Protein AF-A0AB34G1N3-F1 (afdb_monomer_lite)

InterPro domains:
  IPR000182 GNAT domain [PF13302] (373-476)
  IPR000182 GNAT domain [PS51186] (392-507)
  IPR016181 Acyl-CoA N-acyltransferase [SSF55729] (285-476)

Foldseek 3Di:
DDDDDDDDDDDDDDDDDDDDDDDDDDDDDDDDDDDDDDDDDDDDDDDDDDDDDDDDDDDDDDDDDDDDDDDDDDDDDDDDDDDDDDDDDDDDDDDDDDDDDDDDDDDDDDDDDDDDDDDQDWPDVVDPDDDDDPVNCNDADDQPDAAFEFDAFQEWDDDPNFIWTFTQGPNRTTTIYGPSNHDYPVPCVRVVVVCVVVQDPPPAKDFPDWDADPVRFIWTQIAGPDPRYDPVSHRDTHGCSNHDVVVVVVVVVVVVVVVPDDDDDDDDDPDDPDWQWFAQLFDWFQFPPAQKIWTFDDLVCLQVVLCQQQDVCVCPVFPRPPPDDRQDSVNSSVVSVVLSVLRRFIFTFDPDCPVPPLTDTPDGGQFGKTFMKGFPDDPPPDDPPVPPDDPPPGDIDGFWMWAFPGWDWDADPNDIFIEGAIAIDGHPVCPPPCSRLSRSLSRVVQQCDRSNRNGNNGQKYKYKDQQRPVVSVCSVCPSQVCNPQWDFDQDPVRPPSGMTMHMDGPVNSVVSVD

Radius of gyration: 34.73 Å; chains: 1; bounding box: 123×101×103 Å

Secondary structure (DSSP, 8-state):
--PPPPPPPPPPP---PPP-PPPPPPPP---PPPP--------PPP-PPP----------------------------------------PPPPPPPPPPPPPP--PPPPPP----PPPP--B-TTSTT----GGGT---PPTTS-PEEEEEEEEEEEETTEEEEEEEETTS-EEEEEGGGEE-TTTTHHHHHHHHHHH---SSEEEEEEEE-TT--EEEEEEE-STTS-GGGTTEEEEGGGS-HHHHHHHHHHHHHHHS-------------PPPEE--TT-EEE-SSSSEEEEE--GGGHHHHHHHHH-HHHHHTTT--TT-----HHHHHHHHHHHHHHHTS-EEE---TTT-TT--EEE--S-EEEEEEEESS---S-----S--------EEEEEEEEEEEEEEEEETTEEEEEEEEEEEE-GGGTTSSHHHHHHHHHHHHHHS-GGGT----SEEEEEEETT-HHHHHIIIIIS--TTT-EEE--TT--TT-EEEEEE-HHHHHHHH-

Structure (mmCIF, N/CA/C/O backbone):
data_AF-A0AB34G1N3-F1
#
_entry.id   AF-A0AB34G1N3-F1
#
loop_
_atom_site.group_PDB
_atom_site.id
_atom_site.type_symbol
_atom_site.label_atom_id
_atom_site.label_alt_id
_atom_site.label_comp_id
_atom_site.label_asym_id
_atom_site.label_entity_id
_atom_site.label_seq_id
_atom_site.pdbx_PDB_ins_code
_atom_site.Cartn_x
_atom_site.Cartn_y
_atom_site.Cartn_z
_atom_site.occupancy
_atom_site.B_iso_or_equiv
_atom_site.auth_seq_id
_atom_site.auth_comp_id
_atom_site.auth_asym_id
_atom_site.auth_atom_id
_atom_site.pdbx_PDB_model_num
ATOM 1 N N . MET A 1 1 ? -65.519 -1.817 -16.316 1.00 44.75 1 MET A N 1
ATOM 2 C CA . MET A 1 1 ? -64.604 -2.337 -17.357 1.00 44.75 1 MET A CA 1
ATOM 3 C C . MET A 1 1 ? -63.540 -1.287 -17.645 1.00 44.75 1 MET A C 1
ATOM 5 O O . MET A 1 1 ? -63.836 -0.311 -18.317 1.00 44.75 1 MET A O 1
ATOM 9 N N . ALA A 1 2 ? -62.333 -1.442 -17.097 1.00 36.66 2 ALA A N 1
ATOM 10 C CA . ALA A 1 2 ? -61.204 -0.546 -17.354 1.00 36.66 2 ALA A CA 1
ATOM 11 C C . ALA A 1 2 ? -60.025 -1.382 -17.872 1.00 36.66 2 ALA A C 1
ATOM 13 O O . ALA A 1 2 ? -59.623 -2.361 -17.249 1.00 36.66 2 ALA A O 1
ATOM 14 N N . ARG A 1 3 ? -59.547 -1.037 -19.070 1.00 40.88 3 ARG A N 1
ATOM 15 C CA . ARG A 1 3 ? -58.552 -1.782 -19.851 1.00 40.88 3 ARG A CA 1
ATOM 16 C C . ARG A 1 3 ? -57.146 -1.378 -19.394 1.00 40.88 3 ARG A C 1
ATOM 18 O O . ARG A 1 3 ? -56.768 -0.218 -19.538 1.00 40.88 3 ARG A O 1
ATOM 25 N N . ALA A 1 4 ? -56.375 -2.324 -18.862 1.00 41.47 4 ALA A N 1
ATOM 26 C CA . ALA A 1 4 ? -54.982 -2.108 -18.480 1.00 41.47 4 ALA A CA 1
ATOM 27 C C . ALA A 1 4 ? -54.087 -1.948 -19.726 1.00 41.47 4 ALA A C 1
ATOM 29 O O . ALA A 1 4 ? -54.125 -2.773 -20.642 1.00 41.47 4 ALA A O 1
ATOM 30 N N . LYS A 1 5 ? -53.282 -0.877 -19.766 1.00 52.03 5 LYS A N 1
ATOM 31 C CA . LYS A 1 5 ? -52.259 -0.643 -20.798 1.00 52.03 5 LYS A CA 1
ATOM 32 C C . LYS A 1 5 ? -51.020 -1.497 -20.503 1.00 52.03 5 LYS A C 1
ATOM 34 O O . LYS A 1 5 ? -50.497 -1.464 -19.394 1.00 52.03 5 LYS A O 1
ATOM 39 N N . ARG A 1 6 ? -50.550 -2.240 -21.511 1.00 50.84 6 ARG A N 1
ATOM 40 C CA . ARG A 1 6 ? -49.277 -2.982 -21.486 1.00 50.84 6 ARG A CA 1
ATOM 41 C C . ARG A 1 6 ? -48.072 -2.025 -21.516 1.00 50.84 6 ARG A C 1
ATOM 43 O O . ARG A 1 6 ? -48.151 -1.010 -22.210 1.00 50.84 6 ARG A O 1
ATOM 50 N N . PRO A 1 7 ? -46.956 -2.366 -20.847 1.00 52.81 7 PRO A N 1
ATOM 51 C CA . PRO A 1 7 ? -45.703 -1.628 -20.971 1.00 52.81 7 PRO A CA 1
ATOM 52 C C . PRO A 1 7 ? -44.964 -1.975 -22.282 1.00 52.81 7 PRO A C 1
ATOM 54 O O . PRO A 1 7 ? -45.177 -3.060 -22.837 1.00 52.81 7 PRO A O 1
ATOM 57 N N . PRO A 1 8 ? -44.112 -1.066 -22.796 1.00 52.47 8 PRO A N 1
ATOM 58 C CA . PRO A 1 8 ? -43.369 -1.269 -24.035 1.00 52.47 8 PRO A CA 1
ATOM 59 C C . PRO A 1 8 ? -42.171 -2.213 -23.847 1.00 52.47 8 PRO A C 1
ATOM 61 O O . PRO A 1 8 ? -41.558 -2.271 -22.783 1.00 52.47 8 PRO A O 1
ATOM 64 N N . ALA A 1 9 ? -41.848 -2.953 -24.910 1.00 50.28 9 ALA A N 1
ATOM 65 C CA . ALA A 1 9 ? -40.740 -3.903 -24.957 1.00 50.28 9 ALA A CA 1
ATOM 66 C C . ALA A 1 9 ? -39.367 -3.199 -25.059 1.00 50.28 9 ALA A C 1
ATOM 68 O O . ALA A 1 9 ? -39.281 -2.124 -25.658 1.00 50.28 9 ALA A O 1
ATOM 69 N N . PRO A 1 10 ? -38.287 -3.804 -24.526 1.00 47.81 10 PRO A N 1
ATOM 70 C CA . PRO A 1 10 ? -36.950 -3.222 -24.575 1.00 47.81 10 PRO A CA 1
ATOM 71 C C . PRO A 1 10 ? -36.325 -3.302 -25.976 1.00 47.81 10 PRO A C 1
ATOM 73 O O . PRO A 1 10 ? -36.474 -4.290 -26.700 1.00 47.81 10 PRO A O 1
ATOM 76 N N . ALA A 1 11 ? -35.604 -2.242 -26.344 1.00 46.16 11 ALA A N 1
ATOM 77 C CA . ALA A 1 11 ? -34.886 -2.121 -27.607 1.00 46.16 11 ALA A CA 1
ATOM 78 C C . ALA A 1 11 ? -33.667 -3.061 -27.666 1.00 46.16 11 ALA A C 1
ATOM 80 O O . ALA A 1 11 ? -32.934 -3.217 -26.689 1.00 46.16 11 ALA A O 1
ATOM 81 N N . LYS A 1 12 ? -33.446 -3.673 -28.835 1.00 44.75 12 LYS A N 1
ATOM 82 C CA . LYS A 1 12 ? -32.292 -4.542 -29.117 1.00 44.75 12 LYS A CA 1
ATOM 83 C C . LYS A 1 12 ? -31.009 -3.712 -29.299 1.00 44.75 12 LYS A C 1
ATOM 85 O O . LYS A 1 12 ? -31.077 -2.655 -29.928 1.00 44.75 12 LYS A O 1
ATOM 90 N N . PRO A 1 13 ? -29.843 -4.192 -28.831 1.00 43.62 13 PRO A N 1
ATOM 91 C CA . PRO A 1 13 ? -28.576 -3.504 -29.040 1.00 43.62 13 PRO A CA 1
ATOM 92 C C . PRO A 1 13 ? -28.086 -3.678 -30.484 1.00 43.62 13 PRO A C 1
ATOM 94 O O . PRO A 1 13 ? -28.090 -4.777 -31.036 1.00 43.62 13 PRO A O 1
ATOM 97 N N . VAL A 1 14 ? -27.658 -2.568 -31.084 1.00 43.00 14 VAL A N 1
ATOM 98 C CA . VAL A 1 14 ? -27.005 -2.512 -32.396 1.00 43.00 14 VAL A CA 1
ATOM 99 C C . VAL A 1 14 ? -25.497 -2.586 -32.173 1.00 43.00 14 VAL A C 1
ATOM 101 O O . VAL A 1 14 ? -24.881 -1.613 -31.748 1.00 43.00 14 VAL A O 1
ATOM 104 N N . THR A 1 15 ? -24.892 -3.731 -32.465 1.00 38.91 15 THR A N 1
ATOM 105 C CA . THR A 1 15 ? -23.436 -3.891 -32.555 1.00 38.91 15 THR A CA 1
ATOM 106 C C . THR A 1 15 ? -22.985 -3.558 -33.977 1.00 38.91 15 THR A C 1
ATOM 108 O O . THR A 1 15 ? -23.259 -4.299 -34.917 1.00 38.91 15 THR A O 1
ATOM 111 N N . ARG A 1 16 ? -22.283 -2.431 -34.150 1.00 36.19 16 ARG A N 1
ATOM 112 C CA . ARG A 1 16 ? -21.448 -2.170 -35.332 1.00 36.19 16 ARG A CA 1
ATOM 113 C C . ARG A 1 16 ? -19.992 -2.411 -34.950 1.00 36.19 16 ARG A C 1
ATOM 115 O O . ARG A 1 16 ? -19.450 -1.686 -34.124 1.00 36.19 16 ARG A O 1
ATOM 122 N N . VAL A 1 17 ? -19.386 -3.420 -35.562 1.00 37.94 17 VAL A N 1
ATOM 123 C CA . VAL A 1 17 ? -17.937 -3.650 -35.559 1.00 37.94 17 VAL A CA 1
ATOM 124 C C . VAL A 1 17 ? -17.355 -2.890 -36.754 1.00 37.94 17 VAL A C 1
ATOM 126 O O . VAL A 1 17 ? -17.849 -3.096 -37.864 1.00 37.94 17 VAL A O 1
ATOM 129 N N . PRO A 1 18 ? -16.362 -2.001 -36.582 1.00 43.62 18 PRO A N 1
ATOM 130 C CA . PRO A 1 18 ? -15.603 -1.487 -37.707 1.00 43.62 18 PRO A CA 1
ATOM 131 C C . PRO A 1 18 ? -14.482 -2.462 -38.082 1.00 43.62 18 PRO A C 1
ATOM 133 O O . PRO A 1 18 ? -13.714 -2.924 -37.241 1.00 43.62 18 PRO A O 1
ATOM 136 N N . ASP A 1 19 ? -14.441 -2.748 -39.376 1.00 35.50 19 ASP A N 1
ATOM 137 C CA . ASP A 1 19 ? -13.461 -3.554 -40.091 1.00 35.50 19 ASP A CA 1
ATOM 138 C C . ASP A 1 19 ? -12.089 -2.849 -40.070 1.00 35.50 19 ASP A C 1
ATOM 140 O O . ASP A 1 19 ? -11.968 -1.704 -40.516 1.00 35.50 19 ASP A O 1
ATOM 144 N N . LEU A 1 20 ? -11.061 -3.497 -39.514 1.00 37.94 20 LEU A N 1
ATOM 145 C CA . LEU A 1 20 ? -9.681 -3.002 -39.507 1.00 37.94 20 LEU A CA 1
ATOM 146 C C . LEU A 1 20 ? -8.839 -3.878 -40.436 1.00 37.94 20 LEU A C 1
ATOM 148 O O . LEU A 1 20 ? -8.558 -5.038 -40.141 1.00 37.94 20 LEU A O 1
ATOM 152 N N . GLY A 1 21 ? -8.443 -3.294 -41.568 1.00 41.50 21 GLY A N 1
ATOM 153 C CA . GLY A 1 21 ? -7.533 -3.899 -42.537 1.00 41.50 21 GLY A CA 1
ATOM 154 C C . GLY A 1 21 ? -6.105 -4.111 -41.999 1.00 41.50 21 GLY A C 1
ATOM 155 O O . GLY A 1 21 ? -5.749 -3.616 -40.926 1.00 41.50 21 GLY A O 1
ATOM 156 N N . PRO A 1 22 ? -5.265 -4.854 -42.742 1.00 38.84 22 PRO A N 1
ATOM 157 C CA . PRO A 1 22 ? -3.992 -5.362 -42.243 1.00 38.84 22 PRO A CA 1
ATOM 158 C C . PRO A 1 22 ? -2.916 -4.271 -42.146 1.00 38.84 22 PRO A C 1
ATOM 160 O O . PRO A 1 22 ? -2.623 -3.566 -43.112 1.00 38.84 22 PRO A O 1
ATOM 163 N N . PHE A 1 23 ? -2.284 -4.174 -40.975 1.00 36.19 23 PHE A N 1
ATOM 164 C CA . PHE A 1 23 ? -1.127 -3.315 -40.726 1.00 36.19 23 PHE A CA 1
ATOM 165 C C . PHE A 1 23 ? 0.168 -3.950 -41.258 1.00 36.19 23 PHE A C 1
ATOM 167 O O . PHE A 1 23 ? 0.522 -5.077 -40.910 1.00 36.19 23 PHE A O 1
ATOM 174 N N . HIS A 1 24 ? 0.899 -3.187 -42.074 1.00 33.31 24 HIS A N 1
ATOM 175 C CA . HIS A 1 24 ? 2.268 -3.478 -42.499 1.00 33.31 24 HIS A CA 1
ATOM 176 C C . HIS A 1 24 ? 3.270 -3.251 -41.353 1.00 33.31 24 HIS A C 1
ATOM 178 O O . HIS A 1 24 ? 3.254 -2.211 -40.696 1.00 33.31 24 HIS A O 1
ATOM 184 N N . ALA A 1 25 ? 4.180 -4.208 -41.157 1.00 35.16 25 ALA A N 1
ATOM 185 C CA . ALA A 1 25 ? 5.301 -4.117 -40.222 1.00 35.16 25 ALA A CA 1
ATOM 186 C C . ALA A 1 25 ? 6.418 -3.189 -40.750 1.00 35.16 25 ALA A C 1
ATOM 188 O O . ALA A 1 25 ? 6.768 -3.290 -41.931 1.00 35.16 25 ALA A O 1
ATOM 189 N N . PRO A 1 26 ? 7.038 -2.335 -39.912 1.00 38.16 26 PRO A N 1
ATOM 190 C CA . PRO A 1 26 ? 8.245 -1.616 -40.293 1.00 38.16 26 PRO A CA 1
ATOM 191 C C . PRO A 1 26 ? 9.517 -2.444 -40.048 1.00 38.16 26 PRO A C 1
ATOM 193 O O . PRO A 1 26 ? 9.692 -3.112 -39.030 1.00 38.16 26 PRO A O 1
ATOM 196 N N . SER A 1 27 ? 10.408 -2.352 -41.032 1.00 32.03 27 SER A N 1
ATOM 197 C CA . SER A 1 27 ? 11.717 -2.987 -41.160 1.00 32.03 27 SER A CA 1
ATOM 198 C C . SER A 1 27 ? 12.723 -2.581 -40.079 1.00 32.03 27 SER A C 1
ATOM 200 O O . SER A 1 27 ? 12.855 -1.399 -39.752 1.00 32.03 27 SER A O 1
ATOM 202 N N . GLN A 1 28 ? 13.508 -3.566 -39.637 1.00 32.69 28 GLN A N 1
ATOM 203 C CA . GLN A 1 28 ? 14.728 -3.419 -38.845 1.00 32.69 28 GLN A CA 1
ATOM 204 C C . GLN A 1 28 ? 15.736 -2.470 -39.518 1.00 32.69 28 GLN A C 1
ATOM 206 O O . GLN A 1 28 ? 15.952 -2.537 -40.728 1.00 32.69 28 GLN A O 1
ATOM 211 N N . ARG A 1 29 ? 16.370 -1.601 -38.722 1.00 31.81 29 ARG A N 1
ATOM 212 C CA . ARG A 1 29 ? 17.593 -0.882 -39.097 1.00 31.81 29 ARG A CA 1
ATOM 213 C C . ARG A 1 29 ? 18.744 -1.369 -38.230 1.00 31.81 29 ARG A C 1
ATOM 215 O O . ARG A 1 29 ? 18.665 -1.312 -37.005 1.00 31.81 29 ARG A O 1
ATOM 222 N N . ASP A 1 30 ? 19.797 -1.796 -38.911 1.00 30.58 30 ASP A N 1
ATOM 223 C CA . ASP A 1 30 ? 21.114 -2.104 -38.373 1.00 30.58 30 ASP A CA 1
ATOM 224 C C . ASP A 1 30 ? 21.787 -0.845 -37.811 1.00 30.58 30 ASP A C 1
ATOM 226 O O . ASP A 1 30 ? 21.796 0.203 -38.460 1.00 30.58 30 ASP A O 1
ATOM 230 N N . ASN A 1 31 ? 22.399 -0.956 -36.630 1.00 35.59 31 ASN A N 1
ATOM 231 C CA . ASN A 1 31 ? 23.341 0.035 -36.113 1.00 35.59 31 ASN A CA 1
ATOM 232 C C . ASN A 1 31 ? 24.698 -0.632 -35.863 1.00 35.59 31 ASN A C 1
ATOM 234 O O . ASN A 1 31 ? 24.848 -1.504 -35.010 1.00 35.59 31 ASN A O 1
ATOM 238 N N . ILE A 1 32 ? 25.681 -0.175 -36.636 1.00 36.03 32 ILE A N 1
ATOM 239 C CA . ILE A 1 32 ? 27.109 -0.489 -36.549 1.00 36.03 32 ILE A CA 1
ATOM 240 C C . ILE A 1 32 ? 27.731 0.382 -35.439 1.00 36.03 32 ILE A C 1
ATOM 242 O O . ILE A 1 32 ? 27.464 1.586 -35.412 1.00 36.03 32 ILE A O 1
ATOM 246 N N . PRO A 1 33 ? 28.584 -0.150 -34.544 1.00 42.50 33 PRO A N 1
ATOM 247 C CA . PRO A 1 33 ? 29.253 0.664 -33.535 1.00 42.50 33 PRO A CA 1
ATOM 248 C C . PRO A 1 33 ? 30.514 1.343 -34.092 1.00 42.50 33 PRO A C 1
ATOM 250 O O . PRO A 1 33 ? 31.411 0.695 -34.634 1.00 42.50 33 PRO A O 1
ATOM 253 N N . HIS A 1 34 ? 30.615 2.660 -33.895 1.00 35.06 34 HIS A N 1
ATOM 254 C CA . HIS A 1 34 ? 31.854 3.407 -34.100 1.00 35.06 34 HIS A CA 1
ATOM 255 C C . HIS A 1 34 ? 32.795 3.248 -32.900 1.00 35.06 34 HIS A C 1
ATOM 257 O O . HIS A 1 34 ? 32.480 3.596 -31.764 1.00 35.06 34 HIS A O 1
ATOM 263 N N . ARG A 1 35 ? 33.987 2.740 -33.211 1.00 27.59 35 ARG A N 1
ATOM 264 C CA . ARG A 1 35 ? 35.190 2.667 -32.382 1.00 27.59 35 ARG A CA 1
ATOM 265 C C . ARG A 1 35 ? 35.797 4.069 -32.252 1.00 27.59 35 ARG A C 1
ATOM 267 O O . ARG A 1 35 ? 36.120 4.676 -33.270 1.00 27.59 35 ARG A O 1
ATOM 274 N N . VAL A 1 36 ? 35.999 4.558 -31.029 1.00 31.75 36 VAL A N 1
ATOM 275 C CA . VAL A 1 36 ? 36.865 5.717 -30.751 1.00 31.75 36 VAL A CA 1
ATOM 276 C C . VAL A 1 36 ? 37.948 5.282 -29.771 1.00 31.75 36 VAL A C 1
ATOM 278 O O . VAL A 1 36 ? 37.674 4.741 -28.704 1.00 31.75 36 VAL A O 1
ATOM 281 N N . THR A 1 37 ? 39.187 5.472 -30.201 1.00 29.42 37 THR A N 1
ATOM 282 C CA . THR A 1 37 ? 40.439 5.216 -29.489 1.00 29.42 37 THR A CA 1
ATOM 283 C C . THR A 1 37 ? 40.947 6.465 -28.765 1.00 29.42 37 THR A C 1
ATOM 285 O O . THR A 1 37 ? 40.732 7.574 -29.248 1.00 29.42 37 THR A O 1
ATOM 288 N N . SER A 1 38 ? 41.790 6.221 -27.748 1.00 26.75 38 SER A N 1
ATOM 289 C CA . SER A 1 38 ? 42.825 7.120 -27.190 1.00 26.75 38 SER A CA 1
ATOM 290 C C . SER A 1 38 ? 42.340 8.121 -26.120 1.00 26.75 38 SER A C 1
ATOM 292 O O . SER A 1 38 ? 41.250 8.658 -26.233 1.00 26.75 38 SER A O 1
ATOM 294 N N . THR A 1 39 ? 43.051 8.441 -25.032 1.00 28.09 39 THR A N 1
ATOM 295 C CA . THR A 1 39 ? 44.449 8.207 -24.620 1.00 28.09 39 THR A CA 1
ATOM 296 C C . THR A 1 39 ? 44.523 8.290 -23.088 1.00 28.09 39 THR A C 1
ATOM 298 O O . THR A 1 39 ? 43.782 9.055 -22.473 1.00 28.09 39 THR A O 1
ATOM 301 N N . ALA A 1 40 ? 45.434 7.528 -22.487 1.00 27.61 40 ALA A N 1
ATOM 302 C CA . ALA A 1 40 ? 45.761 7.539 -21.066 1.00 27.61 40 ALA A CA 1
ATOM 303 C C . ALA A 1 40 ? 46.520 8.808 -20.628 1.00 27.61 40 ALA A C 1
ATOM 305 O O . ALA A 1 40 ? 47.350 9.320 -21.374 1.00 27.61 40 ALA A O 1
ATOM 306 N N . HIS A 1 41 ? 46.323 9.222 -19.373 1.00 28.33 41 HIS A N 1
ATOM 307 C CA . HIS A 1 41 ? 47.344 9.915 -18.586 1.00 28.33 41 HIS A CA 1
ATOM 308 C C . HIS A 1 41 ? 47.383 9.333 -17.170 1.00 28.33 41 HIS A C 1
ATOM 310 O O . HIS A 1 41 ? 46.376 9.278 -16.468 1.00 28.33 41 HIS A O 1
ATOM 316 N N . ALA A 1 42 ? 48.573 8.861 -16.808 1.00 29.33 42 ALA A N 1
ATOM 317 C CA . ALA A 1 42 ? 48.947 8.299 -15.522 1.00 29.33 42 ALA A CA 1
ATOM 318 C C . ALA A 1 42 ? 49.147 9.396 -14.468 1.00 29.33 42 ALA A C 1
ATOM 320 O O . ALA A 1 42 ? 49.747 10.425 -14.773 1.00 29.33 42 ALA A O 1
ATOM 321 N N . ILE A 1 43 ? 48.732 9.136 -13.224 1.00 30.61 43 ILE A N 1
ATOM 322 C CA . ILE A 1 43 ? 49.252 9.823 -12.035 1.00 30.61 43 ILE A CA 1
ATOM 323 C C . ILE A 1 43 ? 49.525 8.778 -10.948 1.00 30.61 43 ILE A C 1
ATOM 325 O O . ILE A 1 43 ? 48.729 7.875 -10.701 1.00 30.61 43 ILE A O 1
ATOM 329 N N . GLN A 1 44 ? 50.720 8.915 -10.383 1.00 27.84 44 GLN A N 1
ATOM 330 C CA . GLN A 1 44 ? 51.451 8.027 -9.490 1.00 27.84 44 GLN A CA 1
ATOM 331 C C . GLN A 1 44 ? 50.820 7.890 -8.097 1.00 27.84 44 GLN A C 1
ATOM 333 O O . GLN A 1 44 ? 50.326 8.856 -7.519 1.00 27.84 44 GLN A O 1
ATOM 338 N N . SER A 1 45 ? 50.926 6.687 -7.532 1.00 30.97 45 SER A N 1
ATOM 339 C CA . SER A 1 45 ? 50.716 6.387 -6.112 1.00 30.97 45 SER A CA 1
ATOM 340 C C . SER A 1 45 ? 52.011 6.597 -5.315 1.00 30.97 45 SER A C 1
ATOM 342 O O . SER A 1 45 ? 53.075 6.239 -5.823 1.00 30.97 45 SER A O 1
ATOM 344 N N . PRO A 1 46 ? 51.953 7.055 -4.052 1.00 37.47 46 PRO A N 1
ATOM 345 C CA . PRO A 1 46 ? 53.065 6.903 -3.125 1.00 37.47 46 PRO A CA 1
ATOM 346 C C . PRO A 1 46 ? 52.832 5.760 -2.118 1.00 37.47 46 PRO A C 1
ATOM 348 O O . PRO A 1 46 ? 51.902 5.780 -1.316 1.00 37.47 46 PRO A O 1
ATOM 351 N N . SER A 1 47 ? 53.712 4.761 -2.222 1.00 30.88 47 SER A N 1
ATOM 352 C CA . SER A 1 47 ? 54.458 4.057 -1.160 1.00 30.88 47 SER A CA 1
ATOM 353 C C . SER A 1 47 ? 53.891 3.970 0.270 1.00 30.88 47 SER A C 1
ATOM 355 O O . SER A 1 47 ? 53.888 4.947 1.018 1.00 30.88 47 SER A O 1
ATOM 357 N N . THR A 1 48 ? 53.615 2.738 0.702 1.00 34.38 48 THR A N 1
ATOM 358 C CA . THR A 1 48 ? 53.610 2.275 2.104 1.00 34.38 48 THR A CA 1
ATOM 359 C C . THR A 1 48 ? 54.995 1.772 2.534 1.00 34.38 48 THR A C 1
ATOM 361 O O . THR A 1 48 ? 55.651 1.105 1.729 1.00 34.38 48 THR A O 1
ATOM 364 N N . PRO A 1 49 ? 55.429 1.977 3.794 1.00 41.34 49 PRO A N 1
ATOM 365 C CA . PRO A 1 49 ? 56.564 1.259 4.353 1.00 41.34 49 PRO A CA 1
ATOM 366 C C . PRO A 1 49 ? 56.131 -0.027 5.076 1.00 41.34 49 PRO A C 1
ATOM 368 O O . PRO A 1 49 ? 55.103 -0.088 5.747 1.00 41.34 49 PRO A O 1
ATOM 371 N N . SER A 1 50 ? 56.979 -1.039 4.922 1.00 31.91 50 SER A N 1
ATOM 372 C CA . SER A 1 50 ? 56.989 -2.332 5.607 1.00 31.91 50 SER A CA 1
ATOM 373 C C . SER A 1 50 ? 57.770 -2.232 6.921 1.00 31.91 50 SER A C 1
ATOM 375 O O . SER A 1 50 ? 58.841 -1.629 6.923 1.00 31.91 50 SER A O 1
ATOM 377 N N . PHE A 1 51 ? 57.309 -2.900 7.984 1.00 31.84 51 PHE A N 1
ATOM 378 C CA . PHE A 1 51 ? 58.177 -3.429 9.043 1.00 31.84 51 PHE A CA 1
ATOM 379 C C . PHE A 1 51 ? 57.611 -4.739 9.624 1.00 31.84 51 PHE A C 1
ATOM 381 O O . PHE A 1 51 ? 56.414 -4.861 9.875 1.00 31.84 51 PHE A O 1
ATOM 388 N N . ALA A 1 52 ? 58.523 -5.702 9.782 1.00 30.81 52 ALA A N 1
ATOM 389 C CA . ALA A 1 52 ? 58.406 -7.033 10.390 1.00 30.81 52 ALA A CA 1
ATOM 390 C C . ALA A 1 52 ? 58.212 -6.941 11.934 1.00 30.81 52 ALA A C 1
ATOM 392 O O . ALA A 1 52 ? 58.274 -5.841 12.470 1.00 30.81 52 ALA A O 1
ATOM 393 N N . ALA A 1 53 ? 58.035 -7.974 12.768 1.00 31.62 53 ALA A N 1
ATOM 394 C CA . ALA A 1 53 ? 58.166 -9.430 12.688 1.00 31.62 53 ALA A CA 1
ATOM 395 C C . ALA A 1 53 ? 57.569 -10.066 13.980 1.00 31.62 53 ALA A C 1
ATOM 397 O O . ALA A 1 53 ? 57.263 -9.344 14.926 1.00 31.62 53 ALA A O 1
ATOM 398 N N . ALA A 1 54 ? 57.589 -11.411 14.025 1.00 30.53 54 ALA A N 1
ATOM 399 C CA . ALA A 1 54 ? 57.450 -12.337 15.172 1.00 30.53 54 ALA A CA 1
ATOM 400 C C . ALA A 1 54 ? 56.011 -12.682 15.617 1.00 30.53 54 ALA A C 1
ATOM 402 O O . ALA A 1 54 ? 55.189 -11.800 15.802 1.00 30.53 54 ALA A O 1
ATOM 403 N N . GLY A 1 55 ? 55.618 -13.939 15.843 1.00 29.53 55 GLY A N 1
ATOM 404 C CA . GLY A 1 55 ? 56.309 -15.233 15.822 1.00 29.53 55 GLY A CA 1
ATOM 405 C C . GLY A 1 55 ? 55.517 -16.254 16.664 1.00 29.53 55 GLY A C 1
ATOM 406 O O . GLY A 1 55 ? 54.970 -15.865 17.692 1.00 29.53 55 GLY A O 1
ATOM 407 N N . SER A 1 56 ? 55.532 -17.532 16.246 1.00 31.56 56 SER A N 1
ATOM 408 C CA . SER A 1 56 ? 55.204 -18.749 17.035 1.00 31.56 56 SER A CA 1
ATOM 409 C C . SER A 1 56 ? 53.719 -18.998 17.371 1.00 31.56 56 SER A C 1
ATOM 411 O O . SER A 1 56 ? 52.990 -18.070 17.677 1.00 31.56 56 SER A O 1
ATOM 413 N N . ALA A 1 57 ? 53.168 -20.213 17.442 1.00 31.53 57 ALA A N 1
ATOM 414 C CA . ALA A 1 57 ? 53.549 -21.588 17.095 1.00 31.53 57 ALA A CA 1
ATOM 415 C C . ALA A 1 57 ? 52.257 -22.434 17.231 1.00 31.53 57 ALA A C 1
ATOM 417 O O . ALA A 1 57 ? 51.473 -22.183 18.142 1.00 31.53 57 ALA A O 1
ATOM 418 N N . SER A 1 58 ? 51.965 -23.355 16.308 1.00 35.94 58 SER A N 1
ATOM 419 C CA . SER A 1 58 ? 51.722 -24.810 16.508 1.00 35.94 58 SER A CA 1
ATOM 420 C C . SER A 1 58 ? 50.388 -25.139 15.813 1.00 35.94 58 SER A C 1
ATOM 422 O O . SER A 1 58 ? 49.496 -24.302 15.850 1.00 35.94 58 SER A O 1
ATOM 424 N N . GLY A 1 59 ? 50.152 -26.231 15.092 1.00 31.67 59 GLY A N 1
ATOM 425 C CA . GLY A 1 59 ? 50.822 -27.520 14.927 1.00 31.67 59 GLY A CA 1
ATOM 426 C C . GLY A 1 59 ? 49.718 -28.587 14.769 1.00 31.67 59 GLY A C 1
ATOM 427 O O . GLY A 1 59 ? 48.692 -28.461 15.432 1.00 31.67 59 GLY A O 1
ATOM 428 N N . SER A 1 60 ? 49.958 -29.611 13.939 1.00 37.28 60 SER A N 1
ATOM 429 C CA . SER A 1 60 ? 49.110 -30.754 13.500 1.00 37.28 60 SER A CA 1
ATOM 430 C C . SER A 1 60 ? 48.129 -30.466 12.342 1.00 37.28 60 SER A C 1
ATOM 432 O O . SER A 1 60 ? 47.257 -29.614 12.484 1.00 37.28 60 SER A O 1
ATOM 434 N N . ASP A 1 61 ? 48.337 -30.957 11.104 1.00 33.66 61 ASP A N 1
ATOM 435 C CA . ASP A 1 61 ? 48.464 -32.355 10.590 1.00 33.66 61 ASP A CA 1
ATOM 436 C C . ASP A 1 61 ? 47.177 -33.155 10.824 1.00 33.66 61 ASP A C 1
ATOM 438 O O . ASP A 1 61 ? 46.628 -33.083 11.915 1.00 33.66 61 ASP A O 1
ATOM 442 N N . MET A 1 62 ? 46.620 -33.988 9.948 1.00 35.56 62 MET A N 1
ATOM 443 C CA . MET A 1 62 ? 46.722 -34.386 8.537 1.00 35.56 62 MET A CA 1
ATOM 444 C C . MET A 1 62 ? 45.372 -35.107 8.294 1.00 35.56 62 MET A C 1
ATOM 446 O O . MET A 1 62 ? 44.867 -35.727 9.226 1.00 35.56 62 MET A O 1
ATOM 450 N N . ASP A 1 63 ? 44.774 -35.043 7.105 1.00 34.22 63 ASP A N 1
ATOM 451 C CA . ASP A 1 63 ? 44.486 -36.270 6.343 1.00 34.22 63 ASP A CA 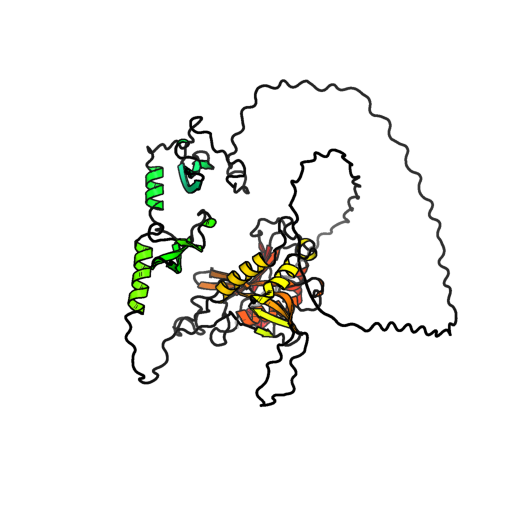1
ATOM 452 C C . ASP A 1 63 ? 43.826 -35.951 5.002 1.00 34.22 63 ASP A C 1
ATOM 454 O O . ASP A 1 63 ? 42.803 -35.274 4.886 1.00 34.22 63 ASP A O 1
ATOM 458 N N . GLU A 1 64 ? 44.493 -36.471 3.988 1.00 39.03 64 GLU A N 1
ATOM 459 C CA . GLU A 1 64 ? 44.214 -36.416 2.572 1.00 39.03 64 GLU A CA 1
ATOM 460 C C . GLU A 1 64 ? 43.672 -37.803 2.209 1.00 39.03 64 GLU A C 1
ATOM 462 O O . GLU A 1 64 ? 44.336 -38.811 2.425 1.00 39.03 64 GLU A O 1
ATOM 467 N N . SER A 1 65 ? 42.447 -37.888 1.699 1.00 38.78 65 SER A N 1
ATOM 468 C CA . SER A 1 65 ? 41.962 -39.103 1.035 1.00 38.78 65 SER A CA 1
ATOM 469 C C . SER A 1 65 ? 41.140 -38.699 -0.178 1.00 38.78 65 SER A C 1
ATOM 471 O O . SER A 1 65 ? 39.964 -38.346 -0.102 1.00 38.78 65 SER A O 1
ATOM 473 N N . ALA A 1 66 ? 41.837 -38.694 -1.310 1.00 38.34 66 ALA A N 1
ATOM 474 C CA . ALA A 1 66 ? 41.248 -38.869 -2.618 1.00 38.34 66 ALA A CA 1
ATOM 475 C C . ALA A 1 66 ? 40.839 -40.340 -2.758 1.00 38.34 66 ALA A C 1
ATOM 477 O O . ALA A 1 66 ? 41.670 -41.213 -2.531 1.00 38.34 66 ALA A O 1
ATOM 478 N N . ASP A 1 67 ? 39.598 -40.591 -3.166 1.00 36.41 67 ASP A N 1
ATOM 479 C CA . ASP A 1 67 ? 39.208 -41.873 -3.746 1.00 36.41 67 ASP A CA 1
ATOM 480 C C . ASP A 1 67 ? 38.568 -41.618 -5.111 1.00 36.41 67 ASP A C 1
ATOM 482 O O . ASP A 1 67 ? 37.464 -41.083 -5.250 1.00 36.41 67 ASP A O 1
ATOM 486 N N . GLU A 1 68 ? 39.343 -41.987 -6.126 1.00 40.25 68 GLU A N 1
ATOM 487 C CA . GLU A 1 68 ? 38.893 -42.303 -7.469 1.00 40.25 68 GLU A CA 1
ATOM 488 C C . GLU A 1 68 ? 38.069 -43.597 -7.415 1.00 40.25 68 GLU A C 1
ATOM 490 O O . GLU A 1 68 ? 38.521 -44.616 -6.900 1.00 40.25 68 GLU A O 1
ATOM 495 N N . SER A 1 69 ? 36.874 -43.599 -8.002 1.00 38.44 69 SER A N 1
ATOM 496 C CA . SER A 1 69 ? 36.275 -44.840 -8.499 1.00 38.44 69 SER A CA 1
ATOM 497 C C . SER A 1 69 ? 35.561 -44.569 -9.817 1.00 38.44 69 SER A C 1
ATOM 499 O O . SER A 1 69 ? 34.483 -43.984 -9.903 1.00 38.44 69 SER A O 1
ATOM 501 N N . SER A 1 70 ? 36.259 -44.956 -10.876 1.00 38.88 70 SER A N 1
ATOM 502 C CA . SER A 1 70 ? 35.703 -45.381 -12.148 1.00 38.88 70 SER A CA 1
ATOM 503 C C . SER A 1 70 ? 34.867 -46.640 -11.939 1.00 38.88 70 SER A C 1
ATOM 505 O O . SER A 1 70 ? 35.368 -47.579 -11.329 1.00 38.88 70 SER A O 1
ATOM 507 N N . ASP A 1 71 ? 33.667 -46.701 -12.514 1.00 35.22 71 ASP A N 1
ATOM 508 C CA . ASP A 1 71 ? 33.168 -47.979 -13.012 1.00 35.22 71 ASP A CA 1
ATOM 509 C C . ASP A 1 71 ? 32.268 -47.799 -14.234 1.00 35.22 71 ASP A C 1
ATOM 511 O O . ASP A 1 71 ? 31.324 -47.003 -14.276 1.00 35.22 71 ASP A O 1
ATOM 515 N N . GLU A 1 72 ? 32.668 -48.544 -15.254 1.00 36.28 72 GLU A N 1
ATOM 516 C CA . GLU A 1 72 ? 32.054 -48.727 -16.551 1.00 36.28 72 GLU A CA 1
ATOM 517 C C . GLU A 1 72 ? 30.775 -49.560 -16.410 1.00 36.28 72 GLU A C 1
ATOM 519 O O . GLU A 1 72 ? 30.774 -50.609 -15.776 1.00 36.28 72 GLU A O 1
ATOM 524 N N . CYS A 1 73 ? 29.704 -49.158 -17.092 1.00 39.53 73 CYS A N 1
ATOM 525 C CA . CYS A 1 73 ? 28.675 -50.092 -17.543 1.00 39.53 73 CYS A CA 1
ATOM 526 C C . CYS A 1 73 ? 28.271 -49.693 -18.959 1.00 39.53 73 CYS A C 1
ATOM 528 O O . CYS A 1 73 ? 27.554 -48.715 -19.187 1.00 39.53 73 CYS A O 1
ATOM 530 N N . ALA A 1 74 ? 28.813 -50.452 -19.905 1.00 35.31 74 ALA A N 1
ATOM 531 C CA . ALA A 1 74 ? 28.341 -50.540 -21.268 1.00 35.31 74 ALA A CA 1
ATOM 532 C C . ALA A 1 74 ? 27.040 -51.362 -21.343 1.00 35.31 74 ALA A C 1
ATOM 534 O O . ALA A 1 74 ? 26.698 -52.102 -20.424 1.00 35.31 74 ALA A O 1
ATOM 535 N N . ASP A 1 75 ? 26.404 -51.229 -22.504 1.00 35.75 75 ASP A N 1
ATOM 536 C CA . ASP A 1 75 ? 25.480 -52.153 -23.167 1.00 35.75 75 ASP A CA 1
ATOM 537 C C . ASP A 1 75 ? 24.006 -51.745 -23.350 1.00 35.75 75 ASP A C 1
ATOM 539 O O . ASP A 1 75 ? 23.298 -51.252 -22.476 1.00 35.75 75 ASP A O 1
ATOM 543 N N . ASP A 1 76 ? 23.602 -52.025 -24.593 1.00 36.19 76 ASP A N 1
ATOM 544 C CA . ASP A 1 76 ? 22.272 -52.154 -25.181 1.00 36.19 76 ASP A CA 1
ATOM 545 C C . ASP A 1 76 ? 21.521 -50.926 -25.726 1.00 36.19 76 ASP A C 1
ATOM 547 O O . ASP A 1 76 ? 20.519 -50.420 -25.223 1.00 36.19 76 ASP A O 1
ATOM 551 N N . MET A 1 77 ? 21.948 -50.577 -26.946 1.00 38.12 77 MET A N 1
ATOM 552 C CA . MET A 1 77 ? 21.072 -50.184 -28.056 1.00 38.12 77 MET A CA 1
ATOM 553 C C . MET A 1 77 ? 20.135 -51.348 -28.464 1.00 38.12 77 MET A C 1
ATOM 555 O O . MET A 1 77 ? 20.558 -52.501 -28.441 1.00 38.12 77 MET A O 1
ATOM 559 N N . PRO A 1 78 ? 18.935 -51.075 -29.026 1.00 52.22 78 PRO A N 1
ATOM 560 C CA . PRO A 1 78 ? 18.862 -51.213 -30.484 1.00 52.22 78 PRO A CA 1
ATOM 561 C C . PRO A 1 78 ? 17.949 -50.214 -31.228 1.00 52.22 78 PRO A C 1
ATOM 563 O O . PRO A 1 78 ? 16.806 -49.946 -30.879 1.00 52.22 78 PRO A O 1
ATOM 566 N N . CYS A 1 79 ? 18.479 -49.791 -32.378 1.00 32.53 79 CYS A N 1
ATOM 567 C CA . CYS A 1 79 ? 17.844 -49.667 -33.696 1.00 32.53 79 CYS A CA 1
ATOM 568 C C . CYS A 1 79 ? 16.577 -48.810 -33.949 1.00 32.53 79 CYS A C 1
ATOM 570 O O . CYS A 1 79 ? 15.443 -49.185 -33.679 1.00 32.53 79 CYS A O 1
ATOM 572 N N . ARG A 1 80 ? 16.823 -47.839 -34.848 1.00 32.44 80 ARG A N 1
ATOM 573 C CA . ARG A 1 80 ? 16.073 -47.505 -36.082 1.00 32.44 80 ARG A CA 1
ATOM 574 C C . ARG A 1 80 ? 14.696 -46.836 -35.953 1.00 32.44 80 ARG A C 1
ATOM 576 O O . ARG A 1 80 ? 13.673 -47.495 -35.816 1.00 32.44 80 ARG A O 1
ATOM 583 N N . ARG A 1 81 ? 14.650 -45.571 -36.397 1.00 33.41 81 ARG A N 1
ATOM 584 C CA . ARG A 1 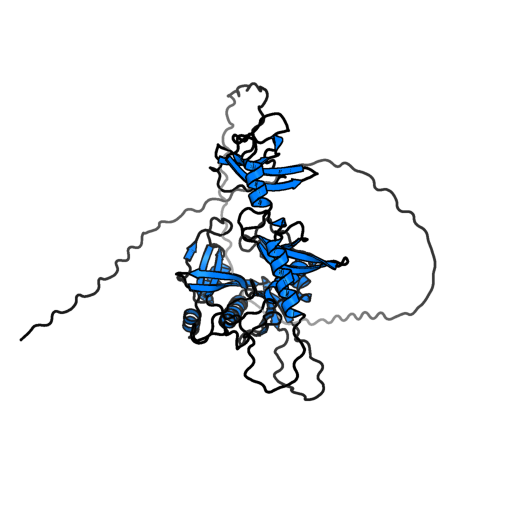81 ? 13.829 -45.163 -37.562 1.00 33.41 81 ARG A CA 1
ATOM 585 C C . ARG A 1 81 ? 14.296 -43.827 -38.146 1.00 33.41 81 ARG A C 1
ATOM 587 O O . ARG A 1 81 ? 14.012 -42.754 -37.629 1.00 33.41 81 ARG A O 1
ATOM 594 N N . SER A 1 82 ? 14.987 -43.916 -39.278 1.00 32.75 82 SER A N 1
ATOM 595 C CA . SER A 1 82 ? 15.357 -42.794 -40.137 1.00 32.75 82 SER A CA 1
ATOM 596 C C . SER A 1 82 ? 14.113 -42.229 -40.834 1.00 32.75 82 SER A C 1
ATOM 598 O O . SER A 1 82 ? 13.476 -42.930 -41.621 1.00 32.75 82 SER A O 1
ATOM 600 N N . ARG A 1 83 ? 13.781 -40.953 -40.604 1.00 37.28 83 ARG A N 1
ATOM 601 C CA . ARG A 1 83 ? 12.917 -40.178 -41.508 1.00 37.28 83 ARG A CA 1
ATOM 602 C C . ARG A 1 83 ? 13.777 -39.200 -42.296 1.00 37.28 83 ARG A C 1
ATOM 604 O O . ARG A 1 83 ? 14.405 -38.310 -41.737 1.00 37.28 83 ARG A O 1
ATOM 611 N N . ARG A 1 84 ? 13.788 -39.412 -43.613 1.00 36.47 84 ARG A N 1
ATOM 612 C CA . ARG A 1 84 ? 14.309 -38.495 -44.628 1.00 36.47 84 ARG A CA 1
ATOM 613 C C . ARG A 1 84 ? 13.574 -37.157 -44.510 1.00 36.47 84 ARG A C 1
ATOM 615 O O . ARG A 1 84 ? 12.353 -37.133 -44.639 1.00 36.47 84 ARG A O 1
ATOM 622 N N . ILE A 1 85 ? 14.309 -36.065 -44.324 1.00 36.94 85 ILE A N 1
ATOM 623 C CA . ILE A 1 85 ? 13.817 -34.713 -44.598 1.00 36.94 85 ILE A CA 1
ATOM 624 C C . ILE A 1 85 ? 14.574 -34.219 -45.827 1.00 36.94 85 ILE A C 1
ATOM 626 O O . ILE A 1 85 ? 15.802 -34.229 -45.866 1.00 36.94 85 ILE A O 1
ATOM 630 N N . ALA A 1 86 ? 13.810 -33.877 -46.859 1.00 34.47 86 ALA A N 1
ATOM 631 C CA . ALA A 1 86 ? 14.299 -33.392 -48.134 1.00 34.47 86 ALA A CA 1
ATOM 632 C C . ALA A 1 86 ? 14.897 -31.986 -47.982 1.00 34.47 86 ALA A C 1
ATOM 634 O O . ALA A 1 86 ? 14.214 -31.046 -47.573 1.00 34.47 86 ALA A O 1
ATOM 635 N N . THR A 1 87 ? 16.166 -31.838 -48.351 1.00 35.19 87 THR A N 1
ATOM 636 C CA . THR A 1 87 ? 16.857 -30.551 -48.442 1.00 35.19 87 THR A CA 1
ATOM 637 C C . THR A 1 87 ? 16.361 -29.811 -49.684 1.00 35.19 87 THR A C 1
ATOM 639 O O . THR A 1 87 ? 16.731 -30.138 -50.811 1.00 35.19 87 THR A O 1
ATOM 642 N N . ARG A 1 88 ? 15.486 -28.820 -49.497 1.00 36.66 88 ARG A N 1
ATOM 643 C CA . ARG A 1 88 ? 15.052 -27.912 -50.565 1.00 36.66 88 ARG A CA 1
ATOM 644 C C . ARG A 1 88 ? 16.105 -26.812 -50.713 1.00 36.66 88 ARG A C 1
ATOM 646 O O . ARG A 1 88 ? 16.234 -25.953 -49.847 1.00 36.66 88 ARG A O 1
ATOM 653 N N . ILE A 1 89 ? 16.873 -26.870 -51.798 1.00 38.53 89 ILE A N 1
ATOM 654 C CA . ILE A 1 89 ? 17.832 -25.833 -52.194 1.00 38.53 89 ILE A CA 1
ATOM 655 C C . ILE A 1 89 ? 17.035 -24.576 -52.565 1.00 38.53 89 ILE A C 1
ATOM 657 O O . ILE A 1 89 ? 16.306 -24.564 -53.555 1.00 38.53 89 ILE A O 1
ATOM 661 N N . VAL A 1 90 ? 17.149 -23.527 -51.750 1.00 39.88 90 VAL A N 1
ATOM 662 C CA . VAL A 1 90 ? 16.614 -22.193 -52.044 1.00 39.88 90 VAL A CA 1
ATOM 663 C C . VAL A 1 90 ? 17.733 -21.383 -52.695 1.00 39.88 90 VAL A C 1
ATOM 665 O O . VAL A 1 90 ? 18.746 -21.089 -52.061 1.00 39.88 90 VAL A O 1
ATOM 668 N N . GLN A 1 91 ? 17.562 -21.047 -53.975 1.00 42.25 91 GLN A N 1
ATOM 669 C CA . GLN A 1 91 ? 18.421 -20.097 -54.680 1.00 42.25 91 GLN A CA 1
ATOM 670 C C . GLN A 1 91 ? 18.313 -18.720 -54.012 1.00 42.25 91 GLN A C 1
ATOM 672 O O . GLN A 1 91 ? 17.218 -18.185 -53.841 1.00 42.25 91 GLN A O 1
ATOM 677 N N . ARG A 1 92 ? 19.458 -18.145 -53.626 1.00 42.19 92 ARG A N 1
ATOM 678 C CA . ARG A 1 92 ? 19.542 -16.761 -53.147 1.00 42.19 92 ARG A CA 1
ATOM 679 C C . ARG A 1 92 ? 19.304 -15.795 -54.320 1.00 42.19 92 ARG A C 1
ATOM 681 O O . ARG A 1 92 ? 19.963 -15.960 -55.347 1.00 42.19 92 ARG A O 1
ATOM 688 N N . PRO A 1 93 ? 18.432 -14.782 -54.185 1.00 45.47 93 PRO A N 1
ATOM 689 C CA . PRO A 1 93 ? 18.331 -13.711 -55.170 1.00 45.47 93 PRO A CA 1
ATOM 690 C C . PRO A 1 93 ? 19.611 -12.861 -55.175 1.00 45.47 93 PRO A C 1
ATOM 692 O O . PRO A 1 93 ? 20.211 -12.616 -54.126 1.00 45.47 93 PRO A O 1
ATOM 695 N N . GLN A 1 94 ? 20.037 -12.435 -56.366 1.00 58.09 94 GLN A N 1
ATOM 696 C CA . GLN A 1 94 ? 21.189 -11.549 -56.531 1.00 58.09 94 GLN A CA 1
ATOM 697 C C . GLN A 1 94 ? 20.908 -10.145 -55.968 1.00 58.09 94 GLN A C 1
ATOM 699 O O . GLN A 1 94 ? 19.774 -9.667 -56.063 1.00 58.09 94 GLN A O 1
ATOM 704 N N . PRO A 1 95 ? 21.923 -9.469 -55.399 1.00 60.62 95 PRO A N 1
ATOM 705 C CA . PRO A 1 95 ? 21.781 -8.098 -54.928 1.00 60.62 95 PRO A CA 1
ATOM 706 C C . PRO A 1 95 ? 21.633 -7.111 -56.104 1.00 60.62 95 PRO A C 1
ATOM 708 O O . PRO A 1 95 ? 22.235 -7.319 -57.159 1.00 60.62 95 PRO A O 1
ATOM 711 N N . PRO A 1 96 ? 20.855 -6.027 -55.935 1.00 65.81 96 PRO A N 1
ATOM 712 C CA . PRO A 1 96 ? 20.710 -4.990 -56.950 1.00 65.81 96 PRO A CA 1
ATOM 713 C C . PRO A 1 96 ? 22.007 -4.178 -57.135 1.00 65.81 96 PRO A C 1
ATOM 715 O O . PRO A 1 96 ? 22.811 -4.075 -56.203 1.00 65.81 96 PRO A O 1
ATOM 718 N N . PRO A 1 97 ? 22.212 -3.574 -58.321 1.00 67.81 97 PRO A N 1
ATOM 719 C CA . PRO A 1 97 ? 23.390 -2.761 -58.604 1.00 67.81 97 PRO A CA 1
ATOM 720 C C . PRO A 1 97 ? 23.432 -1.480 -57.748 1.00 67.81 97 PRO A C 1
ATOM 722 O O . PRO A 1 97 ? 22.382 -0.949 -57.372 1.00 67.81 97 PRO A O 1
ATOM 725 N N . PRO A 1 98 ? 24.637 -0.962 -57.444 1.00 68.19 98 PRO A N 1
ATOM 726 C CA . PRO A 1 98 ? 24.805 0.225 -56.615 1.00 68.19 98 PRO A CA 1
ATOM 727 C C . PRO A 1 98 ? 24.306 1.501 -57.319 1.00 68.19 98 PRO A C 1
ATOM 729 O O . PRO A 1 98 ? 24.411 1.614 -58.544 1.00 68.19 98 PRO A O 1
ATOM 732 N N . PRO A 1 99 ? 23.791 2.488 -56.562 1.00 64.81 99 PRO A N 1
ATOM 733 C CA . PRO A 1 99 ? 23.355 3.764 -57.117 1.00 64.81 99 PRO A CA 1
ATOM 734 C C . PRO A 1 99 ? 24.543 4.635 -57.574 1.00 64.81 99 PRO A C 1
ATOM 736 O O . PRO A 1 99 ? 25.645 4.520 -57.028 1.00 64.81 99 PRO A O 1
ATOM 739 N N . PRO A 1 100 ? 24.330 5.535 -58.554 1.00 66.00 100 PRO A N 1
ATOM 740 C CA . PRO A 1 100 ? 25.369 6.430 -59.055 1.00 66.00 100 PRO A CA 1
ATOM 741 C C . PRO A 1 100 ? 25.800 7.473 -58.003 1.00 66.00 100 PRO A C 1
ATOM 743 O O . PRO A 1 100 ? 25.002 7.851 -57.139 1.00 66.00 100 PRO A O 1
ATOM 746 N N . PRO A 1 101 ? 27.050 7.970 -58.072 1.00 61.72 101 PRO A N 1
ATOM 747 C CA . PRO A 1 101 ? 27.583 8.920 -57.100 1.00 61.72 101 PRO A CA 1
ATOM 748 C C . PRO A 1 101 ? 26.895 10.298 -57.188 1.00 61.72 101 PRO A C 1
ATOM 750 O O . PRO A 1 101 ? 26.552 10.750 -58.284 1.00 61.72 101 PRO A O 1
ATOM 753 N N . PRO A 1 102 ? 26.721 11.005 -56.055 1.00 50.09 102 PRO A N 1
ATOM 754 C CA . PRO A 1 102 ? 26.086 12.318 -56.032 1.00 50.09 102 PRO A CA 1
ATOM 755 C C . PRO A 1 102 ? 26.973 13.399 -56.666 1.00 50.09 102 PRO A C 1
ATOM 757 O O . PRO A 1 102 ? 28.165 13.517 -56.375 1.00 50.09 102 PRO A O 1
ATOM 760 N N . SER A 1 103 ? 26.3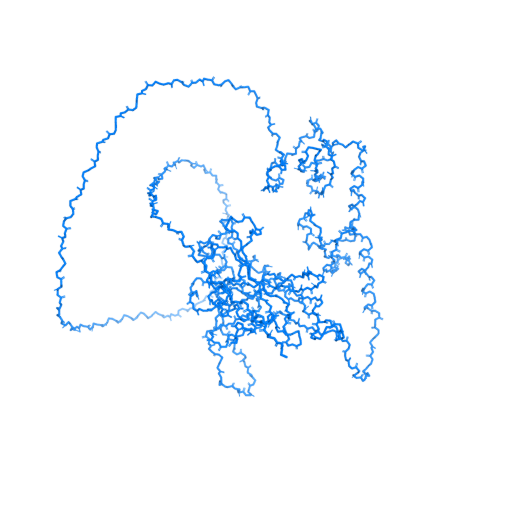57 14.225 -57.513 1.00 46.28 103 SER A N 1
ATOM 761 C CA . SER A 1 103 ? 26.987 15.362 -58.182 1.00 46.28 103 SER A CA 1
ATOM 762 C C . SER A 1 103 ? 27.388 16.453 -57.188 1.00 46.28 103 SER A C 1
ATOM 764 O O . SER A 1 103 ? 26.561 16.975 -56.437 1.00 46.28 103 SER A O 1
ATOM 766 N N . SER A 1 104 ? 28.655 16.851 -57.233 1.00 44.69 104 SER A N 1
ATOM 767 C CA . SER A 1 104 ? 29.198 17.993 -56.510 1.00 44.69 104 SER A CA 1
ATOM 768 C C . SER A 1 104 ? 28.663 19.307 -57.087 1.00 44.69 104 SER A C 1
ATOM 770 O O . SER A 1 104 ? 28.902 19.611 -58.253 1.00 44.69 104 SER A O 1
ATOM 772 N N . LYS A 1 105 ? 27.940 20.085 -56.268 1.00 42.06 105 LYS A N 1
ATOM 773 C CA . LYS A 1 105 ? 27.848 21.562 -56.290 1.00 42.06 105 LYS A CA 1
ATOM 774 C C . LYS A 1 105 ? 26.717 22.015 -55.363 1.00 42.06 105 LYS A C 1
ATOM 776 O O . LYS A 1 105 ? 25.563 21.983 -55.759 1.00 42.06 105 LYS A O 1
ATOM 781 N N . GLN A 1 106 ? 27.062 22.515 -54.177 1.00 37.12 106 GLN A N 1
ATOM 782 C CA . GLN A 1 106 ? 26.463 23.733 -53.615 1.00 37.12 106 GLN A CA 1
ATOM 783 C C . GLN A 1 106 ? 27.255 24.182 -52.380 1.00 37.12 106 GLN A C 1
ATOM 785 O O . GLN A 1 106 ? 27.503 23.419 -51.451 1.00 37.12 106 GLN A O 1
ATOM 790 N N . ARG A 1 107 ? 27.727 25.430 -52.443 1.00 36.06 107 ARG A N 1
ATOM 791 C CA . ARG A 1 107 ? 28.529 26.115 -51.426 1.00 36.06 107 ARG A CA 1
ATOM 792 C C . ARG A 1 107 ? 27.646 26.503 -50.238 1.00 36.06 107 ARG A C 1
ATOM 794 O O . ARG A 1 107 ? 26.563 27.044 -50.438 1.00 36.06 107 ARG A O 1
ATOM 801 N N . ALA A 1 108 ? 28.144 26.296 -49.022 1.00 31.34 108 ALA A N 1
ATOM 802 C CA . ALA A 1 108 ? 27.544 26.837 -47.806 1.00 31.34 108 ALA A CA 1
ATOM 803 C C . ALA A 1 108 ? 27.872 28.340 -47.653 1.00 31.34 108 ALA A C 1
ATOM 805 O O . ALA A 1 108 ? 29.010 28.731 -47.934 1.00 31.34 108 ALA A O 1
ATOM 806 N N . PRO A 1 109 ? 26.930 29.186 -47.193 1.00 36.91 109 PRO A N 1
ATOM 807 C CA . PRO A 1 109 ? 27.219 30.572 -46.855 1.00 36.91 109 PRO A CA 1
ATOM 808 C C . PRO A 1 109 ? 27.840 30.689 -45.455 1.00 36.91 109 PRO A C 1
ATOM 810 O O . PRO A 1 109 ? 27.407 30.064 -44.487 1.00 36.91 109 PRO A O 1
ATOM 813 N N . THR A 1 110 ? 28.867 31.526 -45.362 1.00 35.50 110 THR A N 1
ATOM 814 C CA . THR A 1 110 ? 29.566 31.935 -44.143 1.00 35.50 110 THR A CA 1
ATOM 815 C C . THR A 1 110 ? 28.652 32.766 -43.236 1.00 35.50 110 THR A C 1
ATOM 817 O O . THR A 1 110 ? 28.192 33.839 -43.617 1.00 35.50 110 THR A O 1
ATOM 820 N N . VAL A 1 111 ? 28.414 32.292 -42.008 1.00 36.28 111 VAL A N 1
ATOM 821 C CA . VAL A 1 111 ? 27.687 33.033 -40.962 1.00 36.28 111 VAL A CA 1
ATOM 822 C C . VAL A 1 111 ? 28.682 33.760 -40.056 1.00 36.28 111 VAL A C 1
ATOM 824 O O . VAL A 1 111 ? 29.528 33.143 -39.407 1.00 36.28 111 VAL A O 1
ATOM 827 N N . TYR A 1 112 ? 28.553 35.084 -40.007 1.00 31.58 112 TYR A N 1
ATOM 828 C CA . TYR A 1 112 ? 29.290 36.003 -39.140 1.00 31.58 112 TYR A CA 1
ATOM 829 C C . TYR A 1 112 ? 28.890 35.795 -37.663 1.00 31.58 112 TYR A C 1
ATOM 831 O O . TYR A 1 112 ? 27.709 35.868 -37.323 1.00 31.58 112 TYR A O 1
ATOM 839 N N . LYS A 1 113 ? 29.855 35.532 -36.767 1.00 34.94 113 LYS A N 1
ATOM 840 C CA . LYS A 1 113 ? 29.622 35.375 -35.317 1.00 34.94 113 LYS A CA 1
ATOM 841 C C . LYS A 1 113 ? 29.861 36.700 -34.585 1.00 34.94 113 LYS A C 1
ATOM 843 O O . LYS A 1 113 ? 30.999 37.051 -34.297 1.00 34.94 113 LYS A O 1
ATOM 848 N N . GLY A 1 114 ? 28.784 37.411 -34.254 1.00 33.25 114 GLY A N 1
ATOM 849 C CA . GLY A 1 114 ? 28.802 38.455 -33.221 1.00 33.25 114 GLY A CA 1
ATOM 850 C C . GLY A 1 114 ? 28.752 37.865 -31.797 1.00 33.25 114 GLY A C 1
ATOM 851 O O . GLY A 1 114 ? 28.422 36.686 -31.637 1.00 33.25 114 GLY A O 1
ATOM 852 N N . PRO A 1 115 ? 29.065 38.652 -30.749 1.00 31.94 115 PRO A N 1
ATOM 853 C CA . PRO A 1 115 ? 29.120 38.174 -29.368 1.00 31.94 115 PRO A CA 1
ATOM 854 C C . PRO A 1 115 ? 27.734 37.743 -28.859 1.00 31.94 115 PRO A C 1
ATOM 856 O O . PRO A 1 115 ? 26.749 38.479 -28.941 1.00 31.94 115 PRO A O 1
ATOM 859 N N . VAL A 1 116 ? 27.664 36.523 -28.325 1.00 32.16 116 VAL A N 1
ATOM 860 C CA . VAL A 1 116 ? 26.437 35.878 -27.843 1.00 32.16 116 VAL A CA 1
ATOM 861 C C . VAL A 1 116 ? 25.983 36.532 -26.533 1.00 32.16 116 VAL A C 1
ATOM 863 O O . VAL A 1 116 ? 26.649 36.414 -25.507 1.00 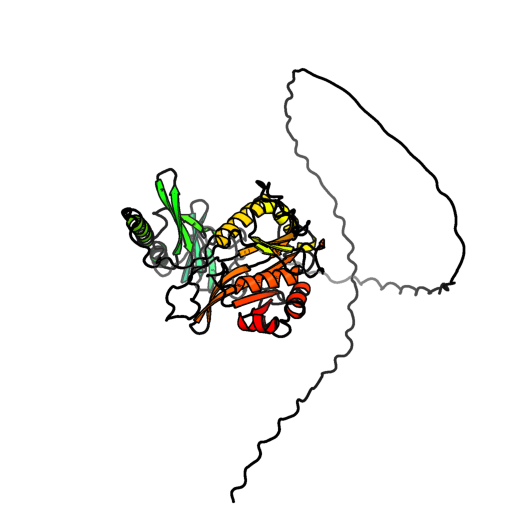32.16 116 VAL A O 1
ATOM 866 N N . LYS A 1 117 ? 24.817 37.194 -26.539 1.00 38.41 117 LYS A N 1
ATOM 867 C CA . LYS A 1 117 ? 24.101 37.568 -25.308 1.00 38.41 117 LYS A CA 1
ATOM 868 C C . LYS A 1 117 ? 23.714 36.282 -24.565 1.00 38.41 117 LYS A C 1
ATOM 870 O O . LYS A 1 117 ? 22.971 35.464 -25.106 1.00 38.41 117 LYS A O 1
ATOM 875 N N . GLY A 1 118 ? 24.221 36.093 -23.346 1.00 36.25 118 GLY A N 1
ATOM 876 C CA . GLY A 1 118 ? 23.888 34.936 -22.508 1.00 36.25 118 GLY A CA 1
ATOM 877 C C . GLY A 1 118 ? 22.376 34.832 -22.285 1.00 36.25 118 GLY A C 1
ATOM 878 O O . GLY A 1 118 ? 21.745 35.787 -21.831 1.00 36.25 118 GLY A O 1
ATOM 879 N N . LYS A 1 119 ? 21.779 33.690 -22.643 1.00 41.53 119 LYS A N 1
ATOM 880 C CA . LYS A 1 119 ? 20.344 33.431 -22.458 1.00 41.53 119 LYS A CA 1
ATOM 881 C C . LYS A 1 119 ? 20.030 33.286 -20.964 1.00 41.53 119 LYS A C 1
ATOM 883 O O . LYS A 1 119 ? 20.702 32.542 -20.257 1.00 41.53 119 LYS A O 1
ATOM 888 N N . LYS A 1 120 ? 19.006 34.001 -20.490 1.00 49.28 120 LYS A N 1
ATOM 889 C CA . LYS A 1 120 ? 18.466 33.881 -19.128 1.00 49.28 120 LYS A CA 1
ATOM 890 C C . LYS A 1 120 ? 17.602 32.613 -19.047 1.00 49.28 120 LYS A C 1
ATOM 892 O O . LYS A 1 120 ? 16.613 32.517 -19.769 1.00 49.28 120 LYS A O 1
ATOM 897 N N . ASN A 1 121 ? 17.955 31.668 -18.178 1.00 46.38 121 ASN A N 1
ATOM 898 C CA . ASN A 1 121 ? 17.177 30.446 -17.951 1.00 46.38 121 ASN A CA 1
ATOM 899 C C . ASN A 1 121 ? 16.081 30.703 -16.908 1.00 46.38 121 ASN A C 1
ATOM 901 O O . ASN A 1 121 ? 16.319 30.619 -15.703 1.00 46.38 121 ASN A O 1
ATOM 905 N N . TRP A 1 122 ? 14.890 31.042 -17.391 1.00 50.66 122 TRP A N 1
ATOM 906 C CA . TRP A 1 122 ? 13.662 31.162 -16.607 1.00 50.66 122 TRP A CA 1
ATOM 907 C C . TRP A 1 122 ? 12.776 29.935 -16.813 1.00 50.66 122 TRP A C 1
ATOM 909 O O . TRP A 1 122 ? 12.720 29.399 -17.921 1.00 50.66 122 TRP A O 1
ATOM 919 N N . ILE A 1 123 ? 12.028 29.529 -15.782 1.00 53.25 123 ILE A N 1
ATOM 920 C CA . ILE A 1 123 ? 10.903 28.610 -15.979 1.00 53.25 123 ILE A CA 1
ATOM 921 C C . ILE A 1 123 ? 9.776 29.424 -16.605 1.00 53.25 123 ILE A C 1
ATOM 923 O O . ILE A 1 123 ? 9.107 30.188 -15.909 1.00 53.25 123 ILE A O 1
ATOM 927 N N . ASN A 1 124 ? 9.583 29.266 -17.913 1.00 53.09 124 ASN A N 1
ATOM 928 C CA . ASN A 1 124 ? 8.408 29.799 -18.581 1.00 53.09 124 ASN A CA 1
ATOM 929 C C . ASN A 1 124 ? 7.203 28.921 -18.197 1.00 53.09 124 ASN A C 1
ATOM 931 O O . ASN A 1 124 ? 7.235 27.722 -18.487 1.00 53.09 124 ASN A O 1
ATOM 935 N N . PRO A 1 125 ? 6.131 29.474 -17.603 1.00 47.91 125 PRO A N 1
ATOM 936 C CA . PRO A 1 125 ? 4.952 28.704 -17.193 1.00 47.91 125 PRO A CA 1
ATOM 937 C C . PRO A 1 125 ? 4.248 27.973 -18.352 1.00 47.91 125 PRO A C 1
ATOM 939 O O . PRO A 1 125 ? 3.417 27.097 -18.117 1.00 47.91 125 PRO A O 1
ATOM 942 N N . LYS A 1 126 ? 4.596 28.274 -19.611 1.00 51.56 126 LYS A N 1
ATOM 943 C CA . LYS A 1 126 ? 4.142 27.527 -20.795 1.00 51.56 126 LYS A CA 1
ATOM 944 C C . LYS A 1 126 ? 4.794 26.143 -20.953 1.00 51.56 126 LYS A C 1
ATOM 946 O O . LYS A 1 126 ? 4.339 25.369 -21.790 1.00 51.56 126 LYS A O 1
ATOM 951 N N . ILE A 1 127 ? 5.821 25.809 -20.168 1.00 49.56 127 ILE A N 1
ATOM 952 C CA . ILE A 1 127 ? 6.518 24.514 -20.199 1.00 49.56 127 ILE A CA 1
ATOM 953 C C . ILE A 1 127 ? 6.209 23.767 -18.892 1.00 49.56 127 ILE A C 1
ATOM 955 O O . ILE A 1 127 ? 6.720 24.112 -17.831 1.00 49.56 127 ILE A O 1
ATOM 959 N N . LYS A 1 128 ? 5.339 22.750 -18.954 1.00 43.22 128 LYS A N 1
ATOM 960 C CA . LYS A 1 128 ? 4.659 22.171 -17.775 1.00 43.22 128 LYS A CA 1
ATOM 961 C C . LYS A 1 128 ? 5.477 21.197 -16.898 1.00 43.22 128 LYS A C 1
ATOM 963 O O . LYS A 1 128 ? 4.928 20.717 -15.913 1.00 43.22 128 LYS A O 1
ATOM 968 N N . HIS A 1 129 ? 6.757 20.920 -17.178 1.00 46.19 129 HIS A N 1
ATOM 969 C CA . HIS A 1 129 ? 7.457 19.769 -16.563 1.00 46.19 129 HIS A CA 1
ATOM 970 C C . HIS A 1 129 ? 8.886 20.018 -16.038 1.00 46.19 129 HIS A C 1
ATOM 972 O O . HIS A 1 129 ? 9.693 19.096 -16.024 1.00 46.19 129 HIS A O 1
ATOM 978 N N . VAL A 1 130 ? 9.232 21.225 -15.573 1.00 43.91 130 VAL A N 1
ATOM 979 C CA . VAL A 1 130 ? 10.582 21.482 -15.022 1.00 43.91 130 VAL A CA 1
ATOM 980 C C . VAL A 1 130 ? 10.511 22.041 -13.601 1.00 43.91 130 VAL A C 1
ATOM 982 O O . VAL A 1 130 ? 10.063 23.166 -13.389 1.00 43.91 130 VAL A O 1
ATOM 985 N N . VAL A 1 131 ? 10.997 21.265 -12.627 1.00 44.09 131 VAL A N 1
ATOM 986 C CA . VAL A 1 131 ? 11.301 21.724 -11.261 1.00 44.09 131 VAL A CA 1
ATOM 987 C C . VAL A 1 131 ? 12.825 21.760 -11.124 1.00 44.09 131 VAL A C 1
ATOM 989 O O . VAL A 1 131 ? 13.428 20.699 -10.993 1.00 44.09 131 VAL A O 1
ATOM 992 N N . PRO A 1 132 ? 13.485 22.928 -11.187 1.00 44.75 132 PRO A N 1
ATOM 993 C CA . PRO A 1 132 ? 14.939 22.963 -11.192 1.00 44.75 132 PRO A CA 1
ATOM 994 C C . PRO A 1 132 ? 15.522 22.926 -9.776 1.00 44.75 132 PRO A C 1
ATOM 996 O O . PRO A 1 132 ? 15.083 23.647 -8.868 1.00 44.75 132 PRO A O 1
ATOM 999 N N . GLY A 1 133 ? 16.583 22.138 -9.610 1.00 42.53 133 GLY A N 1
ATOM 1000 C CA . GLY A 1 133 ? 17.540 22.294 -8.524 1.00 42.53 133 GLY A CA 1
ATOM 1001 C C . GLY A 1 133 ? 18.430 23.526 -8.736 1.00 42.53 133 GLY A C 1
ATOM 1002 O O . GLY A 1 133 ? 18.504 24.103 -9.816 1.00 42.53 133 GLY A O 1
ATOM 1003 N N . ILE A 1 134 ? 19.155 23.947 -7.693 1.00 41.31 134 ILE A N 1
ATOM 1004 C CA . ILE A 1 134 ? 20.194 25.001 -7.817 1.00 41.31 134 ILE A CA 1
ATOM 1005 C C . ILE A 1 134 ? 21.288 24.576 -8.795 1.00 41.31 134 ILE A C 1
ATOM 1007 O O . ILE A 1 134 ? 21.850 25.413 -9.493 1.00 41.31 134 ILE A O 1
ATOM 1011 N N . ALA A 1 135 ? 21.580 23.274 -8.816 1.00 40.31 135 ALA A N 1
ATOM 1012 C CA . ALA A 1 135 ? 22.609 22.677 -9.651 1.00 40.31 135 ALA A CA 1
ATOM 1013 C C . ALA A 1 135 ? 22.260 22.718 -11.150 1.00 40.31 135 ALA A C 1
ATOM 1015 O O . ALA A 1 135 ? 23.169 22.680 -11.970 1.00 40.31 135 ALA A O 1
ATOM 1016 N N . ASP A 1 136 ? 20.983 22.898 -11.509 1.00 41.25 136 ASP A N 1
ATOM 1017 C CA . ASP A 1 136 ? 20.507 22.841 -12.900 1.00 41.25 136 ASP A CA 1
ATOM 1018 C C . ASP A 1 136 ? 20.596 24.195 -13.628 1.00 41.25 136 ASP A C 1
ATOM 1020 O O . ASP A 1 136 ? 19.910 24.440 -14.619 1.00 41.25 136 ASP A O 1
ATOM 1024 N N . GLY A 1 137 ? 21.424 25.121 -13.134 1.00 39.88 137 GLY A N 1
ATOM 1025 C CA . GLY A 1 137 ? 21.645 26.409 -13.795 1.00 39.88 137 GLY A CA 1
ATOM 1026 C C . GLY A 1 137 ? 20.426 27.340 -13.787 1.00 39.88 137 GLY A C 1
ATOM 1027 O O . GLY A 1 137 ? 20.312 28.206 -14.660 1.00 39.88 137 GLY A O 1
ATOM 1028 N N . ALA A 1 138 ? 19.520 27.195 -12.810 1.00 41.44 138 ALA A N 1
ATOM 1029 C CA . ALA A 1 138 ? 18.480 28.189 -12.556 1.00 41.44 138 ALA A CA 1
ATOM 1030 C C . ALA A 1 138 ? 19.149 29.537 -12.248 1.00 41.44 138 ALA A C 1
ATOM 1032 O O . ALA A 1 138 ? 19.965 29.643 -11.331 1.00 41.44 138 ALA A O 1
ATOM 1033 N N . ALA A 1 139 ? 18.843 30.544 -13.065 1.00 47.44 139 ALA A N 1
ATOM 1034 C CA . ALA A 1 139 ? 19.606 31.777 -13.193 1.00 47.44 139 ALA A CA 1
ATOM 1035 C C . ALA A 1 139 ? 19.725 32.561 -11.875 1.00 47.44 139 ALA A C 1
ATOM 1037 O O . ALA A 1 139 ? 18.897 33.419 -11.584 1.00 47.44 139 ALA A O 1
ATOM 1038 N N . SER A 1 140 ? 20.799 32.353 -11.111 1.00 49.00 140 SER A N 1
ATOM 1039 C CA . SER A 1 140 ? 21.270 33.387 -10.194 1.00 49.00 140 SER A CA 1
ATOM 1040 C C . SER A 1 140 ? 21.859 34.492 -11.061 1.00 49.00 140 SER A C 1
ATOM 1042 O O . SER A 1 140 ? 22.952 34.340 -11.608 1.00 49.00 140 SER A O 1
ATOM 1044 N N . VAL A 1 141 ? 21.138 35.602 -11.227 1.00 54.62 141 VAL A N 1
ATOM 1045 C CA . VAL A 1 141 ? 21.750 36.808 -11.798 1.00 54.62 141 VAL A CA 1
ATOM 1046 C C . VAL A 1 141 ? 22.907 37.185 -10.870 1.00 54.62 141 VAL A C 1
ATOM 1048 O O . VAL A 1 141 ? 22.747 37.181 -9.646 1.00 54.62 141 VAL A O 1
ATOM 1051 N N . ALA A 1 142 ? 24.093 37.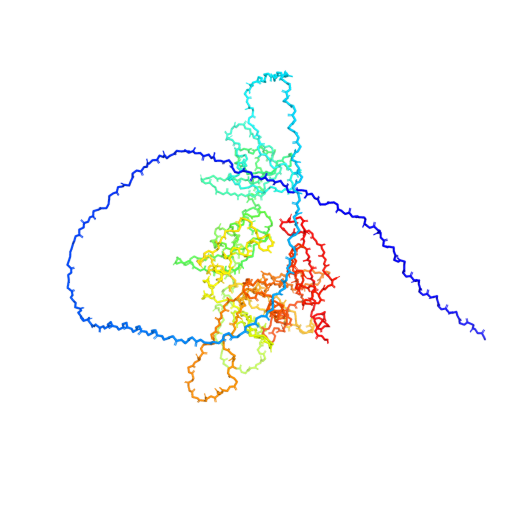433 -11.428 1.00 54.16 142 ALA A N 1
ATOM 1052 C CA . ALA A 1 142 ? 25.209 37.934 -10.634 1.00 54.16 142 ALA A CA 1
ATOM 1053 C C . ALA A 1 142 ? 24.767 39.236 -9.932 1.00 54.16 142 ALA A C 1
ATOM 1055 O O . ALA A 1 142 ? 24.124 40.066 -10.590 1.00 54.16 142 ALA A O 1
ATOM 1056 N N . PRO A 1 143 ? 25.072 39.420 -8.633 1.00 51.72 143 PRO A N 1
ATOM 1057 C CA . PRO A 1 143 ? 24.676 40.616 -7.897 1.00 51.72 143 PRO A CA 1
ATOM 1058 C C . PRO A 1 143 ? 25.012 41.894 -8.682 1.00 51.72 143 PRO A C 1
ATOM 1060 O O . PRO A 1 143 ? 26.138 42.056 -9.149 1.00 51.72 143 PRO A O 1
ATOM 1063 N N . GLY A 1 144 ? 24.026 42.779 -8.861 1.00 55.69 144 GLY A N 1
ATOM 1064 C CA . GLY A 1 144 ? 24.226 44.113 -9.445 1.00 55.69 144 GLY A CA 1
ATOM 1065 C C . GLY A 1 144 ? 24.039 44.266 -10.961 1.00 55.69 144 GLY A C 1
ATOM 1066 O O . GLY A 1 144 ? 24.205 45.379 -11.450 1.00 55.69 144 GLY A O 1
ATOM 1067 N N . ARG A 1 145 ? 23.678 43.221 -11.727 1.00 61.66 145 ARG A N 1
ATOM 1068 C CA . ARG A 1 145 ? 23.478 43.364 -13.191 1.00 61.66 145 ARG A CA 1
ATOM 1069 C C . ARG A 1 145 ? 22.050 43.677 -13.637 1.00 61.66 145 ARG A C 1
ATOM 1071 O O . ARG A 1 145 ? 21.887 44.392 -14.618 1.00 61.66 145 ARG A O 1
ATOM 1078 N N . GLU A 1 146 ? 21.031 43.164 -12.953 1.00 79.56 146 GLU A N 1
ATOM 1079 C CA . GLU A 1 146 ? 19.627 43.452 -13.275 1.00 79.56 146 GLU A CA 1
ATOM 1080 C C . GLU A 1 146 ? 18.736 43.003 -12.114 1.00 79.56 146 GLU A C 1
ATOM 1082 O O . GLU A 1 146 ? 18.792 41.838 -11.715 1.00 79.56 146 GLU A O 1
ATOM 1087 N N . GLN A 1 147 ? 17.931 43.909 -11.555 1.00 88.31 147 GLN A N 1
ATOM 1088 C CA . GLN A 1 147 ? 16.922 43.521 -10.574 1.00 88.31 147 GLN A CA 1
ATOM 1089 C C . GLN A 1 147 ? 15.652 43.043 -11.282 1.00 88.31 147 GLN A C 1
ATOM 1091 O O . GLN A 1 147 ? 15.195 43.636 -12.258 1.00 88.31 147 GLN A O 1
ATOM 1096 N N . ILE A 1 148 ? 15.065 41.979 -10.757 1.00 88.50 148 ILE A N 1
ATOM 1097 C CA . ILE A 1 148 ? 13.887 41.303 -11.286 1.00 88.50 148 ILE A CA 1
ATOM 1098 C C . ILE A 1 148 ? 12.655 41.840 -10.576 1.00 88.50 148 ILE A C 1
ATOM 1100 O O . ILE A 1 148 ? 12.566 41.716 -9.356 1.00 88.50 148 ILE A O 1
ATOM 1104 N N . ARG A 1 149 ? 11.669 42.346 -11.321 1.00 92.94 149 ARG A N 1
ATOM 1105 C CA . ARG A 1 149 ? 10.362 42.656 -10.730 1.00 92.94 149 ARG A CA 1
ATOM 1106 C C . ARG A 1 149 ? 9.665 41.382 -10.273 1.00 92.94 149 ARG A C 1
ATOM 1108 O O . ARG A 1 149 ? 9.423 40.483 -11.080 1.00 92.94 149 ARG A O 1
ATOM 1115 N N . VAL A 1 150 ? 9.350 41.318 -8.986 1.00 94.44 150 VAL A N 1
ATOM 1116 C CA . VAL A 1 150 ? 8.674 40.176 -8.361 1.00 94.44 150 VAL A CA 1
ATOM 1117 C C . VAL A 1 150 ? 7.299 40.567 -7.855 1.00 94.44 150 VAL A C 1
ATOM 1119 O O . VAL A 1 150 ? 7.112 41.682 -7.372 1.00 94.44 150 VAL A O 1
ATOM 1122 N N . CYS A 1 151 ? 6.343 39.648 -7.973 1.00 92.88 151 CYS A N 1
ATOM 1123 C CA . CYS A 1 151 ? 4.997 39.811 -7.428 1.00 92.88 151 CYS A CA 1
ATOM 1124 C C . CYS A 1 151 ? 4.755 38.957 -6.177 1.00 92.88 151 CYS A C 1
ATOM 1126 O O . CYS A 1 151 ? 3.870 39.300 -5.397 1.00 92.88 151 CYS A O 1
ATOM 1128 N N . ASP A 1 152 ? 5.534 37.889 -5.958 1.00 89.56 152 ASP A N 1
ATOM 1129 C CA . ASP A 1 152 ? 5.431 37.077 -4.741 1.00 89.56 152 ASP A CA 1
ATOM 1130 C C . ASP A 1 152 ? 6.747 36.369 -4.366 1.00 89.56 152 ASP A C 1
ATOM 1132 O O . ASP A 1 152 ? 7.618 36.113 -5.208 1.00 89.56 152 ASP A O 1
ATOM 1136 N N . ILE A 1 153 ? 6.860 36.016 -3.084 1.00 90.75 153 ILE A N 1
ATOM 1137 C CA . ILE A 1 153 ? 7.917 35.175 -2.518 1.00 90.75 153 ILE A CA 1
ATOM 1138 C C . ILE A 1 153 ? 7.273 33.894 -1.999 1.00 90.75 153 ILE A C 1
ATOM 1140 O O . ILE A 1 153 ? 6.460 33.902 -1.077 1.00 90.75 153 ILE A O 1
ATOM 1144 N N . LEU A 1 154 ? 7.685 32.775 -2.577 1.00 82.50 154 LEU A N 1
ATOM 1145 C CA . LEU A 1 154 ? 7.064 31.473 -2.378 1.00 82.50 154 LEU A CA 1
ATOM 1146 C C . LEU A 1 154 ? 7.814 30.611 -1.354 1.00 82.50 154 LEU A C 1
ATOM 1148 O O . LEU A 1 154 ? 7.183 29.847 -0.628 1.00 82.50 154 LEU A O 1
ATOM 1152 N N . ASP A 1 155 ? 9.145 30.716 -1.293 1.00 82.56 155 ASP A N 1
ATOM 1153 C CA . ASP A 1 155 ? 9.981 29.919 -0.382 1.00 82.56 155 ASP A CA 1
ATOM 1154 C C . ASP A 1 155 ? 11.325 30.607 -0.083 1.00 82.56 155 ASP A C 1
ATOM 1156 O O . ASP A 1 155 ? 11.715 31.564 -0.758 1.00 82.56 155 ASP A O 1
ATOM 1160 N N . THR A 1 156 ? 12.066 30.102 0.906 1.00 85.94 156 THR A N 1
ATOM 1161 C CA . THR A 1 156 ? 13.454 30.498 1.174 1.00 85.94 156 THR A CA 1
ATOM 1162 C C . THR A 1 156 ? 14.367 29.309 1.418 1.00 85.94 156 THR A C 1
ATOM 1164 O O . THR A 1 156 ? 13.963 28.251 1.891 1.00 85.94 156 THR A O 1
ATOM 1167 N N . LYS A 1 157 ? 15.653 29.489 1.131 1.00 79.19 157 LYS A N 1
ATOM 1168 C CA . LYS A 1 157 ? 16.700 28.531 1.488 1.00 79.19 157 LYS A CA 1
ATOM 1169 C C . LYS A 1 157 ? 17.994 29.249 1.829 1.00 79.19 157 LYS A C 1
ATOM 1171 O O . LYS A 1 157 ? 18.283 30.313 1.287 1.00 79.19 157 LYS A O 1
ATOM 1176 N N . PHE A 1 158 ? 18.793 28.624 2.681 1.00 77.75 158 PHE A N 1
ATOM 1177 C CA . PHE A 1 158 ? 20.099 29.129 3.084 1.00 77.75 158 PHE A CA 1
ATOM 1178 C C . PHE A 1 158 ? 21.203 28.298 2.428 1.00 77.75 158 PHE A C 1
ATOM 1180 O O . PHE A 1 158 ? 21.218 27.075 2.574 1.00 77.75 158 PHE A O 1
ATOM 1187 N N . VAL A 1 159 ? 22.095 28.941 1.674 1.00 75.06 159 VAL A N 1
ATOM 1188 C CA . VAL A 1 159 ? 23.188 28.283 0.944 1.00 75.06 159 VAL A CA 1
ATOM 1189 C C . VAL A 1 159 ? 24.444 29.131 1.080 1.00 75.06 159 VAL A C 1
ATOM 1191 O O . VAL A 1 159 ? 24.425 30.306 0.731 1.00 75.06 159 VAL A O 1
ATOM 1194 N N . ALA A 1 160 ? 25.526 28.530 1.583 1.00 81.25 160 ALA A N 1
ATOM 1195 C CA . ALA A 1 160 ? 26.844 29.162 1.702 1.00 81.25 160 ALA A CA 1
ATOM 1196 C C . ALA A 1 160 ? 26.829 30.550 2.383 1.00 81.25 160 ALA A C 1
ATOM 1198 O O . ALA A 1 160 ? 27.470 31.484 1.916 1.00 81.25 160 ALA A O 1
ATOM 1199 N N . GLY A 1 161 ? 26.078 30.700 3.481 1.00 80.12 161 GLY A N 1
ATOM 1200 C CA . GLY A 1 161 ? 26.010 31.966 4.223 1.00 80.12 161 GLY A CA 1
ATOM 1201 C C . GLY A 1 161 ? 24.968 32.962 3.703 1.00 80.12 161 GLY A C 1
ATOM 1202 O O . GLY A 1 161 ? 24.732 33.985 4.340 1.00 80.12 161 GLY A O 1
ATOM 1203 N N . GLU A 1 162 ? 24.304 32.667 2.585 1.00 83.00 162 GLU A N 1
ATOM 1204 C CA . GLU A 1 162 ? 23.360 33.574 1.937 1.00 83.00 162 GLU A CA 1
ATOM 1205 C C . GLU A 1 162 ? 21.936 33.005 1.903 1.00 83.00 162 GLU A C 1
ATOM 1207 O O . GLU A 1 162 ? 21.717 31.799 1.760 1.00 83.00 162 GLU A O 1
ATOM 1212 N N . THR A 1 163 ? 20.942 33.895 1.989 1.00 83.44 163 THR A N 1
ATOM 1213 C CA . THR A 1 163 ? 19.525 33.530 1.838 1.00 83.44 163 THR A CA 1
ATOM 1214 C C . THR A 1 163 ? 19.071 33.746 0.399 1.00 83.44 163 THR A C 1
ATOM 1216 O O . THR A 1 163 ? 19.157 34.853 -0.137 1.00 83.44 163 THR A O 1
ATOM 1219 N N . TYR A 1 164 ? 18.535 32.688 -0.200 1.00 87.50 164 TYR A N 1
ATOM 1220 C CA . TYR A 1 164 ? 17.884 32.703 -1.502 1.00 87.50 164 TYR A CA 1
ATOM 1221 C C . TYR A 1 164 ? 16.375 32.595 -1.310 1.00 87.50 164 TYR A C 1
ATOM 1223 O O . TYR A 1 164 ? 15.901 31.830 -0.472 1.00 87.50 164 TYR A O 1
ATOM 1231 N N . TYR A 1 165 ? 15.635 33.322 -2.132 1.00 89.69 165 TYR A N 1
ATOM 1232 C CA . TYR A 1 165 ? 14.183 33.388 -2.157 1.00 89.69 165 TYR A CA 1
ATOM 1233 C C . TYR A 1 165 ? 13.692 32.726 -3.444 1.00 89.69 165 TYR A C 1
ATOM 1235 O O . TYR A 1 165 ? 14.213 33.019 -4.520 1.00 89.69 165 TYR A O 1
ATOM 1243 N N . PHE A 1 166 ? 12.734 31.808 -3.354 1.00 88.81 166 PHE A N 1
ATOM 1244 C CA . PHE A 1 166 ? 12.022 31.311 -4.526 1.00 88.81 166 PHE A CA 1
ATOM 1245 C C . PHE A 1 166 ? 10.919 32.309 -4.832 1.00 88.81 166 PHE A C 1
ATOM 1247 O O . PHE A 1 166 ? 10.040 32.520 -4.001 1.00 88.81 166 PHE A O 1
ATOM 1254 N N . VAL A 1 167 ? 10.999 32.964 -5.981 1.00 90.19 167 VAL A N 1
ATOM 1255 C CA . VAL A 1 167 ? 10.146 34.105 -6.316 1.00 90.19 167 VAL A CA 1
ATOM 1256 C C . VAL A 1 167 ? 9.375 33.856 -7.599 1.00 90.19 167 VAL A C 1
ATOM 1258 O O . VAL A 1 167 ? 9.829 33.106 -8.467 1.00 90.19 167 VAL A O 1
ATOM 1261 N N . GLU A 1 168 ? 8.227 34.513 -7.713 1.00 88.81 168 GLU A N 1
ATOM 1262 C CA . GLU A 1 168 ? 7.462 34.638 -8.950 1.00 88.81 168 GLU A CA 1
ATOM 1263 C C . GLU A 1 168 ? 7.626 36.062 -9.493 1.00 88.81 168 GLU A C 1
ATOM 1265 O O . GLU A 1 168 ? 7.408 37.047 -8.780 1.00 88.81 168 GLU A O 1
ATOM 1270 N N . SER A 1 169 ? 8.086 36.176 -10.740 1.00 91.81 169 SER A N 1
ATOM 1271 C CA . SER A 1 169 ? 8.216 37.456 -11.430 1.00 91.81 169 SER A CA 1
ATOM 1272 C C . SER A 1 169 ? 6.860 37.942 -11.937 1.00 91.81 169 SER A C 1
ATOM 1274 O O . SER A 1 169 ? 5.942 37.150 -12.141 1.00 91.81 169 SER A O 1
ATOM 1276 N N . THR A 1 170 ? 6.749 39.239 -12.221 1.00 90.06 170 THR A N 1
ATOM 1277 C CA . THR A 1 170 ? 5.534 39.826 -12.825 1.00 90.06 170 THR A CA 1
ATOM 1278 C C . THR A 1 170 ? 5.167 39.208 -14.177 1.00 90.06 170 THR A C 1
ATOM 1280 O O . THR A 1 170 ? 4.008 39.229 -14.571 1.00 90.06 170 THR A O 1
ATOM 1283 N N . ASP A 1 171 ? 6.144 38.613 -14.864 1.00 84.56 171 ASP A N 1
ATOM 1284 C CA . ASP A 1 171 ? 5.954 37.912 -16.140 1.00 84.56 171 ASP A CA 1
ATOM 1285 C C . ASP A 1 171 ? 5.541 36.435 -15.954 1.00 84.56 171 ASP A C 1
ATOM 1287 O O . ASP A 1 171 ? 5.516 35.665 -16.915 1.00 84.56 171 ASP A O 1
ATOM 1291 N N . GLY A 1 172 ? 5.266 36.013 -14.713 1.00 84.31 172 GLY A N 1
ATOM 1292 C CA . GLY A 1 172 ? 4.857 34.653 -14.351 1.00 84.31 172 GLY A CA 1
ATOM 1293 C C . GLY A 1 172 ? 5.995 33.631 -14.308 1.00 84.31 172 GLY A C 1
ATOM 1294 O O . GLY A 1 172 ? 5.744 32.434 -14.157 1.00 84.31 172 GLY A O 1
ATOM 1295 N N . ASN A 1 173 ? 7.251 34.065 -14.447 1.00 83.81 173 ASN A N 1
ATOM 1296 C CA . ASN A 1 173 ? 8.387 33.157 -14.362 1.00 83.81 173 ASN A CA 1
ATOM 1297 C C . ASN A 1 173 ? 8.760 32.895 -12.902 1.00 83.81 173 ASN A C 1
ATOM 1299 O O . ASN A 1 173 ? 8.661 33.779 -12.054 1.00 83.81 173 ASN A O 1
ATOM 1303 N N . ARG A 1 174 ? 9.255 31.691 -12.605 1.00 85.06 174 ARG A N 1
ATOM 1304 C CA . ARG A 1 174 ? 9.638 31.302 -11.238 1.00 85.06 174 ARG A CA 1
ATOM 1305 C C . ARG A 1 174 ? 11.101 30.904 -11.154 1.00 85.06 174 ARG A C 1
ATOM 1307 O O . ARG A 1 174 ? 11.642 30.312 -12.088 1.00 85.06 174 ARG A O 1
ATOM 1314 N N . GLY A 1 175 ? 11.746 31.216 -10.033 1.00 83.94 175 GLY A N 1
ATOM 1315 C CA . GLY A 1 175 ? 13.156 30.890 -9.841 1.00 83.94 175 GLY A CA 1
ATOM 1316 C C . GLY A 1 175 ? 13.710 31.294 -8.483 1.00 83.94 175 GLY A C 1
ATOM 1317 O O . GLY A 1 175 ? 13.108 32.065 -7.744 1.00 83.94 175 GLY A O 1
ATOM 1318 N N . TRP A 1 176 ? 14.884 30.757 -8.152 1.00 86.81 176 TRP A N 1
ATOM 1319 C CA . TRP A 1 176 ? 15.611 31.118 -6.938 1.00 86.81 176 TRP A CA 1
ATOM 1320 C C . TRP A 1 176 ? 16.475 32.353 -7.170 1.00 86.81 176 TRP A C 1
ATOM 1322 O O . TRP A 1 176 ? 17.275 32.373 -8.099 1.00 86.81 176 TRP A O 1
ATOM 1332 N N . GLN A 1 177 ? 16.346 33.355 -6.306 1.00 91.81 177 GLN A N 1
ATOM 1333 C CA . GLN A 1 177 ? 17.044 34.632 -6.418 1.00 91.81 177 GLN A CA 1
ATOM 1334 C C . GLN A 1 177 ? 17.583 35.107 -5.070 1.00 91.81 177 GLN A C 1
ATOM 1336 O O . GLN A 1 177 ? 17.033 34.798 -4.015 1.00 91.81 177 GLN A O 1
ATOM 1341 N N . ARG A 1 178 ? 18.666 35.886 -5.098 1.00 92.12 178 ARG A N 1
ATOM 1342 C CA . ARG A 1 178 ? 19.157 36.613 -3.919 1.00 92.12 178 ARG A CA 1
ATOM 1343 C C . ARG A 1 178 ? 18.280 37.833 -3.666 1.00 92.12 178 ARG A C 1
ATOM 1345 O O . ARG A 1 178 ? 17.757 38.409 -4.613 1.00 9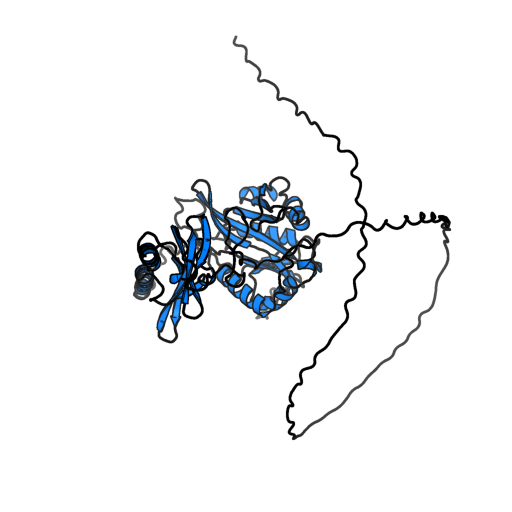2.12 178 ARG A O 1
ATOM 1352 N N . LEU A 1 179 ? 18.208 38.289 -2.415 1.00 93.00 179 LEU A N 1
ATOM 1353 C CA . LEU A 1 179 ? 17.436 39.485 -2.058 1.00 93.00 179 LEU A CA 1
ATOM 1354 C C . LEU A 1 179 ? 17.834 40.721 -2.886 1.00 93.00 179 LEU A C 1
ATOM 1356 O O . LEU A 1 179 ? 16.967 41.427 -3.383 1.00 93.00 179 LEU A O 1
ATOM 1360 N N . GLY A 1 180 ? 19.137 40.939 -3.102 1.00 91.25 180 GLY A N 1
ATOM 1361 C CA . GLY A 1 180 ? 19.641 42.062 -3.905 1.00 91.25 180 GLY A CA 1
ATOM 1362 C C . GLY A 1 180 ? 19.267 42.011 -5.394 1.00 91.25 180 GLY A C 1
ATOM 1363 O O . GLY A 1 180 ? 19.380 43.024 -6.082 1.00 91.25 180 GLY A O 1
ATOM 1364 N N . ASN A 1 181 ? 18.794 40.861 -5.884 1.00 92.50 181 ASN A N 1
ATOM 1365 C CA . ASN A 1 181 ? 18.318 40.691 -7.256 1.00 92.50 181 ASN A CA 1
ATOM 1366 C C . ASN A 1 181 ? 16.816 40.970 -7.390 1.00 92.50 181 ASN A C 1
ATOM 1368 O O . ASN A 1 181 ? 16.293 40.892 -8.498 1.00 92.50 181 ASN A O 1
ATOM 1372 N N . LEU A 1 182 ? 16.104 41.249 -6.296 1.00 92.56 182 LEU A N 1
ATOM 1373 C CA . LEU A 1 182 ? 14.665 41.480 -6.316 1.00 92.56 182 LEU A CA 1
ATOM 1374 C C . LEU A 1 182 ? 14.381 42.978 -6.427 1.00 92.56 182 LEU A C 1
ATOM 1376 O O . LEU A 1 182 ? 14.833 43.769 -5.603 1.00 92.56 182 LEU A O 1
ATOM 1380 N N . LYS A 1 183 ? 13.593 43.359 -7.429 1.00 94.06 183 LYS A N 1
ATOM 1381 C CA . LYS A 1 183 ? 12.930 44.657 -7.515 1.00 94.06 183 LYS A CA 1
ATOM 1382 C C . LYS A 1 183 ? 11.512 44.484 -6.993 1.00 94.06 183 LYS A C 1
ATOM 1384 O O . LYS A 1 183 ? 10.672 43.869 -7.646 1.00 94.06 183 LYS A O 1
ATOM 1389 N N . MET A 1 184 ? 11.269 45.001 -5.802 1.00 93.31 184 MET A N 1
ATOM 1390 C CA . MET A 1 184 ? 9.953 44.990 -5.175 1.00 93.31 184 MET A CA 1
ATOM 1391 C C . MET A 1 184 ? 9.375 46.394 -5.276 1.00 93.31 184 MET A C 1
ATOM 1393 O O . MET A 1 184 ? 10.031 47.355 -4.877 1.00 93.31 184 MET A O 1
ATOM 1397 N N . ASP A 1 185 ? 8.165 46.512 -5.813 1.00 90.81 185 ASP A N 1
ATOM 1398 C CA . ASP A 1 185 ? 7.504 47.812 -5.961 1.00 90.81 185 ASP A CA 1
ATOM 1399 C C . ASP A 1 185 ? 6.970 48.342 -4.609 1.00 90.81 185 ASP A C 1
ATOM 1401 O O . ASP A 1 185 ? 6.654 49.520 -4.489 1.00 90.81 185 ASP A O 1
ATOM 1405 N N . ASP A 1 186 ? 6.939 47.501 -3.567 1.00 89.38 186 ASP A N 1
ATOM 1406 C CA . ASP A 1 186 ? 6.433 47.822 -2.225 1.00 89.38 186 ASP A CA 1
ATOM 1407 C C . ASP A 1 186 ? 7.525 48.202 -1.208 1.00 89.38 186 ASP A C 1
ATOM 1409 O O . ASP A 1 186 ? 7.361 48.022 -0.004 1.00 89.38 186 ASP A O 1
ATOM 1413 N N . GLY A 1 187 ? 8.684 48.680 -1.672 1.00 87.44 187 GLY A N 1
ATOM 1414 C CA . GLY A 1 187 ? 9.754 49.144 -0.779 1.00 87.44 187 GLY A CA 1
ATOM 1415 C C . GLY A 1 187 ? 10.349 48.053 0.126 1.00 87.44 187 GLY A C 1
ATOM 1416 O O . GLY A 1 187 ? 11.001 48.366 1.119 1.00 87.44 187 GLY A O 1
ATOM 1417 N N . GLY A 1 188 ? 10.138 46.772 -0.200 1.00 86.19 188 GLY A N 1
ATOM 1418 C CA . GLY A 1 188 ? 10.606 45.637 0.600 1.00 86.19 188 GLY A CA 1
ATOM 1419 C C . GLY A 1 188 ? 9.592 45.132 1.630 1.00 86.19 188 GLY A C 1
ATOM 1420 O O . GLY A 1 188 ? 9.893 44.178 2.358 1.00 86.19 188 GLY A O 1
ATOM 1421 N N . GLU A 1 189 ? 8.380 45.696 1.671 1.00 89.25 189 GLU A N 1
ATOM 1422 C CA . GLU A 1 189 ? 7.282 45.166 2.480 1.00 89.25 189 GLU A CA 1
ATOM 1423 C C . GLU A 1 189 ? 6.940 43.720 2.109 1.00 89.25 189 GLU A C 1
ATOM 1425 O O . GLU A 1 189 ? 6.520 42.962 2.977 1.00 89.25 189 GLU A O 1
ATOM 1430 N N . MET A 1 190 ? 7.161 43.274 0.870 1.00 90.81 190 MET A N 1
ATOM 1431 C CA . MET A 1 190 ? 6.921 41.889 0.449 1.00 90.81 190 MET A CA 1
ATOM 1432 C C . MET A 1 190 ? 7.774 40.910 1.248 1.00 90.81 190 MET A C 1
ATOM 1434 O O . MET A 1 190 ? 7.280 39.883 1.708 1.00 90.81 190 MET A O 1
ATOM 1438 N N . VAL A 1 191 ? 9.044 41.248 1.466 1.00 89.06 191 VAL A N 1
ATOM 1439 C CA . VAL A 1 191 ? 9.979 40.439 2.257 1.00 89.06 191 VAL A CA 1
ATOM 1440 C C . VAL A 1 191 ? 9.602 40.489 3.725 1.00 89.06 191 VAL A C 1
ATOM 1442 O O . VAL A 1 191 ? 9.650 39.461 4.393 1.00 89.06 191 VAL A O 1
ATOM 1445 N N . GLN A 1 192 ? 9.170 41.644 4.232 1.00 82.69 192 GLN A N 1
ATOM 1446 C CA . GLN A 1 192 ? 8.673 41.739 5.603 1.00 82.69 192 GLN A CA 1
ATOM 1447 C C . GLN A 1 192 ? 7.381 40.942 5.798 1.00 82.69 192 GLN A C 1
ATOM 1449 O O . GLN A 1 192 ? 7.299 40.193 6.761 1.00 82.69 192 GLN A O 1
ATOM 1454 N N . ARG A 1 193 ? 6.408 41.022 4.885 1.00 83.44 193 ARG A N 1
ATOM 1455 C CA . ARG A 1 193 ? 5.157 40.246 4.899 1.00 83.44 193 ARG A CA 1
ATOM 1456 C C . ARG A 1 193 ? 5.425 38.761 4.746 1.00 83.44 193 ARG A C 1
ATOM 1458 O O . ARG A 1 193 ? 4.837 37.973 5.482 1.00 83.44 193 ARG A O 1
ATOM 1465 N N . PHE A 1 194 ? 6.330 38.381 3.844 1.00 84.69 194 PHE A N 1
ATOM 1466 C CA . PHE A 1 194 ? 6.817 37.013 3.734 1.00 84.69 194 PHE A CA 1
ATOM 1467 C C . PHE A 1 194 ? 7.400 36.584 5.074 1.00 84.69 194 PHE A C 1
ATOM 1469 O O . PHE A 1 194 ? 6.883 35.652 5.662 1.00 84.69 194 PHE A O 1
ATOM 1476 N N . HIS A 1 195 ? 8.371 37.309 5.636 1.00 78.50 195 HIS A N 1
ATOM 1477 C CA . HIS A 1 195 ? 8.977 36.973 6.924 1.00 78.50 195 HIS A CA 1
ATOM 1478 C C . HIS A 1 195 ? 8.016 37.053 8.100 1.00 78.50 195 HIS A C 1
ATOM 1480 O O . HIS A 1 195 ? 8.209 36.314 9.042 1.00 78.50 195 HIS A O 1
ATOM 1486 N N . GLN A 1 196 ? 6.980 37.880 8.099 1.00 65.31 196 GLN A N 1
ATOM 1487 C CA . GLN A 1 196 ? 5.953 37.885 9.145 1.00 65.31 196 GLN A CA 1
ATOM 1488 C C . GLN A 1 196 ? 5.073 36.636 9.025 1.00 65.31 196 GLN A C 1
ATOM 1490 O O . GLN A 1 196 ? 4.852 35.945 10.018 1.00 65.31 196 GLN A O 1
ATOM 1495 N N . ARG A 1 197 ? 4.676 36.279 7.795 1.00 64.25 197 ARG A N 1
ATOM 1496 C CA . ARG A 1 197 ? 3.996 35.015 7.464 1.00 64.25 197 ARG A CA 1
ATOM 1497 C C . ARG A 1 197 ? 4.898 33.783 7.609 1.00 64.25 197 ARG A C 1
ATOM 1499 O O . ARG A 1 197 ? 4.380 32.679 7.684 1.00 64.25 197 ARG A O 1
ATOM 1506 N N . TYR A 1 198 ? 6.220 33.949 7.617 1.00 63.75 198 TYR A N 1
ATOM 1507 C CA . TYR A 1 198 ? 7.219 32.875 7.672 1.00 63.75 198 TYR A CA 1
ATOM 1508 C C . TYR A 1 198 ? 7.813 32.721 9.084 1.00 63.75 198 TYR A C 1
ATOM 1510 O O . TYR A 1 198 ? 8.102 31.608 9.515 1.00 63.75 198 TYR A O 1
ATOM 1518 N N . ARG A 1 199 ? 7.905 33.813 9.864 1.00 45.78 199 ARG A N 1
ATOM 1519 C CA . ARG A 1 199 ? 8.264 33.841 11.301 1.00 45.78 199 ARG A CA 1
ATOM 1520 C C . ARG A 1 199 ? 7.208 33.152 12.165 1.00 45.78 199 ARG A C 1
ATOM 1522 O O . ARG A 1 199 ? 7.510 32.780 13.295 1.00 45.78 199 ARG A O 1
ATOM 1529 N N . GLY A 1 200 ? 6.015 32.904 11.630 1.00 46.22 200 GLY A N 1
ATOM 1530 C CA . GLY A 1 200 ? 5.140 31.825 12.078 1.00 46.22 200 GLY A CA 1
ATOM 1531 C C . GLY A 1 200 ? 4.825 30.931 10.882 1.00 46.22 200 GLY A C 1
ATOM 1532 O O . GLY A 1 200 ? 4.016 31.300 10.053 1.00 46.22 200 GLY A O 1
ATOM 1533 N N . TYR A 1 201 ? 5.349 29.716 10.731 1.00 50.59 201 TYR A N 1
ATOM 1534 C CA . TYR A 1 201 ? 4.926 28.544 11.513 1.00 50.59 201 TYR A CA 1
ATOM 1535 C C . TYR A 1 201 ? 3.434 28.565 11.976 1.00 50.59 201 TYR A C 1
ATOM 1537 O O . TYR A 1 201 ? 3.111 27.959 12.994 1.00 50.59 201 TYR A O 1
ATOM 1545 N N . GLU A 1 202 ? 2.519 29.270 11.288 1.00 47.16 202 GLU A N 1
ATOM 1546 C CA . GLU A 1 202 ? 1.084 29.378 11.640 1.00 47.16 202 GLU A CA 1
ATOM 1547 C C . GLU A 1 202 ? 0.126 28.590 10.733 1.00 47.16 202 GLU A C 1
ATOM 1549 O O . GLU A 1 202 ? -1.051 28.498 11.059 1.00 47.16 202 GLU A O 1
ATOM 1554 N N . ALA A 1 203 ? 0.582 27.918 9.672 1.00 45.50 203 ALA A N 1
ATOM 1555 C CA . ALA A 1 203 ? -0.302 27.039 8.901 1.00 45.50 203 ALA A CA 1
ATOM 1556 C C . ALA A 1 203 ? 0.406 25.760 8.441 1.00 45.50 203 ALA A C 1
ATOM 1558 O O . ALA A 1 203 ? 1.320 25.798 7.617 1.00 45.50 203 ALA A O 1
ATOM 1559 N N . GLY A 1 204 ? -0.059 24.623 8.965 1.00 53.81 204 GLY A N 1
ATOM 1560 C CA . GLY A 1 204 ? 0.247 23.295 8.436 1.00 53.81 204 GLY A CA 1
ATOM 1561 C C . GLY A 1 204 ? 1.484 22.626 9.020 1.00 53.81 204 GLY A C 1
ATOM 1562 O O . GLY A 1 204 ? 2.228 22.016 8.265 1.00 53.81 204 GLY A O 1
ATOM 1563 N N . ILE A 1 205 ? 1.734 22.724 10.329 1.00 63.00 205 ILE A N 1
ATOM 1564 C CA . ILE A 1 205 ? 2.820 21.970 10.971 1.00 63.00 205 ILE A CA 1
ATOM 1565 C C . ILE A 1 205 ? 2.234 20.928 11.896 1.00 63.00 205 ILE A C 1
ATOM 1567 O O . ILE A 1 205 ? 1.653 21.243 12.932 1.00 63.00 205 ILE A O 1
ATOM 1571 N N . GLN A 1 206 ? 2.424 19.678 11.508 1.00 71.38 206 GLN A N 1
ATOM 1572 C CA . GLN A 1 206 ? 2.078 18.519 12.298 1.00 71.38 206 GLN A CA 1
ATOM 1573 C C . GLN A 1 206 ? 3.305 18.110 13.114 1.00 71.38 206 GLN A C 1
ATOM 1575 O O . GLN A 1 206 ? 4.375 17.856 12.561 1.00 71.38 206 GLN A O 1
ATOM 1580 N N . VAL A 1 207 ? 3.170 18.088 14.440 1.00 79.06 207 VAL A N 1
ATOM 1581 C CA . VAL A 1 207 ? 4.218 17.562 15.322 1.00 79.06 207 VAL A CA 1
ATOM 1582 C C . VAL A 1 207 ? 4.094 16.044 15.327 1.00 79.06 207 VAL A C 1
ATOM 1584 O O . VAL A 1 207 ? 3.103 15.509 15.815 1.00 79.06 207 VAL A O 1
ATOM 1587 N N . MET A 1 208 ? 5.094 15.370 14.771 1.00 81.38 208 MET A N 1
ATOM 1588 C CA . MET A 1 208 ? 5.151 13.911 14.657 1.00 81.38 208 MET A CA 1
ATOM 1589 C C . MET A 1 208 ? 5.749 13.268 15.911 1.00 81.38 208 MET A C 1
ATOM 1591 O O . MET A 1 208 ? 5.403 12.148 16.270 1.00 81.38 208 MET A O 1
ATOM 1595 N N . GLY A 1 209 ? 6.634 13.988 16.604 1.00 83.12 209 GLY A N 1
ATOM 1596 C CA . GLY A 1 209 ? 7.390 13.446 17.724 1.00 83.12 209 GLY A CA 1
ATOM 1597 C C . GLY A 1 209 ? 8.015 14.521 18.601 1.00 83.12 209 GLY A C 1
ATOM 1598 O O . GLY A 1 209 ? 8.109 15.691 18.232 1.00 83.12 209 GLY A O 1
ATOM 1599 N N . THR A 1 210 ? 8.452 14.113 19.790 1.00 91.12 210 THR A N 1
ATOM 1600 C CA . THR A 1 210 ? 9.193 14.973 20.721 1.00 91.12 210 THR A CA 1
ATOM 1601 C C . THR A 1 210 ? 10.360 14.189 21.306 1.00 91.12 210 THR A C 1
ATOM 1603 O O . THR A 1 210 ? 10.178 13.034 21.687 1.00 91.12 210 THR A O 1
ATOM 1606 N N . ARG A 1 211 ? 11.536 14.806 21.420 1.00 90.50 211 ARG A N 1
ATOM 1607 C CA . ARG A 1 211 ? 12.698 14.216 22.099 1.00 90.50 211 ARG A CA 1
ATOM 1608 C C . ARG A 1 211 ? 13.424 15.269 22.918 1.00 90.50 211 ARG A C 1
ATOM 1610 O O . ARG A 1 211 ? 13.258 16.463 22.681 1.00 90.50 211 ARG A O 1
ATOM 1617 N N . ARG A 1 212 ? 14.229 14.829 23.880 1.00 91.06 212 ARG A N 1
ATOM 1618 C CA . ARG A 1 212 ? 15.214 15.695 24.530 1.00 91.06 212 ARG A CA 1
ATOM 1619 C C . ARG A 1 212 ? 16.594 15.355 23.988 1.00 91.06 212 ARG A C 1
ATOM 1621 O O . ARG A 1 212 ? 16.903 14.182 23.809 1.00 91.06 212 ARG A O 1
ATOM 1628 N N . THR A 1 213 ? 17.391 16.372 23.700 1.00 90.88 213 THR A N 1
ATOM 1629 C CA . THR A 1 213 ? 18.815 16.207 23.392 1.00 90.88 213 THR A CA 1
ATOM 1630 C C . THR A 1 213 ? 19.583 15.799 24.651 1.00 90.88 213 THR A C 1
ATOM 1632 O O . THR A 1 213 ? 19.057 15.897 25.761 1.00 90.88 213 THR A O 1
ATOM 1635 N N . GLY A 1 214 ? 20.858 15.420 24.504 1.00 76.38 214 GLY A N 1
ATOM 1636 C CA . GLY A 1 214 ? 21.749 15.186 25.651 1.00 76.38 214 GLY A CA 1
ATOM 1637 C C . GLY A 1 214 ? 21.894 16.404 26.577 1.00 76.38 214 GLY A C 1
ATOM 1638 O O . GLY A 1 214 ? 22.117 16.246 27.768 1.00 76.38 214 GLY A O 1
ATOM 1639 N N . SER A 1 215 ? 21.667 17.620 26.065 1.00 89.31 215 SER A N 1
ATOM 1640 C CA . SER A 1 215 ? 21.620 18.863 26.854 1.00 89.31 215 SER A CA 1
ATOM 1641 C C . SER A 1 215 ? 20.268 19.130 27.533 1.00 89.31 215 SER A C 1
ATOM 1643 O O . SER A 1 215 ? 20.064 20.185 28.129 1.00 89.31 215 SER A O 1
ATOM 1645 N N . GLY A 1 216 ? 19.303 18.216 27.407 1.00 89.06 216 GLY A N 1
ATOM 1646 C CA . GLY A 1 216 ? 17.959 18.353 27.965 1.00 89.06 216 GLY A CA 1
ATOM 1647 C C . GLY A 1 216 ? 17.025 19.276 27.176 1.00 89.06 216 GLY A C 1
ATOM 1648 O O . GLY A 1 216 ? 15.857 19.418 27.563 1.00 89.06 216 GLY A O 1
ATOM 1649 N N . ALA A 1 217 ? 17.482 19.874 26.070 1.00 89.56 217 ALA A N 1
ATOM 1650 C CA . ALA A 1 217 ? 16.666 20.739 25.225 1.00 89.56 217 ALA A CA 1
ATOM 1651 C C . ALA A 1 217 ? 15.585 19.927 24.497 1.00 89.56 217 ALA A C 1
ATOM 1653 O O . ALA A 1 217 ? 15.854 18.861 23.949 1.00 89.56 217 ALA A O 1
ATOM 1654 N N . LEU A 1 218 ? 14.345 20.424 24.502 1.00 86.94 218 LEU A N 1
ATOM 1655 C CA . LEU A 1 218 ? 13.231 19.781 23.806 1.00 86.94 218 LEU A CA 1
ATOM 1656 C C . LEU A 1 218 ? 13.297 20.101 22.307 1.00 86.94 218 LEU A C 1
ATOM 1658 O O . LEU A 1 218 ? 13.228 21.266 21.909 1.00 86.94 218 LEU A O 1
ATOM 1662 N N . GLU A 1 219 ? 13.362 19.051 21.498 1.00 92.38 219 GLU A N 1
ATOM 1663 C CA . GLU A 1 219 ? 13.218 19.101 20.047 1.00 92.38 219 GLU A CA 1
ATOM 1664 C C . GLU A 1 219 ? 11.886 18.476 19.631 1.00 92.38 219 GLU A C 1
ATOM 1666 O O . GLU A 1 219 ? 11.417 17.492 20.217 1.00 92.38 219 GLU A O 1
ATOM 1671 N N . LEU A 1 220 ? 11.272 19.060 18.607 1.00 87.94 220 LEU A N 1
ATOM 1672 C CA . LEU A 1 220 ? 10.045 18.572 17.992 1.00 87.94 220 LEU A CA 1
ATOM 1673 C C . LEU A 1 220 ? 10.384 17.992 16.625 1.00 87.94 220 LEU A C 1
ATOM 1675 O O . LEU A 1 220 ? 11.095 18.628 15.855 1.00 87.94 220 LEU A O 1
ATOM 1679 N N . GLN A 1 221 ? 9.858 16.819 16.305 1.00 88.06 221 GLN A N 1
ATOM 1680 C CA . GLN A 1 221 ? 9.870 16.322 14.937 1.00 88.06 221 GLN A CA 1
ATOM 1681 C C . GLN A 1 221 ? 8.671 16.926 14.214 1.00 88.06 221 GLN A C 1
ATOM 1683 O O . GLN A 1 221 ? 7.534 16.739 14.655 1.00 88.06 221 GLN A O 1
ATOM 1688 N N . VAL A 1 222 ? 8.911 17.675 13.141 1.00 81.81 222 VAL A N 1
ATOM 1689 C CA . VAL A 1 222 ? 7.856 18.435 12.455 1.00 81.81 222 VAL A CA 1
ATOM 1690 C C . VAL A 1 222 ? 7.626 17.948 11.026 1.00 81.81 222 VAL A C 1
ATOM 1692 O O . VAL A 1 222 ? 8.553 17.563 10.314 1.00 81.81 222 VAL A O 1
ATOM 1695 N N . HIS A 1 223 ? 6.367 17.988 10.598 1.00 73.81 223 HIS A N 1
ATOM 1696 C CA . HIS A 1 223 ? 5.938 17.725 9.232 1.00 73.81 223 HIS A CA 1
ATOM 1697 C C . HIS A 1 223 ? 5.136 18.916 8.700 1.00 73.81 223 HIS A C 1
ATOM 1699 O O . HIS A 1 223 ? 4.118 19.301 9.277 1.00 73.81 223 HIS A O 1
ATOM 1705 N N . PHE A 1 224 ? 5.586 19.494 7.587 1.00 69.06 224 PHE A N 1
ATOM 1706 C CA . PHE A 1 224 ? 4.911 20.612 6.932 1.00 69.06 224 PHE A CA 1
ATOM 1707 C C . PHE A 1 224 ? 3.893 20.084 5.912 1.00 69.06 224 PHE A C 1
ATOM 1709 O O . PHE A 1 224 ? 4.258 19.487 4.903 1.00 69.06 224 PHE A O 1
ATOM 1716 N N . GLN A 1 225 ? 2.610 20.324 6.164 1.00 56.59 225 GLN A N 1
ATOM 1717 C CA . GLN A 1 225 ? 1.475 19.893 5.343 1.00 56.59 225 GLN A CA 1
ATOM 1718 C C . GLN A 1 225 ? 1.280 20.741 4.069 1.00 56.59 225 GLN A C 1
ATOM 1720 O O . GLN A 1 225 ? 0.461 20.398 3.220 1.00 56.59 225 GLN A O 1
ATOM 1725 N N . ARG A 1 226 ? 2.019 21.846 3.893 1.00 56.03 226 ARG A N 1
ATOM 1726 C CA . ARG A 1 226 ? 1.839 22.766 2.758 1.00 56.03 226 ARG A CA 1
ATOM 1727 C C . ARG A 1 226 ? 2.680 22.356 1.536 1.00 56.03 226 ARG A C 1
ATOM 1729 O O . ARG A 1 226 ? 3.849 21.991 1.665 1.00 56.03 226 ARG A O 1
ATOM 1736 N N . ARG A 1 227 ? 2.096 22.452 0.331 1.00 44.56 227 ARG A N 1
ATOM 1737 C CA . ARG A 1 227 ? 2.815 22.309 -0.954 1.00 44.56 227 ARG A CA 1
ATOM 1738 C C . ARG A 1 227 ? 3.826 23.453 -1.126 1.00 44.56 227 ARG A C 1
ATOM 1740 O O . ARG A 1 227 ? 3.511 24.588 -0.787 1.00 44.56 227 ARG A O 1
ATOM 1747 N N . GLY A 1 228 ? 5.008 23.153 -1.668 1.00 45.31 228 GLY A N 1
ATOM 1748 C CA . GLY A 1 228 ? 6.045 24.148 -1.983 1.00 45.31 228 GLY A CA 1
ATOM 1749 C C . GLY A 1 228 ? 7.084 24.401 -0.887 1.00 45.31 228 GLY A C 1
ATOM 1750 O O . GLY A 1 228 ? 8.044 25.111 -1.147 1.00 45.31 228 GLY A O 1
ATOM 1751 N N . VAL A 1 229 ? 6.942 23.797 0.298 1.00 53.41 229 VAL A N 1
ATOM 1752 C CA . VAL A 1 229 ? 7.997 23.820 1.323 1.00 53.41 229 VAL A CA 1
ATOM 1753 C C . VAL A 1 229 ? 9.079 22.815 0.942 1.00 53.41 229 VAL A C 1
ATOM 1755 O O . VAL A 1 229 ? 8.773 21.677 0.573 1.00 53.41 229 VAL A O 1
ATOM 1758 N N . ASN A 1 230 ? 10.340 23.227 1.052 1.00 50.97 230 ASN A N 1
ATOM 1759 C CA . ASN A 1 230 ? 11.499 22.371 0.839 1.00 50.97 230 ASN A CA 1
ATOM 1760 C C . ASN A 1 230 ? 11.349 21.009 1.557 1.00 50.97 230 ASN A C 1
ATOM 1762 O O . ASN A 1 230 ? 11.285 20.930 2.786 1.00 50.97 230 ASN A O 1
ATOM 1766 N N . LEU A 1 231 ? 11.324 19.927 0.766 1.00 54.16 231 LEU A N 1
ATOM 1767 C CA . LEU A 1 231 ? 11.124 18.547 1.228 1.00 54.16 231 LEU A CA 1
ATOM 1768 C C . LEU A 1 231 ? 12.152 18.102 2.275 1.00 54.16 231 LEU A C 1
ATOM 1770 O O . LEU A 1 231 ? 11.852 17.198 3.052 1.00 54.16 231 LEU A O 1
ATOM 1774 N N . LYS A 1 232 ? 13.330 18.743 2.329 1.00 52.97 232 LYS A N 1
ATOM 1775 C CA . LYS A 1 232 ? 14.375 18.443 3.318 1.00 52.97 232 LYS A CA 1
ATOM 1776 C C . LYS A 1 232 ? 13.909 18.650 4.759 1.00 52.97 232 LYS A C 1
ATOM 1778 O O . LYS A 1 232 ? 14.364 17.931 5.629 1.00 52.97 232 LYS A O 1
ATOM 1783 N N . TRP A 1 233 ? 12.957 19.552 4.996 1.00 54.84 233 TRP A N 1
ATOM 1784 C CA . TRP A 1 233 ? 12.449 19.850 6.339 1.00 54.84 233 TRP A CA 1
ATOM 1785 C C . TRP A 1 233 ? 11.360 18.880 6.816 1.00 54.84 233 TRP A C 1
ATOM 1787 O O . TRP A 1 233 ? 10.845 19.022 7.927 1.00 54.84 233 TRP A O 1
ATOM 1797 N N . ARG A 1 234 ? 10.966 17.897 5.995 1.00 66.19 234 ARG A N 1
ATOM 1798 C CA . ARG A 1 234 ? 10.015 16.863 6.414 1.00 66.19 234 ARG A CA 1
ATOM 1799 C C . ARG A 1 234 ? 10.719 15.889 7.353 1.00 66.19 234 ARG A C 1
ATOM 1801 O O . ARG A 1 234 ? 11.702 15.269 6.967 1.00 66.19 234 ARG A O 1
ATOM 1808 N N . ASN A 1 235 ? 10.172 15.721 8.556 1.00 72.69 235 ASN A N 1
ATOM 1809 C CA . ASN A 1 235 ? 10.682 14.830 9.603 1.00 72.69 235 ASN A CA 1
ATOM 1810 C C . ASN A 1 235 ? 11.999 15.275 10.257 1.00 72.69 235 ASN A C 1
ATOM 1812 O O . ASN A 1 235 ? 12.627 14.470 10.949 1.00 72.69 235 ASN A O 1
ATOM 1816 N N . GLU A 1 236 ? 12.397 16.540 10.102 1.00 81.44 236 GLU A N 1
ATOM 1817 C CA . GLU A 1 236 ? 13.531 17.076 10.854 1.00 81.44 236 GLU A CA 1
ATOM 1818 C C . GLU A 1 236 ? 13.166 17.339 12.317 1.00 81.44 236 GLU A C 1
ATOM 1820 O O . GLU A 1 236 ? 12.051 17.751 12.659 1.00 81.44 236 GLU A O 1
ATOM 1825 N N . TRP A 1 237 ? 14.152 17.116 13.184 1.00 86.88 237 TRP A N 1
ATOM 1826 C CA . TRP A 1 237 ? 14.107 17.508 14.583 1.00 86.88 237 TRP A CA 1
ATOM 1827 C C . TRP A 1 237 ? 14.501 18.974 14.703 1.00 86.88 237 TRP A C 1
ATOM 1829 O O . TRP A 1 237 ? 15.615 19.365 14.360 1.00 86.88 237 TRP A O 1
ATOM 1839 N N . VAL A 1 238 ? 13.576 19.794 15.187 1.00 85.56 238 VAL A N 1
ATOM 1840 C CA . VAL A 1 238 ? 13.753 21.239 15.301 1.00 85.56 238 VAL A CA 1
ATOM 1841 C C . VAL A 1 238 ? 13.640 21.686 16.753 1.00 85.56 238 VAL A C 1
ATOM 1843 O O . VAL A 1 238 ? 12.743 21.284 17.498 1.00 85.56 238 VAL A O 1
ATOM 1846 N N . GLY A 1 239 ? 14.571 22.542 17.165 1.00 84.69 239 GLY A N 1
ATOM 1847 C CA . GLY A 1 239 ? 14.546 23.175 18.478 1.00 84.69 239 GLY A CA 1
ATOM 1848 C C . GLY A 1 239 ? 13.501 24.289 18.581 1.00 84.69 239 GLY A C 1
ATOM 1849 O O . GLY A 1 239 ? 12.950 24.763 17.585 1.00 84.69 239 GLY A O 1
ATOM 1850 N N . ARG A 1 240 ? 13.282 24.770 19.809 1.00 82.25 240 ARG A N 1
ATOM 1851 C CA . ARG A 1 240 ? 12.298 25.815 20.159 1.00 82.25 240 ARG A CA 1
ATOM 1852 C C . ARG A 1 240 ? 12.324 27.056 19.261 1.00 82.25 240 ARG A C 1
ATOM 1854 O O . ARG A 1 240 ? 11.273 27.614 18.977 1.00 82.25 240 ARG A O 1
ATOM 1861 N N . ASN A 1 241 ? 13.506 27.483 18.821 1.00 75.75 241 ASN A N 1
ATOM 1862 C CA . ASN A 1 241 ? 13.685 28.721 18.051 1.00 75.75 241 ASN A CA 1
ATOM 1863 C C . ASN A 1 241 ? 13.301 28.575 16.572 1.00 75.75 241 ASN A C 1
ATOM 1865 O O . ASN A 1 241 ? 13.255 29.561 15.846 1.00 75.75 241 ASN A O 1
ATOM 1869 N N . ARG A 1 242 ? 13.050 27.342 16.127 1.00 70.38 242 ARG A N 1
ATOM 1870 C CA . ARG A 1 242 ? 12.660 27.000 14.761 1.00 70.38 242 ARG A CA 1
ATOM 1871 C C . ARG A 1 242 ? 11.209 26.536 14.690 1.00 70.38 242 ARG A C 1
ATOM 1873 O O . ARG A 1 242 ? 10.866 25.836 13.760 1.00 70.38 242 ARG A O 1
ATOM 1880 N N . VAL A 1 243 ? 10.368 26.832 15.679 1.00 69.38 243 VAL A N 1
ATOM 1881 C CA . VAL A 1 243 ? 8.933 26.513 15.641 1.00 69.38 243 VAL A CA 1
ATOM 1882 C C . VAL A 1 243 ? 8.155 27.665 16.259 1.00 69.38 243 VAL A C 1
ATOM 1884 O O . VAL A 1 243 ? 8.651 28.316 17.178 1.00 69.38 243 VAL A O 1
ATOM 1887 N N . ASN A 1 244 ? 6.924 27.911 15.799 1.00 69.50 244 ASN A N 1
ATOM 1888 C CA . ASN A 1 244 ? 6.043 28.877 16.453 1.00 69.50 244 ASN A CA 1
ATOM 1889 C C . ASN A 1 244 ? 5.953 28.562 17.963 1.00 69.50 244 ASN A C 1
ATOM 1891 O O . ASN A 1 244 ? 5.600 27.433 18.336 1.00 69.50 244 ASN A O 1
ATOM 1895 N N . PRO A 1 245 ? 6.208 29.548 18.846 1.00 73.94 245 PRO A N 1
ATOM 1896 C CA . PRO A 1 245 ? 6.111 29.370 20.290 1.00 73.94 245 PRO A CA 1
ATOM 1897 C C . PRO A 1 245 ? 4.775 28.783 20.768 1.00 73.94 245 PRO A C 1
ATOM 1899 O O . PRO A 1 245 ? 4.755 28.100 21.790 1.00 73.94 245 PRO A O 1
ATOM 1902 N N . ARG A 1 246 ? 3.664 29.014 20.053 1.00 75.38 246 ARG A N 1
ATOM 1903 C CA . ARG A 1 246 ? 2.337 28.445 20.352 1.00 75.38 246 ARG A CA 1
ATOM 1904 C C . ARG A 1 246 ? 2.316 26.922 20.208 1.00 75.38 246 ARG A C 1
ATOM 1906 O O . ARG A 1 246 ? 1.896 26.242 21.142 1.00 75.38 246 ARG A O 1
ATOM 1913 N N . VAL A 1 247 ? 2.829 26.389 19.096 1.00 72.62 247 VAL A N 1
ATOM 1914 C CA . VAL A 1 247 ? 2.929 24.936 18.841 1.00 72.62 247 VAL A CA 1
ATOM 1915 C C . VAL A 1 247 ? 3.820 24.279 19.895 1.00 72.62 247 VAL A C 1
ATOM 1917 O O . VAL A 1 247 ? 3.470 23.251 20.473 1.00 72.62 247 VAL A O 1
ATOM 1920 N N . PHE A 1 248 ? 4.941 24.926 20.218 1.00 78.44 248 PHE A N 1
ATOM 1921 C CA . PHE A 1 248 ? 5.867 24.441 21.236 1.00 78.44 248 PHE A CA 1
ATOM 1922 C C . PHE A 1 248 ? 5.238 24.428 22.642 1.00 78.44 248 PHE A C 1
ATOM 1924 O O . PHE A 1 248 ? 5.321 23.427 23.355 1.00 78.44 248 PHE A O 1
ATOM 1931 N N . LYS A 1 249 ? 4.541 25.508 23.032 1.00 81.94 249 LYS A N 1
ATOM 1932 C CA . LYS A 1 249 ? 3.820 25.600 24.314 1.00 81.94 249 LYS A CA 1
ATOM 1933 C C . LYS A 1 249 ? 2.718 24.542 24.432 1.00 81.94 249 LYS A C 1
ATOM 1935 O O . LYS A 1 249 ? 2.605 23.918 25.489 1.00 81.94 249 LYS A O 1
ATOM 1940 N N . ALA A 1 250 ? 1.950 24.304 23.366 1.00 79.94 250 ALA A N 1
ATOM 1941 C CA . ALA A 1 250 ? 0.894 23.290 23.346 1.00 79.94 250 ALA A CA 1
ATOM 1942 C C . ALA A 1 250 ? 1.439 21.888 23.676 1.00 79.94 250 ALA A C 1
ATOM 1944 O O . ALA A 1 250 ? 0.903 21.206 24.549 1.00 79.94 250 ALA A O 1
ATOM 1945 N N . GLN A 1 251 ? 2.571 21.506 23.078 1.00 79.50 251 GLN A N 1
ATOM 1946 C CA . GLN A 1 251 ? 3.200 20.205 23.332 1.00 79.50 251 GLN A CA 1
ATOM 1947 C C . GLN A 1 251 ? 3.779 20.082 24.747 1.00 79.50 251 GLN A C 1
ATOM 1949 O O . GLN A 1 251 ? 3.673 19.030 25.377 1.00 79.50 251 GLN A O 1
ATOM 1954 N N . THR A 1 252 ? 4.344 21.160 25.302 1.00 77.50 252 THR A N 1
ATOM 1955 C CA . THR A 1 252 ? 4.831 21.131 26.693 1.00 77.50 252 THR A CA 1
ATOM 1956 C C . THR A 1 252 ? 3.707 20.996 27.726 1.00 77.50 252 THR A C 1
ATOM 1958 O O . THR A 1 252 ? 3.902 20.329 28.742 1.00 77.50 252 THR A O 1
ATOM 1961 N N . ARG A 1 253 ? 2.520 21.569 27.467 1.00 76.00 253 ARG A N 1
ATOM 1962 C CA . ARG A 1 253 ? 1.343 21.434 28.347 1.00 76.00 253 ARG A CA 1
ATOM 1963 C C . ARG A 1 253 ? 0.795 20.007 28.367 1.00 76.00 253 ARG A C 1
ATOM 1965 O O . ARG A 1 253 ? 0.550 19.488 29.450 1.00 76.00 253 ARG A O 1
ATOM 1972 N N . LEU A 1 254 ? 0.704 19.360 27.202 1.00 68.06 254 LEU A N 1
ATOM 1973 C CA . LEU A 1 254 ? 0.243 17.970 27.061 1.00 68.06 254 LEU A CA 1
ATOM 1974 C C . LEU A 1 254 ? 1.076 16.954 27.863 1.00 68.06 254 LEU A C 1
ATOM 1976 O O . LEU A 1 254 ? 0.558 15.913 28.258 1.00 68.06 254 LEU A O 1
ATOM 1980 N N . LYS A 1 255 ? 2.364 17.234 28.110 1.00 62.41 255 LYS A N 1
ATOM 1981 C CA . LYS A 1 255 ? 3.215 16.354 28.928 1.00 62.41 255 LYS A CA 1
ATOM 1982 C C . LYS A 1 255 ? 3.065 16.582 30.429 1.00 62.41 255 LYS A C 1
ATOM 1984 O O . LYS A 1 255 ? 3.108 15.607 31.168 1.00 62.41 255 LYS A O 1
ATOM 1989 N N . ARG A 1 256 ? 2.865 17.826 30.884 1.00 60.19 256 ARG A N 1
ATOM 1990 C CA . ARG A 1 256 ? 2.662 18.109 32.319 1.00 60.19 256 ARG A CA 1
ATOM 1991 C C . ARG A 1 256 ? 1.376 17.470 32.840 1.00 60.19 256 ARG A C 1
ATOM 1993 O O . ARG A 1 256 ? 1.423 16.763 33.834 1.00 60.19 256 ARG A O 1
ATOM 2000 N N . SER A 1 257 ? 0.282 17.558 32.082 1.00 57.44 257 SER A N 1
ATOM 2001 C CA . SER A 1 257 ? -0.982 16.894 32.441 1.00 57.44 257 SER A CA 1
ATOM 2002 C C . SER A 1 257 ? -0.904 15.361 32.475 1.00 57.44 257 SER A C 1
ATOM 2004 O O . SER A 1 257 ? -1.825 14.712 32.959 1.00 57.44 257 SER A O 1
ATOM 2006 N N . ARG A 1 258 ? 0.170 14.770 31.936 1.00 55.41 258 ARG A N 1
ATOM 2007 C CA . ARG A 1 258 ? 0.406 13.323 31.927 1.00 55.41 258 ARG A CA 1
ATOM 2008 C C . ARG A 1 258 ? 1.381 12.871 33.021 1.00 55.41 258 ARG A C 1
ATOM 2010 O O . ARG A 1 258 ? 1.362 11.697 33.363 1.00 55.41 258 ARG A O 1
ATOM 2017 N N . ALA A 1 259 ? 2.211 13.779 33.538 1.00 54.56 259 ALA A N 1
ATOM 2018 C CA . ALA A 1 259 ? 3.167 13.511 34.614 1.00 54.56 259 ALA A CA 1
ATOM 2019 C C . ALA A 1 259 ? 2.547 13.680 36.013 1.00 54.56 259 ALA A C 1
ATOM 2021 O O . ALA A 1 259 ? 2.956 12.983 36.931 1.00 54.56 259 ALA A O 1
ATOM 2022 N N . ASP A 1 260 ? 1.523 14.527 36.155 1.00 49.62 260 ASP A N 1
ATOM 2023 C CA . ASP A 1 260 ? 0.891 14.830 37.450 1.00 49.62 260 ASP A CA 1
ATOM 2024 C C . ASP A 1 260 ? -0.315 13.924 37.777 1.00 49.62 260 ASP A C 1
ATOM 2026 O O . ASP A 1 260 ? -1.204 14.317 38.530 1.00 49.62 260 ASP A O 1
ATOM 2030 N N . LYS A 1 261 ? -0.397 12.716 37.200 1.00 42.75 261 LYS A N 1
ATOM 2031 C CA . LYS A 1 261 ? -1.487 11.776 37.507 1.00 42.75 261 LYS A CA 1
ATOM 2032 C C . LYS A 1 261 ? -1.045 10.851 38.657 1.00 42.75 261 LYS A C 1
ATOM 2034 O O . LYS A 1 261 ? -0.182 10.008 38.414 1.00 42.75 261 LYS A O 1
ATOM 2039 N N . PRO A 1 262 ? -1.573 11.001 39.889 1.00 44.72 262 PRO A N 1
ATOM 2040 C CA . PRO A 1 262 ? -1.195 10.142 41.009 1.00 44.72 262 PRO A CA 1
ATOM 2041 C C . PRO A 1 262 ? -1.606 8.690 40.739 1.00 44.72 262 PRO A C 1
ATOM 2043 O O . PRO A 1 262 ? -2.639 8.429 40.116 1.00 44.72 262 PRO A O 1
ATOM 2046 N N . ALA A 1 263 ? -0.769 7.754 41.191 1.00 46.03 263 ALA A N 1
ATOM 2047 C CA . ALA A 1 263 ? -1.029 6.322 41.121 1.00 46.03 263 ALA A CA 1
ATOM 2048 C C . ALA A 1 263 ? -2.279 5.995 41.952 1.00 46.03 263 ALA A C 1
ATOM 2050 O O . ALA A 1 263 ? -2.260 6.137 43.173 1.00 46.03 263 ALA A O 1
ATOM 2051 N N . MET A 1 264 ? -3.368 5.609 41.282 1.00 38.59 264 MET A N 1
ATOM 2052 C CA . MET A 1 264 ? -4.573 5.123 41.951 1.00 38.59 264 MET A CA 1
ATOM 2053 C C . MET A 1 264 ? -4.444 3.635 42.264 1.00 38.59 264 MET A C 1
ATOM 2055 O O . MET A 1 264 ? -3.976 2.844 41.445 1.00 38.59 264 MET A O 1
ATOM 2059 N N . THR A 1 265 ? -4.855 3.312 43.485 1.00 44.62 265 THR A N 1
ATOM 2060 C CA . THR A 1 265 ? -5.047 1.985 44.066 1.00 44.62 265 THR A CA 1
ATOM 2061 C C . THR A 1 265 ? -6.048 1.135 43.271 1.00 44.62 265 THR A C 1
ATOM 2063 O O . THR A 1 265 ? -6.853 1.686 42.518 1.00 44.62 265 THR A O 1
ATOM 2066 N N . PRO A 1 266 ? -6.004 -0.204 43.419 1.00 51.03 266 PRO A N 1
ATOM 2067 C CA . PRO A 1 266 ? -6.842 -1.121 42.658 1.00 51.03 266 PRO A CA 1
ATOM 2068 C C . PRO A 1 266 ? -8.256 -1.166 43.252 1.00 51.03 266 PRO A C 1
ATOM 2070 O O . PRO A 1 266 ? -8.533 -1.953 44.151 1.00 51.03 266 PRO A O 1
ATOM 2073 N N . GLU A 1 267 ? -9.140 -0.308 42.750 1.00 44.66 267 GLU A N 1
ATOM 2074 C CA . GLU A 1 267 ? -10.590 -0.442 42.906 1.00 44.66 267 GLU A CA 1
ATOM 2075 C C . GLU A 1 267 ? -11.205 -0.913 41.580 1.00 44.66 267 GLU A C 1
ATOM 2077 O O . GLU A 1 267 ? -10.899 -0.381 40.514 1.00 44.66 267 GLU A O 1
ATOM 2082 N N . GLU A 1 268 ? -12.015 -1.963 41.704 1.00 45.88 268 GLU A N 1
ATOM 2083 C CA . GLU A 1 268 ? -13.084 -2.478 40.839 1.00 45.88 268 GLU A CA 1
ATOM 2084 C C . GLU A 1 268 ? -13.121 -2.031 39.360 1.00 45.88 268 GLU A C 1
ATOM 2086 O O . GLU A 1 268 ? -13.346 -0.871 39.011 1.00 45.88 268 GLU A O 1
ATOM 2091 N N . ASP A 1 269 ? -12.966 -3.031 38.482 1.00 47.06 269 ASP A N 1
ATOM 2092 C CA . ASP A 1 269 ? -12.956 -2.988 37.014 1.00 47.06 269 ASP A CA 1
ATOM 2093 C C . ASP A 1 269 ? -14.290 -2.496 36.417 1.00 47.06 269 ASP A C 1
ATOM 2095 O O . ASP A 1 269 ? -15.093 -3.241 35.855 1.00 47.06 269 ASP A O 1
ATOM 2099 N N . ASN A 1 270 ? -14.531 -1.191 36.530 1.00 44.09 270 ASN A N 1
ATOM 2100 C CA . ASN A 1 270 ? -15.545 -0.478 35.767 1.00 44.09 270 ASN A CA 1
ATOM 2101 C C . ASN A 1 270 ? -15.057 -0.289 34.323 1.00 44.09 270 ASN A C 1
ATOM 2103 O O . ASN A 1 270 ? -14.508 0.755 33.969 1.00 44.09 270 ASN A O 1
ATOM 2107 N N . GLY A 1 271 ? -15.270 -1.312 33.489 1.00 49.88 271 GLY A N 1
ATOM 2108 C CA . GLY A 1 271 ? -15.367 -1.212 32.028 1.00 49.88 271 GLY A CA 1
ATOM 2109 C C . GLY A 1 271 ? -14.320 -0.310 31.374 1.00 49.88 271 GLY A C 1
ATOM 2110 O O . GLY A 1 271 ? -14.650 0.781 30.901 1.00 49.88 271 GLY A O 1
ATOM 2111 N N . SER A 1 272 ? -13.065 -0.777 31.354 1.00 48.78 272 SER A N 1
ATOM 2112 C CA . SER A 1 272 ? -11.888 -0.110 30.776 1.00 48.78 272 SER A CA 1
ATOM 2113 C C . SER A 1 272 ? -12.223 0.917 29.692 1.00 48.78 272 SER A C 1
ATOM 2115 O O . SER A 1 272 ? -12.711 0.586 28.607 1.00 48.78 272 SER A O 1
ATOM 2117 N N . THR A 1 273 ? -11.935 2.194 29.976 1.00 63.78 273 THR A N 1
ATOM 2118 C CA . THR A 1 273 ? -12.255 3.328 29.102 1.00 63.78 273 THR A CA 1
ATOM 2119 C C . THR A 1 273 ? -11.239 3.572 27.969 1.00 63.78 273 THR A C 1
ATOM 2121 O O . THR A 1 273 ? -11.254 4.625 27.322 1.00 63.78 273 THR A O 1
ATOM 2124 N N . ALA A 1 274 ? -10.336 2.628 27.696 1.00 72.12 274 ALA A N 1
ATOM 2125 C CA . ALA A 1 274 ? -9.340 2.783 26.641 1.00 72.12 274 ALA A CA 1
ATOM 2126 C C . ALA A 1 274 ? -9.967 2.642 25.234 1.00 72.12 274 ALA A C 1
ATOM 2128 O O . ALA A 1 274 ? -10.886 1.839 25.039 1.00 72.12 274 ALA A O 1
ATOM 2129 N N . PRO A 1 275 ? -9.525 3.427 24.231 1.00 82.06 275 PRO A N 1
ATOM 2130 C CA . PRO A 1 275 ? -9.904 3.176 22.845 1.00 82.06 275 PRO A CA 1
ATOM 2131 C C . PRO A 1 275 ? -9.304 1.843 22.388 1.00 82.06 275 PRO A C 1
ATOM 2133 O O . PRO A 1 275 ? -8.164 1.532 22.740 1.00 82.06 275 PRO A O 1
ATOM 2136 N N . LEU A 1 276 ? -10.057 1.081 21.597 1.00 90.50 276 LEU A N 1
ATOM 2137 C CA . LEU A 1 276 ? -9.593 -0.175 21.015 1.00 90.50 276 LEU A CA 1
ATOM 2138 C C . LEU A 1 276 ? -8.461 0.100 20.018 1.00 90.50 276 LEU A C 1
ATOM 2140 O O . LEU A 1 276 ? -8.543 1.053 19.234 1.00 90.50 276 LEU A O 1
ATOM 2144 N N . ARG A 1 277 ? -7.398 -0.709 20.068 1.00 94.62 277 ARG A N 1
ATOM 2145 C CA . ARG A 1 277 ? -6.198 -0.532 19.242 1.00 94.62 277 ARG A CA 1
ATOM 2146 C C . ARG A 1 277 ? -5.734 -1.851 18.640 1.00 94.62 277 ARG A C 1
ATOM 2148 O O . ARG A 1 277 ? -5.669 -2.840 19.360 1.00 94.62 277 ARG A O 1
ATOM 2155 N N . ALA A 1 278 ? -5.324 -1.818 17.376 1.00 95.94 278 ALA A N 1
ATOM 2156 C CA . ALA A 1 278 ? -4.641 -2.922 16.702 1.00 95.94 278 ALA A CA 1
ATOM 2157 C C . ALA A 1 278 ? -3.214 -2.509 16.313 1.00 95.94 278 ALA A C 1
ATOM 2159 O O . ALA A 1 278 ? -3.013 -1.419 15.774 1.00 95.94 278 ALA A O 1
ATOM 2160 N N . SER A 1 279 ? -2.238 -3.370 16.608 1.00 96.31 279 SER A N 1
ATOM 2161 C CA . SER A 1 279 ? -0.834 -3.221 16.199 1.00 96.31 279 SER A CA 1
ATOM 2162 C C . SER A 1 279 ? -0.566 -4.004 14.914 1.00 96.31 279 SER A C 1
ATOM 2164 O O . SER A 1 279 ? -1.138 -5.074 14.730 1.00 96.31 279 SER A O 1
ATOM 2166 N N . HIS A 1 280 ? 0.350 -3.505 14.077 1.00 97.06 280 HIS A N 1
ATOM 2167 C CA . HIS A 1 280 ? 0.658 -4.082 12.758 1.00 97.06 280 HIS A CA 1
ATOM 2168 C C . HIS A 1 280 ? 2.138 -4.482 12.583 1.00 97.06 280 HIS A C 1
ATOM 2170 O O . HIS A 1 280 ? 2.563 -4.884 11.501 1.00 97.06 280 HIS A O 1
ATOM 2176 N N . LEU A 1 281 ? 2.964 -4.346 13.630 1.00 94.06 281 LEU A N 1
ATOM 2177 C CA . LEU A 1 281 ? 4.424 -4.545 13.555 1.00 94.06 281 LEU A CA 1
ATOM 2178 C C . LEU A 1 281 ? 4.873 -5.995 13.366 1.00 94.06 281 LEU A C 1
ATOM 2180 O O . LEU A 1 281 ? 5.959 -6.218 12.824 1.00 94.06 281 LEU A O 1
ATOM 2184 N N . ASP A 1 282 ? 4.041 -6.938 13.801 1.00 93.56 282 ASP A N 1
ATOM 2185 C CA . ASP A 1 282 ? 4.346 -8.370 13.850 1.00 93.56 282 ASP A CA 1
ATOM 2186 C C . ASP A 1 282 ? 3.217 -9.203 13.221 1.00 93.56 282 ASP A C 1
ATOM 2188 O O . ASP A 1 282 ? 3.019 -10.374 13.538 1.00 93.56 282 ASP A O 1
ATOM 2192 N N . THR A 1 283 ? 2.457 -8.589 12.311 1.00 97.44 283 THR A N 1
ATOM 2193 C CA . THR A 1 283 ? 1.407 -9.266 11.553 1.00 97.44 283 THR A CA 1
ATOM 2194 C C . THR A 1 283 ? 2.017 -10.369 10.690 1.00 97.44 283 THR A C 1
ATOM 2196 O O . THR A 1 283 ? 2.988 -10.134 9.967 1.00 97.44 283 THR A O 1
ATOM 2199 N N . ARG A 1 284 ? 1.415 -11.563 10.729 1.00 97.44 284 ARG A N 1
ATOM 2200 C CA . ARG A 1 284 ? 1.718 -12.701 9.851 1.00 97.44 284 ARG A CA 1
ATOM 2201 C C . ARG A 1 284 ? 0.413 -13.288 9.316 1.00 97.44 284 ARG A C 1
ATOM 2203 O O . ARG A 1 284 ? -0.475 -13.627 10.089 1.00 97.44 284 ARG A O 1
ATOM 2210 N N . LEU A 1 285 ? 0.319 -13.397 7.998 1.00 97.50 285 LEU A N 1
ATOM 2211 C CA . LEU A 1 285 ? -0.819 -13.902 7.240 1.00 97.50 285 LEU A CA 1
ATOM 2212 C C . LEU A 1 285 ? -0.326 -15.108 6.445 1.00 97.50 285 LEU A C 1
ATOM 2214 O O . LEU A 1 285 ? 0.415 -14.953 5.475 1.00 97.50 285 LEU A O 1
ATOM 2218 N N . VAL A 1 286 ? -0.676 -16.307 6.892 1.00 96.38 286 VAL A N 1
ATOM 2219 C CA . VAL A 1 286 ? -0.264 -17.554 6.238 1.00 96.38 286 VAL A CA 1
ATOM 2220 C C . VAL A 1 286 ? -1.294 -17.904 5.172 1.00 96.38 286 VAL A C 1
ATOM 2222 O O . VAL A 1 286 ? -2.495 -17.858 5.442 1.00 96.38 286 VAL A O 1
ATOM 2225 N N . SER A 1 287 ? -0.839 -18.238 3.962 1.00 95.94 287 SER A N 1
ATOM 2226 C CA . SER A 1 287 ? -1.757 -18.704 2.925 1.00 95.94 287 SER A CA 1
ATOM 2227 C C . SER A 1 287 ? -2.362 -20.053 3.326 1.00 95.94 287 SER A C 1
ATOM 2229 O O . SER A 1 287 ? -1.629 -20.964 3.713 1.00 95.94 287 SER A O 1
ATOM 2231 N N . PRO A 1 288 ? -3.689 -20.223 3.204 1.00 91.06 288 PRO A N 1
ATOM 2232 C CA . PRO A 1 288 ? -4.327 -21.516 3.424 1.00 91.06 288 PRO A CA 1
ATOM 2233 C C . PRO A 1 288 ? -4.095 -22.507 2.273 1.00 91.06 288 PRO A C 1
ATOM 2235 O O . PRO A 1 288 ? -4.413 -23.684 2.424 1.00 91.06 288 PRO A O 1
ATOM 2238 N N . THR A 1 289 ? -3.596 -22.051 1.118 1.00 90.75 289 THR A N 1
ATOM 2239 C CA . THR A 1 289 ? -3.545 -22.853 -0.119 1.00 90.75 289 THR A CA 1
ATOM 2240 C C . THR A 1 289 ? -2.153 -22.995 -0.725 1.00 90.75 289 THR A C 1
ATOM 2242 O O . THR A 1 289 ? -1.916 -23.938 -1.477 1.00 90.75 289 THR A O 1
ATOM 2245 N N . LEU A 1 290 ? -1.226 -22.090 -0.412 1.00 95.25 290 LEU A N 1
ATOM 2246 C CA . LEU A 1 290 ? 0.123 -22.050 -0.969 1.00 95.25 290 LEU A CA 1
ATOM 2247 C C . LEU A 1 290 ? 1.161 -21.990 0.164 1.00 95.25 290 LEU A C 1
ATOM 2249 O O . LEU A 1 290 ? 0.861 -21.475 1.239 1.00 95.25 290 LEU A O 1
ATOM 2253 N N . PRO A 1 291 ? 2.401 -22.467 -0.053 1.00 94.94 291 PRO A N 1
ATOM 2254 C CA . PRO A 1 291 ? 3.455 -22.475 0.965 1.00 94.94 291 PRO A CA 1
ATOM 2255 C C . PRO A 1 291 ? 4.084 -21.083 1.139 1.00 94.94 291 PRO A C 1
ATOM 2257 O O . PRO A 1 291 ? 5.298 -20.920 1.056 1.00 94.94 291 PRO A O 1
ATOM 2260 N N . ILE A 1 292 ? 3.262 -20.052 1.318 1.00 97.19 292 ILE A N 1
ATOM 2261 C CA . ILE A 1 292 ? 3.706 -18.670 1.475 1.00 97.19 292 ILE A CA 1
ATOM 2262 C C . ILE A 1 292 ? 3.072 -18.024 2.702 1.00 97.19 292 ILE A C 1
ATOM 2264 O O . ILE A 1 292 ? 1.972 -18.380 3.126 1.00 97.19 292 ILE A O 1
ATOM 2268 N N . ALA A 1 293 ? 3.742 -17.003 3.221 1.00 97.88 293 ALA A N 1
ATOM 2269 C CA . ALA A 1 293 ? 3.151 -16.072 4.165 1.00 97.88 293 ALA A CA 1
ATOM 2270 C C . ALA A 1 293 ? 3.471 -14.629 3.766 1.00 97.88 293 ALA A C 1
ATOM 2272 O O . ALA A 1 293 ? 4.531 -14.334 3.212 1.00 97.88 293 ALA A O 1
ATOM 2273 N N . LEU A 1 294 ? 2.563 -13.715 4.092 1.00 98.12 294 LEU A N 1
ATOM 2274 C CA . LEU A 1 294 ? 2.882 -12.300 4.213 1.00 98.12 294 LEU A CA 1
ATOM 2275 C C . LEU A 1 294 ? 3.175 -11.995 5.672 1.00 98.12 294 LEU A C 1
ATOM 2277 O O . LEU A 1 294 ? 2.362 -12.288 6.543 1.00 98.12 294 LEU A O 1
ATOM 2281 N N . ARG A 1 295 ? 4.306 -11.363 5.961 1.00 98.06 295 ARG A N 1
ATOM 2282 C CA . ARG A 1 295 ? 4.587 -10.862 7.310 1.00 98.06 295 ARG A CA 1
ATOM 2283 C C . ARG A 1 295 ? 5.169 -9.466 7.288 1.00 98.06 295 ARG A C 1
ATOM 2285 O O . ARG A 1 295 ? 5.845 -9.101 6.332 1.00 98.06 295 ARG A O 1
ATOM 2292 N N . THR A 1 296 ? 4.953 -8.687 8.339 1.00 97.69 296 THR A N 1
ATOM 2293 C CA . THR A 1 296 ? 5.585 -7.370 8.453 1.00 97.69 296 THR A CA 1
ATOM 2294 C C . THR A 1 296 ? 7.105 -7.511 8.340 1.00 97.69 296 THR A C 1
ATOM 2296 O O . THR A 1 296 ? 7.707 -8.435 8.897 1.00 97.69 296 THR A O 1
ATOM 2299 N N . ILE A 1 297 ? 7.730 -6.622 7.565 1.00 97.25 297 ILE A N 1
ATOM 2300 C CA . ILE A 1 297 ? 9.165 -6.703 7.268 1.00 97.25 297 ILE A CA 1
ATOM 2301 C C . ILE A 1 297 ? 9.972 -6.536 8.560 1.00 97.25 297 ILE A C 1
ATOM 2303 O O . ILE A 1 297 ? 9.666 -5.684 9.404 1.00 97.25 297 ILE A O 1
ATOM 2307 N N . ARG A 1 298 ? 11.009 -7.355 8.718 1.00 97.00 298 ARG A N 1
ATOM 2308 C CA . ARG A 1 298 ? 11.903 -7.417 9.877 1.00 97.00 298 ARG A CA 1
ATOM 2309 C C . ARG A 1 298 ? 13.251 -6.773 9.549 1.00 97.00 298 ARG A C 1
ATOM 2311 O O . ARG A 1 298 ? 13.662 -6.782 8.392 1.00 97.00 298 ARG A O 1
ATOM 2318 N N . PRO A 1 299 ? 13.998 -6.269 10.550 1.00 97.06 299 PRO A N 1
ATOM 2319 C CA . PRO A 1 299 ? 15.341 -5.726 10.324 1.00 97.06 299 PRO A CA 1
ATOM 2320 C C . PRO A 1 299 ? 16.295 -6.692 9.596 1.00 97.06 299 PRO A C 1
ATOM 2322 O O . PRO A 1 299 ? 17.102 -6.249 8.782 1.00 97.06 299 PRO A O 1
ATOM 2325 N N . GLY A 1 300 ? 16.167 -8.002 9.843 1.00 96.38 300 GLY A N 1
ATOM 2326 C CA . GLY A 1 300 ? 16.970 -9.044 9.191 1.00 96.38 300 GLY A CA 1
ATOM 2327 C C . GLY A 1 300 ? 16.735 -9.192 7.682 1.00 96.38 300 GLY A C 1
ATOM 2328 O O . GLY A 1 300 ? 17.616 -9.680 6.981 1.00 96.38 300 GLY A O 1
ATOM 2329 N N . ASP A 1 301 ? 15.614 -8.696 7.148 1.00 97.44 301 ASP A N 1
ATOM 2330 C CA . ASP A 1 301 ? 15.266 -8.847 5.728 1.00 97.44 301 ASP A CA 1
ATOM 2331 C C . ASP A 1 301 ? 16.082 -7.921 4.803 1.00 97.44 301 ASP A C 1
ATOM 2333 O O . ASP A 1 301 ? 15.959 -7.998 3.584 1.00 97.44 301 ASP A O 1
ATOM 2337 N N . ALA A 1 302 ? 16.922 -7.030 5.347 1.00 97.19 302 ALA A N 1
ATOM 2338 C CA . ALA A 1 302 ? 17.628 -6.007 4.572 1.00 97.19 302 ALA A CA 1
ATOM 2339 C C . ALA A 1 302 ? 18.481 -6.575 3.425 1.00 97.19 302 ALA A C 1
ATOM 2341 O O . ALA A 1 302 ? 18.525 -5.984 2.347 1.00 97.19 302 ALA A O 1
ATOM 2342 N N . ALA A 1 303 ? 19.141 -7.718 3.644 1.00 96.31 303 ALA A N 1
ATOM 2343 C CA . ALA A 1 303 ? 19.953 -8.368 2.617 1.00 96.31 303 ALA A CA 1
ATOM 2344 C C . ALA A 1 303 ? 19.083 -8.951 1.490 1.00 96.31 303 ALA A C 1
ATOM 2346 O O . ALA A 1 303 ? 19.334 -8.674 0.319 1.00 96.31 303 ALA A O 1
ATOM 2347 N N . ALA A 1 304 ? 18.020 -9.681 1.839 1.00 96.00 304 ALA A N 1
ATOM 2348 C CA . ALA A 1 304 ? 17.098 -10.254 0.860 1.00 96.00 304 ALA A CA 1
ATOM 2349 C C . ALA A 1 304 ? 16.341 -9.168 0.077 1.00 96.00 304 ALA A C 1
ATOM 2351 O O . ALA A 1 304 ? 16.228 -9.240 -1.144 1.00 96.00 304 ALA A O 1
ATOM 2352 N N . MET A 1 305 ? 15.900 -8.104 0.754 1.00 96.06 305 MET A N 1
ATOM 2353 C CA . MET A 1 305 ? 15.265 -6.947 0.121 1.00 96.06 305 MET A CA 1
ATOM 2354 C C . MET A 1 305 ? 16.217 -6.228 -0.846 1.00 96.06 305 MET A C 1
ATOM 2356 O O . MET A 1 305 ? 15.792 -5.821 -1.926 1.00 96.06 305 MET A O 1
ATOM 2360 N N . SER A 1 306 ? 17.497 -6.089 -0.484 1.00 94.94 306 SER A N 1
ATOM 2361 C CA . SER A 1 306 ? 18.529 -5.512 -1.356 1.00 94.94 306 SER A CA 1
ATOM 2362 C C . SER A 1 306 ? 18.754 -6.360 -2.606 1.00 94.94 306 SER A C 1
ATOM 2364 O O . SER A 1 306 ? 18.758 -5.810 -3.708 1.00 94.94 306 SER A O 1
ATOM 2366 N N . ALA A 1 307 ? 18.856 -7.685 -2.459 1.00 93.06 307 ALA A N 1
ATOM 2367 C CA . ALA A 1 307 ? 18.982 -8.610 -3.583 1.00 93.06 307 ALA A CA 1
ATOM 2368 C C . ALA A 1 307 ? 17.764 -8.539 -4.521 1.00 93.06 307 ALA A C 1
ATOM 2370 O O . ALA A 1 307 ? 17.922 -8.385 -5.732 1.00 93.06 307 ALA A O 1
ATOM 2371 N N . LEU A 1 308 ? 16.552 -8.549 -3.954 1.00 91.56 308 LEU A N 1
ATOM 2372 C CA . LEU A 1 308 ? 15.298 -8.455 -4.701 1.00 91.56 308 LEU A CA 1
ATOM 2373 C C . LEU A 1 308 ? 15.206 -7.151 -5.512 1.00 91.56 308 LEU A C 1
ATOM 2375 O O . LEU A 1 308 ? 14.878 -7.178 -6.696 1.00 91.56 308 LEU A O 1
ATOM 2379 N N . LEU A 1 309 ? 15.508 -6.008 -4.886 1.00 89.31 309 LEU A N 1
ATOM 2380 C CA . LEU A 1 309 ? 15.391 -4.677 -5.501 1.00 89.31 309 LEU A CA 1
ATOM 2381 C C . LEU A 1 309 ? 16.541 -4.329 -6.450 1.00 89.31 309 LEU A C 1
ATOM 2383 O O . LEU A 1 309 ? 16.419 -3.389 -7.231 1.00 89.31 309 LEU A O 1
ATOM 2387 N N . SER A 1 310 ? 17.651 -5.061 -6.380 1.00 87.12 310 SER A N 1
ATOM 2388 C CA . SER A 1 310 ? 18.816 -4.858 -7.247 1.00 87.12 310 SER A CA 1
ATOM 2389 C C . SER A 1 310 ? 18.852 -5.822 -8.434 1.00 87.12 310 SER A C 1
ATOM 2391 O O . SER A 1 310 ? 19.759 -5.732 -9.260 1.00 87.12 310 SER A O 1
ATOM 2393 N N . SER A 1 311 ? 17.889 -6.747 -8.535 1.00 79.06 311 SER A N 1
ATOM 2394 C CA . SER A 1 311 ? 17.839 -7.716 -9.628 1.00 79.06 311 SER A CA 1
ATOM 2395 C C . SER A 1 311 ? 17.648 -7.010 -10.982 1.00 79.06 311 SER A C 1
ATOM 2397 O O . SER A 1 311 ? 16.697 -6.240 -11.134 1.00 79.06 311 SER A O 1
ATOM 2399 N N . PRO A 1 312 ? 18.486 -7.285 -12.003 1.00 67.31 312 PRO A N 1
ATOM 2400 C CA . PRO A 1 312 ? 18.358 -6.678 -13.331 1.00 67.31 312 PRO A CA 1
ATOM 2401 C C . PRO A 1 312 ? 16.981 -6.902 -13.967 1.00 67.31 312 PRO A C 1
ATOM 2403 O O . PRO A 1 312 ? 16.462 -6.037 -14.666 1.00 67.31 312 PRO A O 1
ATOM 2406 N N . SER A 1 313 ? 16.348 -8.042 -13.690 1.00 63.88 313 SER A N 1
ATOM 2407 C CA . SER A 1 313 ? 14.997 -8.355 -14.164 1.00 63.88 313 SER A CA 1
ATOM 2408 C C . SER A 1 313 ? 13.912 -7.502 -13.497 1.00 63.88 313 SER A C 1
ATOM 2410 O O . SER A 1 313 ? 12.862 -7.283 -14.093 1.00 63.88 313 SER A O 1
ATOM 2412 N N . ALA A 1 314 ? 14.152 -6.970 -12.293 1.00 59.53 314 ALA A N 1
ATOM 2413 C CA . ALA A 1 314 ? 13.253 -5.992 -11.678 1.00 59.53 314 ALA A CA 1
ATOM 2414 C C . ALA A 1 314 ? 13.306 -4.632 -12.400 1.00 59.53 314 ALA A C 1
ATOM 2416 O O . ALA A 1 314 ? 12.299 -3.930 -12.444 1.00 59.53 314 ALA A O 1
ATOM 2417 N N . ALA A 1 315 ? 14.446 -4.287 -13.010 1.00 53.41 315 ALA A N 1
ATOM 2418 C CA . ALA A 1 315 ? 14.594 -3.086 -13.831 1.00 53.41 315 ALA A CA 1
ATOM 2419 C C . ALA A 1 315 ? 14.090 -3.281 -15.278 1.00 53.41 315 ALA A C 1
ATOM 2421 O O . ALA A 1 315 ? 13.554 -2.350 -15.875 1.00 53.41 315 ALA A O 1
ATOM 2422 N N . ASN A 1 316 ? 14.223 -4.489 -15.838 1.00 45.94 316 ASN A N 1
ATOM 2423 C CA . ASN A 1 316 ? 14.057 -4.718 -17.279 1.00 45.94 316 ASN A CA 1
ATOM 2424 C C . ASN A 1 316 ? 12.687 -5.281 -17.718 1.00 45.94 316 ASN A C 1
ATOM 2426 O O . ASN A 1 316 ? 12.323 -5.094 -18.875 1.00 45.94 316 ASN A O 1
ATOM 2430 N N . ASP A 1 317 ? 11.900 -5.924 -16.845 1.00 54.53 317 ASP A N 1
ATOM 2431 C CA . ASP A 1 317 ? 10.695 -6.679 -17.262 1.00 54.53 317 ASP A CA 1
ATOM 2432 C C . ASP A 1 317 ? 9.397 -5.848 -17.415 1.00 54.53 317 ASP A C 1
ATOM 2434 O O . ASP A 1 317 ? 8.308 -6.416 -17.507 1.00 54.53 317 ASP A O 1
ATOM 2438 N N . GLY A 1 318 ? 9.467 -4.515 -17.448 1.00 49.75 318 GLY A N 1
ATOM 2439 C CA . GLY A 1 318 ? 8.253 -3.697 -17.606 1.00 49.75 318 GLY A CA 1
ATOM 2440 C C . GLY A 1 318 ? 8.431 -2.190 -17.468 1.00 49.75 318 GLY A C 1
ATOM 2441 O O . GLY A 1 318 ? 7.528 -1.527 -16.975 1.00 49.75 318 GLY A O 1
ATOM 2442 N N . GLY A 1 319 ? 9.591 -1.647 -17.849 1.00 47.62 319 GLY A N 1
ATOM 2443 C CA . GLY A 1 319 ? 9.844 -0.209 -17.720 1.00 47.62 319 GLY A CA 1
ATOM 2444 C C . GLY A 1 319 ? 10.227 0.216 -16.304 1.00 47.62 319 GLY A C 1
ATOM 2445 O O . GLY A 1 319 ? 9.796 1.270 -15.841 1.00 47.62 319 GLY A O 1
ATOM 2446 N N . GLY A 1 320 ? 11.043 -0.588 -15.608 1.00 54.09 320 GLY A N 1
ATOM 2447 C CA . GLY A 1 320 ? 11.686 -0.117 -14.386 1.00 54.09 320 GLY A CA 1
ATOM 2448 C C . GLY A 1 320 ? 12.425 1.189 -14.674 1.00 54.09 320 GLY A C 1
ATOM 2449 O O . GLY A 1 320 ? 13.018 1.341 -15.743 1.00 54.09 320 GLY A O 1
ATOM 2450 N N . ASP A 1 321 ? 12.333 2.150 -13.752 1.00 52.72 321 ASP A N 1
ATOM 2451 C CA . ASP A 1 321 ? 12.958 3.461 -13.930 1.00 52.72 321 ASP A CA 1
ATOM 2452 C C . ASP A 1 321 ? 14.443 3.252 -14.280 1.00 52.72 321 ASP A C 1
ATOM 2454 O O . ASP A 1 321 ? 15.189 2.728 -13.448 1.00 52.72 321 ASP A O 1
ATOM 2458 N N . PRO A 1 322 ? 14.907 3.644 -15.483 1.00 54.53 322 PRO A N 1
ATOM 2459 C CA . PRO A 1 322 ? 16.302 3.463 -15.881 1.00 54.53 322 PRO A CA 1
ATOM 2460 C C . PRO A 1 322 ? 17.269 4.241 -14.974 1.00 54.53 322 PRO A C 1
ATOM 2462 O O . PRO A 1 322 ? 18.478 4.020 -15.013 1.00 54.53 322 PRO A O 1
ATOM 2465 N N . ASN A 1 323 ? 16.746 5.147 -14.141 1.00 54.81 323 ASN A N 1
ATOM 2466 C CA . ASN A 1 323 ? 17.492 5.901 -13.145 1.00 54.81 323 ASN A CA 1
ATOM 2467 C C . ASN A 1 323 ? 17.439 5.276 -11.741 1.00 54.81 323 ASN A C 1
ATOM 2469 O O . ASN A 1 323 ? 18.117 5.775 -10.832 1.00 54.81 323 ASN A O 1
ATOM 2473 N N . ALA A 1 324 ? 16.669 4.201 -11.538 1.00 64.12 324 ALA A N 1
ATOM 2474 C CA . ALA A 1 324 ? 16.624 3.486 -10.275 1.00 64.12 324 ALA A CA 1
ATOM 2475 C C . ALA A 1 324 ? 17.987 2.839 -10.017 1.00 64.12 324 ALA A C 1
ATOM 2477 O O . ALA A 1 324 ? 18.383 1.851 -10.632 1.00 64.12 324 ALA A O 1
ATOM 2478 N N . ARG A 1 325 ? 18.738 3.427 -9.085 1.00 71.69 325 ARG A N 1
ATOM 2479 C CA . ARG A 1 325 ? 19.998 2.845 -8.623 1.00 71.69 325 ARG A CA 1
ATOM 2480 C C . ARG A 1 325 ? 19.696 1.618 -7.760 1.00 71.69 325 ARG A C 1
ATOM 2482 O O . ARG A 1 325 ? 18.818 1.731 -6.897 1.00 71.69 325 ARG A O 1
ATOM 2489 N N . PRO A 1 326 ? 20.459 0.519 -7.914 1.00 79.25 326 PRO A N 1
ATOM 2490 C CA . PRO A 1 326 ? 20.427 -0.596 -6.977 1.00 79.25 326 PRO A CA 1
ATOM 2491 C C . PRO A 1 326 ? 20.486 -0.095 -5.533 1.00 79.25 326 PRO A C 1
ATOM 2493 O O . PRO A 1 326 ? 21.225 0.844 -5.210 1.00 79.25 326 PRO A O 1
ATOM 2496 N N . LEU A 1 327 ? 19.665 -0.686 -4.671 1.00 86.06 327 LEU A N 1
ATOM 2497 C CA . LEU A 1 327 ? 19.631 -0.341 -3.257 1.00 86.06 327 LEU A CA 1
ATOM 2498 C C . LEU A 1 327 ? 20.550 -1.299 -2.511 1.00 86.06 327 LEU A C 1
ATOM 2500 O O . LEU A 1 327 ? 20.263 -2.492 -2.426 1.00 86.06 327 LEU A O 1
ATOM 2504 N N . ASP A 1 328 ? 21.630 -0.769 -1.944 1.00 92.94 328 ASP A N 1
ATOM 2505 C CA . ASP A 1 328 ? 22.502 -1.532 -1.054 1.00 92.94 328 ASP A CA 1
ATOM 2506 C C . ASP A 1 328 ? 21.781 -1.963 0.242 1.00 92.94 328 ASP A C 1
ATOM 2508 O O . ASP A 1 328 ? 20.662 -1.529 0.563 1.00 92.94 328 ASP A O 1
ATOM 2512 N N . ARG A 1 329 ? 22.434 -2.861 0.987 1.00 95.00 329 ARG A N 1
ATOM 2513 C CA . ARG A 1 329 ? 21.916 -3.433 2.235 1.00 95.00 329 ARG A CA 1
ATOM 2514 C C . ARG A 1 329 ? 21.615 -2.363 3.283 1.00 95.00 329 ARG A C 1
ATOM 2516 O O . ARG A 1 329 ? 20.575 -2.446 3.935 1.00 95.00 329 ARG A O 1
ATOM 2523 N N . ASP A 1 330 ? 22.477 -1.362 3.432 1.00 95.19 330 ASP A N 1
ATOM 2524 C CA . ASP A 1 330 ? 22.333 -0.322 4.457 1.00 95.19 330 ASP A CA 1
ATOM 2525 C C . ASP A 1 330 ? 21.142 0.587 4.158 1.00 95.19 330 ASP A C 1
ATOM 2527 O O . ASP A 1 330 ? 20.341 0.920 5.040 1.00 95.19 330 ASP A O 1
ATOM 2531 N N . ARG A 1 331 ? 20.947 0.931 2.885 1.00 94.75 331 ARG A N 1
ATOM 2532 C CA . ARG A 1 331 ? 19.789 1.691 2.428 1.00 94.75 331 ARG A CA 1
ATOM 2533 C C . ARG A 1 331 ? 18.505 0.886 2.571 1.00 94.75 331 ARG A C 1
ATOM 2535 O O . ARG A 1 331 ? 17.489 1.457 2.972 1.00 94.75 331 ARG A O 1
ATOM 2542 N N . CYS A 1 332 ? 18.535 -0.422 2.313 1.00 96.44 332 CYS A N 1
ATOM 2543 C CA . CYS A 1 332 ? 17.403 -1.304 2.594 1.00 96.44 332 CYS A CA 1
ATOM 2544 C C . CYS A 1 332 ? 17.105 -1.380 4.096 1.00 96.44 332 CYS A C 1
ATOM 2546 O O . CYS A 1 332 ? 15.955 -1.189 4.479 1.00 96.44 332 CYS A O 1
ATOM 2548 N N . ALA A 1 333 ? 18.110 -1.527 4.962 1.00 97.69 333 ALA A N 1
ATOM 2549 C CA . ALA A 1 333 ? 17.926 -1.507 6.415 1.00 97.69 333 ALA A CA 1
ATOM 2550 C C . ALA A 1 333 ? 17.292 -0.187 6.894 1.00 97.69 333 ALA A C 1
ATOM 2552 O O . ALA A 1 333 ? 16.323 -0.191 7.658 1.00 97.69 333 ALA A O 1
ATOM 2553 N N . ALA A 1 334 ? 17.763 0.951 6.376 1.00 96.38 334 ALA A N 1
ATOM 2554 C CA . ALA A 1 334 ? 17.173 2.255 6.660 1.00 96.38 334 ALA A CA 1
ATOM 2555 C C . ALA A 1 334 ? 15.731 2.377 6.133 1.00 96.38 334 ALA A C 1
ATOM 2557 O O . ALA A 1 334 ? 14.890 3.010 6.776 1.00 96.38 334 ALA A O 1
ATOM 2558 N N . ASN A 1 335 ? 15.423 1.801 4.965 1.00 96.12 335 ASN A N 1
ATOM 2559 C CA . ASN A 1 335 ? 14.062 1.754 4.425 1.00 96.12 335 ASN A CA 1
ATOM 2560 C C . ASN A 1 335 ? 13.142 0.913 5.319 1.00 96.12 335 ASN A C 1
ATOM 2562 O O . ASN A 1 335 ? 12.062 1.385 5.672 1.00 96.12 335 ASN A O 1
ATOM 2566 N N . ILE A 1 336 ? 13.588 -0.273 5.736 1.00 97.69 336 ILE A N 1
ATOM 2567 C CA . ILE A 1 336 ? 12.858 -1.175 6.633 1.00 97.69 336 ILE A CA 1
ATOM 2568 C C . ILE A 1 336 ? 12.560 -0.487 7.962 1.00 97.69 336 ILE A C 1
ATOM 2570 O O . ILE A 1 336 ? 11.421 -0.514 8.420 1.00 97.69 336 ILE A O 1
ATOM 2574 N N . ALA A 1 337 ? 13.541 0.195 8.559 1.00 97.94 337 ALA A N 1
ATOM 2575 C CA . ALA A 1 337 ? 13.335 0.930 9.804 1.00 97.94 337 ALA A CA 1
ATOM 2576 C C . ALA A 1 337 ? 12.214 1.979 9.679 1.00 97.94 337 ALA A C 1
ATOM 2578 O O . ALA A 1 337 ? 11.362 2.080 10.562 1.00 97.94 337 ALA A O 1
ATOM 2579 N N . ARG A 1 338 ? 12.160 2.717 8.559 1.00 97.38 338 ARG A N 1
ATOM 2580 C CA . ARG A 1 338 ? 11.077 3.683 8.294 1.00 97.38 338 ARG A CA 1
ATOM 2581 C C . ARG A 1 338 ? 9.730 2.997 8.077 1.00 97.38 338 ARG A C 1
ATOM 2583 O O . ARG A 1 338 ? 8.738 3.431 8.648 1.00 97.38 338 ARG A O 1
ATOM 2590 N N . GLN A 1 339 ? 9.697 1.917 7.298 1.00 97.06 339 GLN A N 1
ATOM 2591 C CA . GLN A 1 339 ? 8.470 1.157 7.047 1.00 97.06 339 GLN A CA 1
ATOM 2592 C C . GLN A 1 339 ? 7.897 0.553 8.334 1.00 97.06 339 GLN A C 1
ATOM 2594 O O . GLN A 1 339 ? 6.690 0.617 8.551 1.00 97.06 339 GLN A O 1
ATOM 2599 N N . ARG A 1 340 ? 8.756 0.031 9.217 1.00 97.44 340 ARG A N 1
ATOM 2600 C CA . ARG A 1 340 ? 8.354 -0.456 10.541 1.00 97.44 340 ARG A CA 1
ATOM 2601 C C . ARG A 1 340 ? 7.853 0.676 11.430 1.00 97.44 340 ARG A C 1
ATOM 2603 O O . ARG A 1 340 ? 6.844 0.499 12.096 1.00 97.44 340 ARG A O 1
ATOM 2610 N N . ALA A 1 341 ? 8.503 1.839 11.425 1.00 97.69 341 ALA A N 1
ATOM 2611 C CA . ALA A 1 341 ? 8.025 2.993 12.187 1.00 97.69 341 ALA A CA 1
ATOM 2612 C C . ALA A 1 341 ? 6.614 3.434 11.755 1.00 97.69 341 ALA A C 1
ATOM 2614 O O . ALA A 1 341 ? 5.796 3.763 12.610 1.00 97.69 341 ALA A O 1
ATOM 2615 N N . ASP A 1 342 ? 6.307 3.382 10.456 1.00 97.75 342 ASP A N 1
ATOM 2616 C CA . ASP A 1 342 ? 4.955 3.650 9.960 1.00 97.75 342 ASP A CA 1
ATOM 2617 C C . ASP A 1 342 ? 3.953 2.558 10.384 1.00 97.75 342 ASP A C 1
ATOM 2619 O O . ASP A 1 342 ? 2.861 2.885 10.847 1.00 97.75 342 ASP A O 1
ATOM 2623 N N . ALA A 1 343 ? 4.330 1.277 10.283 1.00 97.44 343 ALA A N 1
ATOM 2624 C CA . ALA A 1 343 ? 3.498 0.145 10.711 1.00 97.44 343 ALA A CA 1
ATOM 2625 C C . ALA A 1 343 ? 3.284 0.086 12.240 1.00 97.44 343 ALA A C 1
ATOM 2627 O O . ALA A 1 343 ? 2.314 -0.502 12.713 1.00 97.44 343 ALA A O 1
ATOM 2628 N N . ALA A 1 344 ? 4.165 0.716 13.024 1.00 97.38 344 ALA A N 1
ATOM 2629 C CA . ALA A 1 344 ? 4.052 0.831 14.479 1.00 97.38 344 ALA A CA 1
ATOM 2630 C C . ALA A 1 344 ? 2.911 1.741 14.938 1.00 97.38 344 ALA A C 1
ATOM 2632 O O . ALA A 1 344 ? 2.528 1.695 16.108 1.00 97.38 344 ALA A O 1
ATOM 2633 N N . VAL A 1 345 ? 2.373 2.581 14.050 1.00 97.94 345 VAL A N 1
ATOM 2634 C CA . VAL A 1 345 ? 1.217 3.414 14.372 1.00 97.94 345 VAL A CA 1
ATOM 2635 C C . VAL A 1 345 ? -0.025 2.517 14.413 1.00 97.94 345 VAL A C 1
ATOM 2637 O O . VAL A 1 345 ? -0.406 1.967 13.379 1.00 97.94 345 VAL A O 1
ATOM 2640 N N . PRO A 1 346 ? -0.680 2.357 15.576 1.00 97.50 346 PRO A N 1
ATOM 2641 C CA . PRO A 1 346 ? -1.800 1.439 15.697 1.00 97.50 346 PRO A CA 1
ATOM 2642 C C . PRO A 1 346 ? -3.048 1.991 15.010 1.00 97.50 346 PRO A C 1
ATOM 2644 O O . PRO A 1 346 ? -3.283 3.205 15.020 1.00 97.50 346 PRO A O 1
ATOM 2647 N N . SER A 1 347 ? -3.894 1.096 14.500 1.00 97.31 347 SER A N 1
ATOM 2648 C CA . SER A 1 347 ? -5.268 1.467 14.151 1.00 97.31 347 SER A CA 1
ATOM 2649 C C . SER A 1 347 ? -6.057 1.713 15.433 1.00 97.31 347 SER A C 1
ATOM 2651 O O . SER A 1 347 ? -6.013 0.887 16.340 1.00 97.31 347 SER A O 1
ATOM 2653 N N . VAL A 1 348 ? -6.750 2.847 15.531 1.00 95.25 348 VAL A N 1
ATOM 2654 C CA . VAL A 1 348 ? -7.507 3.257 16.726 1.00 95.25 348 VAL A CA 1
ATOM 2655 C C . VAL A 1 348 ? -8.974 3.416 16.362 1.00 95.25 348 VAL A C 1
ATOM 2657 O O . VAL A 1 348 ? -9.305 4.250 15.522 1.00 95.25 348 VAL A O 1
ATOM 2660 N N . LEU A 1 349 ? -9.852 2.651 17.007 1.00 92.75 349 LEU A N 1
ATOM 2661 C CA . LEU A 1 349 ? -11.291 2.707 16.751 1.00 92.75 349 LEU A CA 1
ATOM 2662 C C . LEU A 1 349 ? -11.960 3.834 17.553 1.00 92.75 349 LEU A C 1
ATOM 2664 O O . LEU A 1 349 ? -11.656 4.045 18.733 1.00 92.75 349 LEU A O 1
ATOM 2668 N N . ALA A 1 350 ? -12.892 4.546 16.920 1.00 85.94 350 ALA A N 1
ATOM 2669 C CA . ALA A 1 350 ? -13.794 5.474 17.583 1.00 85.94 350 ALA A CA 1
ATOM 2670 C C . ALA A 1 350 ? -14.694 4.711 18.556 1.00 85.94 350 ALA A C 1
ATOM 2672 O O . ALA A 1 350 ? -15.194 3.631 18.257 1.00 85.94 350 ALA A O 1
ATOM 2673 N N . ARG A 1 351 ? -14.895 5.294 19.735 1.00 75.62 351 ARG A N 1
ATOM 2674 C CA . ARG A 1 351 ? -15.599 4.652 20.846 1.00 75.62 351 ARG A CA 1
ATOM 2675 C C . ARG A 1 351 ? -17.113 4.742 20.770 1.00 75.62 351 ARG A C 1
ATOM 2677 O O . ARG A 1 351 ? -17.766 4.056 21.539 1.00 75.62 351 ARG A O 1
ATOM 2684 N N . ASP A 1 352 ? -17.632 5.623 19.922 1.00 69.75 352 ASP A N 1
ATOM 2685 C CA . ASP A 1 352 ? -19.045 5.972 19.883 1.00 69.75 352 ASP A CA 1
ATOM 2686 C C . ASP A 1 352 ? -19.825 4.977 19.003 1.00 69.75 352 ASP A C 1
ATOM 2688 O O . ASP A 1 352 ? -19.742 5.062 17.772 1.00 69.75 352 ASP A O 1
ATOM 2692 N N . PRO A 1 353 ? -20.579 4.034 19.601 1.00 59.03 353 PRO A N 1
ATOM 2693 C CA . PRO A 1 353 ? -21.358 3.056 18.852 1.00 59.03 353 PRO A CA 1
ATOM 2694 C C . PRO A 1 353 ? -22.593 3.699 18.206 1.00 59.03 353 PRO A C 1
ATOM 2696 O O . PRO A 1 353 ? -23.107 3.166 17.225 1.00 59.03 353 PRO A O 1
ATOM 2699 N N . ALA A 1 354 ? -23.065 4.837 18.736 1.00 59.50 354 ALA A N 1
ATOM 2700 C CA . ALA A 1 354 ? -24.234 5.547 18.226 1.00 59.50 354 ALA A CA 1
ATOM 2701 C C . ALA A 1 354 ? -23.908 6.332 16.947 1.00 59.50 354 ALA A C 1
ATOM 2703 O O . ALA A 1 354 ? -24.778 6.511 16.097 1.00 59.50 354 ALA A O 1
ATOM 2704 N N . ALA A 1 355 ? -22.653 6.758 16.778 1.00 57.94 355 ALA A N 1
ATOM 2705 C CA . ALA A 1 355 ? -22.207 7.468 15.582 1.00 57.94 355 ALA A CA 1
ATOM 2706 C C . ALA A 1 355 ? -21.862 6.539 14.401 1.00 57.94 355 ALA A C 1
ATOM 2708 O O . ALA A 1 355 ? -21.902 6.979 13.251 1.00 57.94 355 ALA A O 1
ATOM 2709 N N . SER A 1 356 ? -21.481 5.277 14.643 1.00 56.97 356 SER A N 1
ATOM 2710 C CA . SER A 1 356 ? -21.144 4.309 13.583 1.00 56.97 356 SER A CA 1
ATOM 2711 C C . SER A 1 356 ? -21.187 2.861 14.102 1.00 56.97 356 SER A C 1
ATOM 2713 O O . SER A 1 356 ? -20.230 2.430 14.752 1.00 56.97 356 SER A O 1
ATOM 2715 N N . PRO A 1 357 ? -22.239 2.075 13.798 1.00 55.88 357 PRO A N 1
ATOM 2716 C CA . PRO A 1 357 ? -22.256 0.635 14.054 1.00 55.88 357 PRO A CA 1
ATOM 2717 C C . PRO A 1 357 ? -21.060 -0.030 13.351 1.00 55.88 357 PRO A C 1
ATOM 2719 O O . PRO A 1 357 ? -20.921 0.085 12.138 1.00 55.88 357 PRO A O 1
ATOM 2722 N N . GLY A 1 358 ? -20.163 -0.664 14.113 1.00 64.75 358 GLY A N 1
ATOM 2723 C CA . GLY A 1 358 ? -18.884 -1.208 13.615 1.00 64.75 358 GLY A CA 1
ATOM 2724 C C . GLY A 1 358 ? -17.646 -0.354 13.932 1.00 64.75 358 GLY A C 1
ATOM 2725 O O . GLY A 1 358 ? -16.525 -0.841 13.805 1.00 64.75 358 GLY A O 1
ATOM 2726 N N . GLY A 1 359 ? -17.844 0.875 14.424 1.00 79.44 359 GLY A N 1
ATOM 2727 C CA . GLY A 1 359 ? -16.796 1.811 14.832 1.00 79.44 359 GLY A CA 1
ATOM 2728 C C . GLY A 1 359 ? -15.973 2.333 13.652 1.00 79.44 359 GLY A C 1
ATOM 2729 O O . GLY A 1 359 ? -15.548 1.587 12.782 1.00 79.44 359 GLY A O 1
ATOM 2730 N N . ARG A 1 360 ? -15.710 3.637 13.602 1.00 88.00 360 ARG A N 1
ATOM 2731 C CA . ARG A 1 360 ? -14.842 4.218 12.568 1.00 88.00 360 ARG A CA 1
ATOM 2732 C C . ARG A 1 360 ? -13.393 4.258 13.042 1.00 88.00 360 ARG A C 1
ATOM 2734 O O . ARG A 1 360 ? -13.136 4.662 14.174 1.00 88.00 360 ARG A O 1
ATOM 2741 N N . VAL A 1 361 ? -12.430 3.920 12.189 1.00 93.12 361 VAL A N 1
ATOM 2742 C CA . VAL A 1 361 ? -11.004 4.093 12.513 1.00 93.12 361 VAL A CA 1
ATOM 2743 C C . VAL A 1 361 ? -10.643 5.585 12.497 1.00 93.12 361 VAL A C 1
ATOM 2745 O O . VAL A 1 361 ? -10.830 6.276 11.498 1.00 93.12 361 VAL A O 1
ATOM 2748 N N . LEU A 1 362 ? -10.136 6.099 13.620 1.00 91.81 362 LEU A N 1
ATOM 2749 C CA . LEU A 1 362 ? -9.741 7.503 13.801 1.00 91.81 362 LEU A CA 1
ATOM 2750 C C . LEU A 1 362 ? -8.325 7.792 13.298 1.00 91.81 362 LEU A C 1
ATOM 2752 O O . LEU A 1 362 ? -8.023 8.904 12.872 1.00 91.81 362 LEU A O 1
ATOM 2756 N N . SER A 1 363 ? -7.443 6.805 13.409 1.00 94.75 363 SER A N 1
ATOM 2757 C CA . SER A 1 363 ? -6.040 6.889 13.010 1.00 94.75 363 SER A CA 1
ATOM 2758 C C . SER A 1 363 ? -5.488 5.492 12.779 1.00 94.75 363 SER A C 1
ATOM 2760 O O . SER A 1 363 ? -6.011 4.538 13.348 1.00 94.75 363 SER A O 1
ATOM 2762 N N . GLY A 1 364 ? -4.402 5.381 12.022 1.00 97.12 364 GLY A N 1
ATOM 2763 C CA . GLY A 1 364 ? -3.724 4.120 11.743 1.00 97.12 364 GLY A CA 1
ATOM 2764 C C . GLY A 1 364 ? -2.373 4.332 11.059 1.00 97.12 364 GLY A C 1
ATOM 2765 O O . GLY A 1 364 ? -1.940 5.481 10.900 1.00 97.12 364 GLY A O 1
ATOM 2766 N N . PRO A 1 365 ? -1.725 3.251 10.606 1.00 98.00 365 PRO A N 1
ATOM 2767 C CA . PRO A 1 365 ? -0.456 3.326 9.891 1.00 98.00 365 PRO A CA 1
ATOM 2768 C C . PRO A 1 365 ? -0.625 4.004 8.530 1.00 98.00 365 PRO A C 1
ATOM 2770 O O . PRO A 1 365 ? -1.662 3.865 7.880 1.00 98.00 365 PRO A O 1
ATOM 2773 N N . SER A 1 366 ? 0.395 4.741 8.091 1.00 97.94 366 SER A N 1
ATOM 2774 C CA . SER A 1 366 ? 0.430 5.383 6.764 1.00 97.94 366 SER A CA 1
ATOM 2775 C C . SER A 1 366 ? 0.844 4.417 5.645 1.00 97.94 366 SER A C 1
ATOM 2777 O O . SER A 1 366 ? 0.722 4.742 4.466 1.00 97.94 366 SER A O 1
ATOM 2779 N N . ARG A 1 367 ? 1.362 3.242 6.016 1.00 97.81 367 ARG A N 1
ATOM 2780 C CA . ARG A 1 367 ? 1.743 2.116 5.157 1.00 97.81 367 ARG A CA 1
ATOM 2781 C C . ARG A 1 367 ? 1.930 0.875 6.024 1.00 97.81 367 ARG A C 1
ATOM 2783 O O . ARG A 1 367 ? 2.303 0.998 7.189 1.00 97.81 367 ARG A O 1
ATOM 2790 N N . VAL A 1 368 ? 1.764 -0.303 5.436 1.00 98.19 368 VAL A N 1
ATOM 2791 C CA . VAL A 1 368 ? 2.174 -1.577 6.040 1.00 98.19 368 VAL A CA 1
ATOM 2792 C C . VAL A 1 368 ? 2.778 -2.434 4.935 1.00 98.19 368 VAL A C 1
ATOM 2794 O O . VAL A 1 368 ? 2.081 -3.187 4.262 1.00 98.19 368 VAL A O 1
ATOM 2797 N N . ASN A 1 369 ? 4.085 -2.274 4.718 1.00 97.69 369 ASN A N 1
ATOM 2798 C CA . ASN A 1 369 ? 4.821 -3.109 3.773 1.00 97.69 369 ASN A CA 1
ATOM 2799 C C . ASN A 1 369 ? 5.182 -4.439 4.433 1.00 97.69 369 ASN A C 1
ATOM 2801 O O . ASN A 1 369 ? 5.658 -4.475 5.572 1.00 97.69 369 ASN A O 1
ATOM 2805 N N . MET A 1 370 ? 4.973 -5.520 3.695 1.00 98.56 370 MET A N 1
ATOM 2806 C CA . MET A 1 370 ? 5.141 -6.886 4.169 1.00 98.56 370 MET A CA 1
ATOM 2807 C C . MET A 1 370 ? 6.157 -7.621 3.293 1.00 98.56 370 MET A C 1
ATOM 2809 O O . MET A 1 370 ? 6.224 -7.407 2.083 1.00 98.56 370 MET A O 1
ATOM 2813 N N . ALA A 1 371 ? 6.955 -8.485 3.910 1.00 98.50 371 ALA A N 1
ATOM 2814 C CA . ALA A 1 371 ? 7.762 -9.470 3.216 1.00 98.50 371 ALA A CA 1
ATOM 2815 C C . ALA A 1 371 ? 6.844 -10.614 2.783 1.00 98.50 371 ALA A C 1
ATOM 2817 O O . ALA A 1 371 ? 6.075 -11.140 3.593 1.00 98.50 371 ALA A O 1
ATOM 2818 N N . LEU A 1 372 ? 6.942 -10.991 1.513 1.00 98.50 372 LEU A N 1
ATOM 2819 C CA . LEU A 1 372 ? 6.367 -12.223 1.000 1.00 98.50 372 LEU A CA 1
ATOM 2820 C C . LEU A 1 372 ? 7.431 -13.308 1.108 1.00 98.50 372 LEU A C 1
ATOM 2822 O O . LEU A 1 372 ? 8.483 -13.212 0.472 1.00 98.50 372 LEU A O 1
ATOM 2826 N N . VAL A 1 373 ? 7.164 -14.313 1.933 1.00 98.06 373 VAL A N 1
ATOM 2827 C CA . VAL A 1 373 ? 8.101 -15.397 2.231 1.00 98.06 373 VAL A CA 1
ATOM 2828 C C . VAL A 1 373 ? 7.557 -16.735 1.743 1.00 98.06 373 VAL A C 1
ATOM 2830 O O . VAL A 1 373 ? 6.354 -16.976 1.815 1.00 98.06 373 VAL A O 1
ATOM 2833 N N . LEU A 1 374 ? 8.447 -17.589 1.245 1.00 96.75 374 LEU A N 1
ATOM 2834 C CA . LEU A 1 374 ? 8.212 -19.005 0.990 1.00 96.75 374 LEU A CA 1
ATOM 2835 C C . LEU A 1 374 ? 8.536 -19.792 2.262 1.00 96.75 374 LEU A C 1
ATOM 2837 O O . LEU A 1 374 ? 9.588 -19.571 2.860 1.00 96.75 374 LEU A O 1
ATOM 2841 N N . LEU A 1 375 ? 7.652 -20.705 2.648 1.00 94.25 375 LEU A N 1
ATOM 2842 C CA . LEU A 1 375 ? 7.830 -21.599 3.789 1.00 94.25 375 LEU A CA 1
ATOM 2843 C C . LEU A 1 375 ? 8.496 -22.887 3.287 1.00 94.25 375 LEU A C 1
ATOM 2845 O O . LEU A 1 375 ? 7.915 -23.585 2.453 1.00 94.25 375 LEU A O 1
ATOM 2849 N N . LEU A 1 376 ? 9.725 -23.171 3.730 1.00 84.75 376 LEU A N 1
ATOM 2850 C CA . LEU A 1 376 ? 10.515 -24.311 3.238 1.00 84.75 376 LEU A CA 1
ATOM 2851 C C . LEU A 1 376 ? 10.138 -25.635 3.911 1.00 84.75 376 LEU A C 1
ATOM 2853 O O . LEU A 1 376 ? 10.344 -26.699 3.330 1.00 84.75 376 LEU A O 1
ATOM 2857 N N . GLN A 1 377 ? 9.508 -25.575 5.084 1.00 73.38 377 GLN A N 1
ATOM 2858 C CA . GLN A 1 377 ? 8.896 -26.726 5.737 1.00 73.38 377 GLN A CA 1
ATOM 2859 C C . GLN A 1 377 ? 7.404 -26.448 5.960 1.00 73.38 377 GLN A C 1
ATOM 2861 O O . GLN A 1 377 ? 7.050 -25.354 6.412 1.00 73.38 377 GLN A O 1
ATOM 2866 N N . PRO A 1 378 ? 6.500 -27.393 5.637 1.00 56.91 378 PRO A N 1
ATOM 2867 C CA . PRO A 1 378 ? 5.115 -27.268 6.062 1.00 56.91 378 PRO A CA 1
ATOM 2868 C C . PRO A 1 378 ? 5.081 -27.254 7.598 1.00 56.91 378 PRO A C 1
ATOM 2870 O O . PRO A 1 378 ? 5.854 -27.999 8.205 1.00 56.91 378 PRO A O 1
ATOM 2873 N N . PRO A 1 379 ? 4.200 -26.464 8.240 1.00 56.28 379 PRO A N 1
ATOM 2874 C CA . PRO A 1 379 ? 4.030 -26.538 9.684 1.00 56.28 379 PRO A CA 1
ATOM 2875 C C . PRO A 1 379 ? 3.685 -27.987 10.022 1.00 56.28 379 PRO A C 1
ATOM 2877 O O . PRO A 1 379 ? 2.643 -28.503 9.600 1.00 56.28 379 PRO A O 1
ATOM 2880 N N . SER A 1 380 ? 4.596 -28.680 10.700 1.00 56.78 380 SER A N 1
ATOM 2881 C CA . SER A 1 380 ? 4.393 -30.059 11.109 1.00 56.78 380 SER A CA 1
ATOM 2882 C C . SER A 1 380 ? 3.145 -30.091 11.989 1.00 56.78 380 SER A C 1
ATOM 2884 O O . SER A 1 380 ? 3.127 -29.624 13.122 1.00 56.78 380 SER A O 1
ATOM 2886 N N . ARG A 1 381 ? 2.048 -30.647 11.460 1.00 53.81 381 ARG A N 1
ATOM 2887 C CA . ARG A 1 381 ? 0.785 -30.858 12.194 1.00 53.81 381 ARG A CA 1
ATOM 2888 C C . ARG A 1 381 ? 0.912 -31.881 13.335 1.00 53.81 381 ARG A C 1
ATOM 2890 O O . ARG A 1 381 ? -0.094 -32.270 13.918 1.00 53.81 381 ARG A O 1
ATOM 2897 N N . GLN A 1 382 ? 2.117 -32.352 13.636 1.00 47.69 382 GLN A N 1
ATOM 2898 C CA . GLN A 1 382 ? 2.379 -33.439 14.566 1.00 47.69 382 GLN A CA 1
ATOM 2899 C C . GLN A 1 382 ? 3.416 -33.001 15.591 1.00 47.69 382 GLN A C 1
ATOM 2901 O O . GLN A 1 382 ? 4.578 -32.805 15.254 1.00 47.69 382 GLN A O 1
ATOM 2906 N N . GLY A 1 383 ? 2.969 -32.896 16.842 1.00 45.97 383 GLY A N 1
ATOM 2907 C CA . GLY A 1 383 ? 3.851 -32.810 17.999 1.00 45.97 383 GLY A CA 1
ATOM 2908 C C . GLY A 1 383 ? 3.627 -31.576 18.857 1.00 45.97 383 GLY A C 1
ATOM 2909 O O . GLY A 1 383 ? 4.538 -30.780 19.032 1.00 45.97 383 GLY A O 1
ATOM 2910 N N . VAL A 1 384 ? 2.447 -31.453 19.471 1.00 51.38 384 VAL A N 1
ATOM 2911 C CA . VAL A 1 384 ? 2.374 -30.784 20.778 1.00 51.38 384 VAL A CA 1
ATOM 2912 C C . VAL A 1 384 ? 3.053 -31.734 21.768 1.00 51.38 384 VAL A C 1
ATOM 2914 O O . VAL A 1 384 ? 2.389 -32.498 22.461 1.00 51.38 384 VAL A O 1
ATOM 2917 N N . SER A 1 385 ? 4.385 -31.802 21.755 1.00 48.56 385 SER A N 1
ATOM 2918 C CA . SER A 1 385 ? 5.103 -32.354 22.897 1.00 48.56 385 SER A CA 1
ATOM 2919 C C . SER A 1 385 ? 5.113 -31.258 23.951 1.00 48.56 385 SER A C 1
ATOM 2921 O O . SER A 1 385 ? 5.751 -30.226 23.756 1.00 48.56 385 SER A O 1
ATOM 2923 N N . GLU A 1 386 ? 4.397 -31.470 25.052 1.00 55.28 386 GLU A N 1
ATOM 2924 C CA . GLU A 1 386 ? 4.369 -30.608 26.245 1.00 55.28 386 GLU A CA 1
ATOM 2925 C C . GLU A 1 386 ? 5.711 -30.605 27.016 1.00 55.28 386 GLU A C 1
ATOM 2927 O O . GLU A 1 386 ? 5.745 -30.506 28.238 1.00 55.28 386 GLU A O 1
ATOM 2932 N N . GLY A 1 387 ? 6.836 -30.743 26.314 1.00 56.16 387 GLY A N 1
ATOM 2933 C CA . GLY A 1 387 ? 8.176 -30.576 26.861 1.00 56.16 387 GLY A CA 1
ATOM 2934 C C . GLY A 1 387 ? 8.720 -29.233 26.406 1.00 56.16 387 GLY A C 1
ATOM 2935 O O . GLY A 1 387 ? 8.579 -28.908 25.232 1.00 56.16 387 GLY A O 1
ATOM 2936 N N . GLU A 1 388 ? 9.286 -28.467 27.339 1.00 53.38 388 GLU A N 1
ATOM 2937 C CA . GLU A 1 388 ? 9.917 -27.149 27.181 1.00 53.38 388 GLU A CA 1
ATOM 2938 C C . GLU A 1 388 ? 10.633 -27.010 25.825 1.00 53.38 388 GLU A C 1
ATOM 2940 O O . GLU A 1 388 ? 11.779 -27.412 25.640 1.00 53.38 388 GLU A O 1
ATOM 2945 N N . GLY A 1 389 ? 9.871 -26.526 24.841 1.00 47.59 389 GLY A N 1
ATOM 2946 C CA . GLY A 1 389 ? 10.154 -26.731 23.430 1.00 47.59 389 GLY A CA 1
ATOM 2947 C C . GLY A 1 389 ? 11.025 -25.625 22.871 1.00 47.59 389 GLY A C 1
ATOM 2948 O O . GLY A 1 389 ? 10.597 -24.472 22.768 1.00 47.59 389 GLY A O 1
ATOM 2949 N N . GLU A 1 390 ? 12.230 -26.000 22.458 1.00 53.22 390 GLU A N 1
ATOM 2950 C CA . GLU A 1 390 ? 13.032 -25.239 21.513 1.00 53.22 390 GLU A CA 1
ATOM 2951 C C . GLU A 1 390 ? 12.149 -24.920 20.295 1.00 53.22 390 GLU A C 1
ATOM 2953 O O . GLU A 1 390 ? 11.690 -25.811 19.576 1.00 53.22 390 GLU A O 1
ATOM 2958 N N . ARG A 1 391 ? 11.807 -23.637 20.119 1.00 55.72 391 ARG A N 1
ATOM 2959 C CA . ARG A 1 391 ? 11.043 -23.172 18.959 1.00 55.72 391 ARG A CA 1
ATOM 2960 C C . ARG A 1 391 ? 11.900 -23.452 17.732 1.00 55.72 391 ARG A C 1
ATOM 2962 O O . ARG A 1 391 ? 12.829 -22.697 17.463 1.00 55.72 391 ARG A O 1
ATOM 2969 N N . VAL A 1 392 ? 11.582 -24.513 16.995 1.00 59.56 392 VAL A N 1
ATOM 2970 C CA . VAL A 1 392 ? 12.132 -24.719 15.655 1.00 59.56 392 VAL A CA 1
ATOM 2971 C C . VAL A 1 392 ? 11.725 -23.494 14.841 1.00 59.56 392 VAL A C 1
ATOM 2973 O O . VAL A 1 392 ? 10.535 -23.269 14.605 1.00 59.56 392 VAL A O 1
ATOM 2976 N N . GLU A 1 393 ? 12.689 -22.634 14.509 1.00 64.75 393 GLU A N 1
ATOM 2977 C CA . GLU A 1 393 ? 12.426 -21.484 13.654 1.00 64.75 393 GLU A CA 1
ATOM 2978 C C . GLU A 1 393 ? 11.959 -22.015 12.296 1.00 64.75 393 GLU A C 1
ATOM 2980 O O . GLU A 1 393 ? 12.680 -22.755 11.630 1.00 64.75 393 GLU A O 1
ATOM 2985 N N . GLU A 1 394 ? 10.723 -21.683 11.907 1.00 72.62 394 GLU A N 1
ATOM 2986 C CA . GLU A 1 394 ? 10.220 -21.997 10.570 1.00 72.62 394 GLU A CA 1
ATOM 2987 C C . GLU A 1 394 ? 11.187 -21.411 9.540 1.00 72.62 394 GLU A C 1
ATOM 2989 O O . GLU A 1 394 ? 11.343 -20.190 9.442 1.00 72.62 394 GLU A O 1
ATOM 2994 N N . GLU A 1 395 ? 11.831 -22.283 8.767 1.00 87.00 395 GLU A N 1
ATOM 2995 C CA . GLU A 1 395 ? 12.763 -21.855 7.738 1.00 87.00 395 GLU A CA 1
ATOM 2996 C C . GLU A 1 395 ? 11.979 -21.153 6.617 1.00 87.00 395 GLU A C 1
ATOM 2998 O O . GLU A 1 395 ? 11.185 -21.760 5.888 1.00 87.00 395 GLU A O 1
ATOM 3003 N N . GLU A 1 396 ? 12.158 -19.836 6.511 1.00 93.88 396 GLU A N 1
ATOM 3004 C CA . GLU A 1 396 ? 11.449 -18.991 5.556 1.00 93.88 396 GLU A CA 1
ATOM 3005 C C . GLU A 1 396 ? 12.430 -18.231 4.658 1.00 93.88 396 GLU A C 1
ATOM 3007 O O . GLU A 1 396 ? 13.421 -17.662 5.113 1.00 93.88 396 GLU A O 1
ATOM 3012 N N . THR A 1 397 ? 12.135 -18.183 3.359 1.00 95.56 397 THR A N 1
ATOM 3013 C CA . THR A 1 397 ? 12.923 -17.424 2.377 1.00 95.56 397 THR A CA 1
ATOM 3014 C C . THR A 1 397 ? 12.095 -16.274 1.831 1.00 95.56 397 THR A C 1
ATOM 3016 O O . THR A 1 397 ? 10.997 -16.485 1.323 1.00 95.56 397 THR A O 1
ATOM 3019 N N . MET A 1 398 ? 12.605 -15.045 1.896 1.00 96.81 398 MET A N 1
ATOM 3020 C CA . MET A 1 398 ? 11.933 -13.893 1.293 1.00 96.81 398 MET A CA 1
ATOM 3021 C C . MET A 1 398 ? 12.013 -13.965 -0.234 1.00 96.81 398 MET A C 1
ATOM 3023 O O . MET A 1 398 ? 13.095 -13.925 -0.808 1.00 96.81 398 MET A O 1
ATOM 3027 N N . ILE A 1 399 ? 10.851 -14.027 -0.882 1.00 97.12 399 ILE A N 1
ATOM 3028 C CA . ILE A 1 399 ? 10.708 -14.141 -2.341 1.00 97.12 399 ILE A CA 1
ATOM 3029 C C . ILE A 1 399 ? 10.059 -12.901 -2.967 1.00 97.12 399 ILE A C 1
ATOM 3031 O O . ILE A 1 399 ? 9.888 -12.826 -4.183 1.00 97.12 399 ILE A O 1
ATOM 3035 N N . GLY A 1 400 ? 9.642 -11.932 -2.150 1.00 97.38 400 GLY A N 1
ATOM 3036 C CA . GLY A 1 400 ? 8.949 -10.748 -2.631 1.00 97.38 400 GLY A CA 1
ATOM 3037 C C . GLY A 1 400 ? 8.590 -9.738 -1.546 1.00 97.38 400 GLY A C 1
ATOM 3038 O O . GLY A 1 400 ? 8.898 -9.900 -0.365 1.00 97.38 400 GLY A O 1
ATOM 3039 N N . LEU A 1 401 ? 7.879 -8.700 -1.971 1.00 98.12 401 LEU A N 1
ATOM 3040 C CA . LEU A 1 401 ? 7.240 -7.689 -1.136 1.00 98.12 401 LEU A CA 1
ATOM 3041 C C . LEU A 1 401 ? 5.744 -7.645 -1.450 1.00 98.12 401 LEU A C 1
ATOM 3043 O O . LEU A 1 401 ? 5.339 -7.864 -2.589 1.00 98.12 401 LEU A O 1
ATOM 3047 N N . GLY A 1 402 ? 4.930 -7.311 -0.458 1.00 97.81 402 GLY A N 1
ATOM 3048 C CA . GLY A 1 402 ? 3.498 -7.093 -0.626 1.00 97.81 402 GLY A CA 1
ATOM 3049 C C . GLY A 1 402 ? 2.920 -6.164 0.438 1.00 97.81 402 GLY A C 1
ATOM 3050 O O . GLY A 1 402 ? 3.656 -5.495 1.168 1.00 97.81 402 GLY A O 1
ATOM 3051 N N . GLY A 1 403 ? 1.595 -6.147 0.545 1.00 98.19 403 GLY A N 1
ATOM 3052 C CA . GLY A 1 403 ? 0.874 -5.316 1.508 1.00 98.19 403 GLY A CA 1
ATOM 3053 C C . GLY A 1 403 ? 0.572 -3.925 0.957 1.00 98.19 403 GLY A C 1
ATOM 3054 O O . GLY A 1 403 ? 0.281 -3.770 -0.228 1.00 98.19 403 GLY A O 1
ATOM 3055 N N . PHE A 1 404 ? 0.620 -2.917 1.828 1.00 98.50 404 PHE A N 1
ATOM 3056 C CA . PHE A 1 404 ? 0.129 -1.570 1.545 1.00 98.50 404 PHE A CA 1
ATOM 3057 C C . PHE A 1 404 ? 1.264 -0.552 1.485 1.00 98.50 404 PHE A C 1
ATOM 3059 O O . PHE A 1 404 ? 1.760 -0.097 2.523 1.00 98.50 404 PHE A O 1
ATOM 3066 N N . GLY A 1 405 ? 1.635 -0.150 0.266 1.00 95.62 405 GLY A N 1
ATOM 3067 C CA . GLY A 1 405 ? 2.671 0.860 0.019 1.00 95.62 405 GLY A CA 1
ATOM 3068 C C . GLY A 1 405 ? 2.267 2.261 0.486 1.00 95.62 405 GLY A C 1
ATOM 3069 O O . GLY A 1 405 ? 3.126 3.065 0.868 1.00 95.62 405 GLY A O 1
ATOM 3070 N N . ALA A 1 406 ? 0.959 2.522 0.513 1.00 97.19 406 ALA A N 1
ATOM 3071 C CA . ALA A 1 406 ? 0.354 3.727 1.053 1.00 97.19 406 ALA A CA 1
ATOM 3072 C C . ALA A 1 406 ? -1.028 3.424 1.645 1.00 97.19 406 ALA A C 1
ATOM 3074 O O . ALA A 1 406 ? -1.819 2.690 1.063 1.00 97.19 406 ALA A O 1
ATOM 3075 N N . ILE A 1 407 ? -1.336 4.048 2.776 1.00 98.38 407 ILE A N 1
ATOM 3076 C CA . ILE A 1 407 ? -2.664 4.108 3.380 1.00 98.38 407 ILE A CA 1
ATOM 3077 C C . ILE A 1 407 ? -2.977 5.586 3.591 1.00 98.38 407 ILE A C 1
ATOM 3079 O O . ILE A 1 407 ? -2.225 6.307 4.252 1.00 98.38 407 ILE A O 1
ATOM 3083 N N . LYS A 1 408 ? -4.063 6.055 2.981 1.00 96.69 408 LYS A N 1
ATOM 3084 C CA . LYS A 1 408 ? -4.428 7.469 2.910 1.00 96.69 408 LYS A CA 1
ATOM 3085 C C . LYS A 1 408 ? -5.789 7.690 3.565 1.00 96.69 408 LYS A C 1
ATOM 3087 O O . LYS A 1 408 ? -6.720 6.918 3.356 1.00 96.69 408 LYS A O 1
ATOM 3092 N N . ASP A 1 409 ? -5.900 8.778 4.318 1.00 95.38 409 ASP A N 1
ATOM 3093 C CA . ASP A 1 409 ? -7.175 9.288 4.820 1.00 95.38 409 ASP A CA 1
ATOM 3094 C C . ASP A 1 409 ? -7.764 10.253 3.785 1.00 95.38 409 ASP A C 1
ATOM 3096 O O . ASP A 1 409 ? -7.155 11.275 3.454 1.00 95.38 409 ASP A O 1
ATOM 3100 N N . TRP A 1 410 ? -8.930 9.919 3.243 1.00 93.12 410 TRP A N 1
ATOM 3101 C CA . TRP A 1 410 ? -9.652 10.701 2.241 1.00 93.12 410 TRP A CA 1
ATOM 3102 C C . TRP A 1 410 ? -10.987 11.193 2.785 1.00 93.12 410 TRP A C 1
ATOM 3104 O O . TRP A 1 410 ? -11.497 10.704 3.787 1.00 93.12 410 TRP A O 1
ATOM 3114 N N . VAL A 1 411 ? -11.574 12.156 2.078 1.00 92.06 411 VAL A N 1
ATOM 3115 C CA . VAL A 1 411 ? -12.970 12.559 2.254 1.00 92.06 411 VAL A CA 1
ATOM 3116 C C . VAL A 1 411 ? -13.654 12.441 0.900 1.00 92.06 411 VAL A C 1
ATOM 3118 O O . VAL A 1 411 ? -13.248 13.099 -0.057 1.00 92.06 411 VAL A O 1
ATOM 3121 N N . ARG A 1 412 ? -14.686 11.601 0.808 1.00 89.25 412 ARG A N 1
ATOM 3122 C CA . ARG A 1 412 ? -15.504 11.403 -0.393 1.00 89.25 412 ARG A CA 1
ATOM 3123 C C . ARG A 1 412 ? -16.955 11.682 -0.028 1.00 89.25 412 ARG A C 1
ATOM 3125 O O . ARG A 1 412 ? -17.507 11.033 0.851 1.00 89.25 412 ARG A O 1
ATOM 3132 N N . ASN A 1 413 ? -17.557 12.674 -0.683 1.00 91.56 413 ASN A N 1
ATOM 3133 C CA . ASN A 1 413 ? -18.939 13.104 -0.426 1.00 91.56 413 ASN A CA 1
ATOM 3134 C C . ASN A 1 413 ? -19.208 13.455 1.052 1.00 91.56 413 ASN A C 1
ATOM 3136 O O . ASN A 1 413 ? -20.249 13.115 1.598 1.00 91.56 413 ASN A O 1
ATOM 3140 N N . GLY A 1 414 ? -18.243 14.101 1.717 1.00 90.00 414 GLY A N 1
ATOM 3141 C CA . GLY A 1 414 ? -18.336 14.451 3.141 1.00 90.00 414 GLY A CA 1
ATOM 3142 C C . GLY A 1 414 ? -18.053 13.294 4.106 1.00 90.00 414 GLY A C 1
ATOM 3143 O O . GLY A 1 414 ? -17.818 13.539 5.286 1.00 90.00 414 GLY A O 1
ATOM 3144 N N . THR A 1 415 ? -17.982 12.057 3.613 1.00 88.31 415 THR A N 1
ATOM 3145 C CA . THR A 1 415 ? -17.623 10.882 4.407 1.00 88.31 415 THR A CA 1
ATOM 3146 C C . THR A 1 415 ? -16.120 10.686 4.376 1.00 88.31 415 THR A C 1
ATOM 3148 O O . THR A 1 415 ? -15.508 10.572 3.313 1.00 88.31 415 THR A O 1
ATOM 3151 N N . ALA A 1 416 ? -15.508 10.662 5.551 1.00 90.62 416 ALA A N 1
ATOM 3152 C CA . ALA A 1 416 ? -14.092 10.385 5.662 1.00 90.62 416 ALA A CA 1
ATOM 3153 C C . ALA A 1 416 ? -13.841 8.872 5.652 1.00 90.62 416 ALA A C 1
ATOM 3155 O O . ALA A 1 416 ? -14.501 8.138 6.384 1.00 90.62 416 ALA A O 1
ATOM 3156 N N . LEU A 1 417 ? -12.892 8.441 4.826 1.00 94.00 417 LEU A N 1
ATOM 3157 C CA . LEU A 1 417 ? -12.581 7.043 4.543 1.00 94.00 417 LEU A CA 1
ATOM 3158 C C . LEU A 1 417 ? -11.071 6.812 4.590 1.00 94.00 417 LEU A C 1
ATOM 3160 O O . LEU A 1 417 ? -10.292 7.724 4.304 1.00 94.00 417 LEU A O 1
ATOM 3164 N N . ARG A 1 418 ? -10.658 5.589 4.896 1.00 96.88 418 ARG A N 1
ATOM 3165 C CA . ARG A 1 418 ? -9.266 5.152 4.906 1.00 96.88 418 ARG A CA 1
ATOM 3166 C C . ARG A 1 418 ? -9.040 4.143 3.784 1.00 96.88 418 ARG A C 1
ATOM 3168 O O . ARG A 1 418 ? -9.590 3.045 3.814 1.00 96.88 418 ARG A O 1
ATOM 3175 N N . ALA A 1 419 ? -8.236 4.535 2.799 1.00 97.94 419 ALA A N 1
ATOM 3176 C CA . ALA A 1 419 ? -7.948 3.747 1.604 1.00 97.94 419 ALA A CA 1
ATOM 3177 C C . ALA A 1 419 ? -6.510 3.219 1.623 1.00 97.94 419 ALA A C 1
ATOM 3179 O O . ALA A 1 419 ? -5.575 4.004 1.800 1.00 97.94 419 ALA A O 1
ATOM 3180 N N . GLY A 1 420 ? -6.323 1.915 1.431 1.00 98.44 420 GLY A N 1
ATOM 3181 C CA . GLY A 1 420 ? -5.005 1.286 1.301 1.00 98.44 420 GLY A CA 1
ATOM 3182 C C . GLY A 1 420 ? -4.708 0.884 -0.137 1.00 98.44 420 GLY A C 1
ATOM 3183 O O . GLY A 1 420 ? -5.493 0.155 -0.730 1.00 98.44 420 GLY A O 1
ATOM 3184 N N . ASP A 1 421 ? -3.566 1.304 -0.675 1.00 98.31 421 ASP A N 1
ATOM 3185 C CA . ASP A 1 421 ? -3.093 0.886 -1.995 1.00 98.31 421 ASP A CA 1
ATOM 3186 C C . ASP A 1 421 ? -2.274 -0.399 -1.867 1.00 98.31 421 ASP A C 1
ATOM 3188 O O . ASP A 1 421 ? -1.167 -0.390 -1.310 1.00 98.31 421 ASP A O 1
ATOM 3192 N N . VAL A 1 422 ? -2.866 -1.511 -2.308 1.00 98.56 422 VAL A N 1
ATOM 3193 C CA . VAL A 1 422 ? -2.268 -2.843 -2.229 1.00 98.56 422 VAL A CA 1
ATOM 3194 C C . VAL A 1 422 ? -1.416 -3.111 -3.463 1.00 98.56 422 VAL A C 1
ATOM 3196 O O . VAL A 1 422 ? -1.818 -2.855 -4.598 1.00 98.56 422 VAL A O 1
ATOM 3199 N N . GLY A 1 423 ? -0.235 -3.674 -3.239 1.00 97.44 423 GLY A N 1
ATOM 3200 C CA . GLY A 1 423 ? 0.681 -4.046 -4.305 1.00 97.44 423 GLY A CA 1
ATOM 3201 C C . GLY A 1 423 ? 1.452 -5.310 -3.974 1.00 97.44 423 GLY A C 1
ATOM 3202 O O . GLY A 1 423 ? 1.465 -5.785 -2.836 1.00 97.44 423 GLY A O 1
ATOM 3203 N N . VAL A 1 424 ? 2.111 -5.853 -4.991 1.00 97.00 424 VAL A N 1
ATOM 3204 C CA . VAL A 1 424 ? 2.998 -7.002 -4.850 1.00 97.00 424 VAL A CA 1
ATOM 3205 C C . VAL A 1 424 ? 4.162 -6.881 -5.820 1.00 97.00 424 VAL A C 1
ATOM 3207 O O . VAL A 1 424 ? 4.011 -6.441 -6.958 1.00 97.00 424 VAL A O 1
ATOM 3210 N N . MET A 1 425 ? 5.335 -7.293 -5.362 1.00 95.19 425 MET A N 1
ATOM 3211 C CA . MET A 1 425 ? 6.524 -7.465 -6.177 1.00 95.19 425 MET A CA 1
ATOM 3212 C C . MET A 1 425 ? 7.126 -8.820 -5.844 1.00 95.19 425 MET A C 1
ATOM 3214 O O . MET A 1 425 ? 7.270 -9.170 -4.675 1.00 95.19 425 MET A O 1
ATOM 3218 N N . LEU A 1 426 ? 7.484 -9.581 -6.870 1.00 94.25 426 LEU A N 1
ATOM 3219 C CA . LEU A 1 426 ? 7.963 -10.945 -6.710 1.00 94.25 426 LEU A CA 1
ATOM 3220 C C . LEU A 1 426 ? 9.251 -11.147 -7.495 1.00 94.25 426 LEU A C 1
ATOM 3222 O O . LEU A 1 426 ? 9.360 -10.695 -8.644 1.00 94.25 426 LEU A O 1
ATOM 3226 N N . ASP A 1 427 ? 10.179 -11.872 -6.882 1.00 93.00 427 ASP A N 1
ATOM 3227 C CA . ASP A 1 427 ? 11.361 -12.387 -7.551 1.00 93.00 427 ASP A CA 1
ATOM 3228 C C . ASP A 1 427 ? 10.933 -13.172 -8.813 1.00 93.00 427 ASP A C 1
ATOM 3230 O O . ASP A 1 427 ? 10.029 -14.021 -8.740 1.00 93.00 427 ASP A O 1
ATOM 3234 N N . PRO A 1 428 ? 11.538 -12.892 -9.986 1.00 90.19 428 PRO A N 1
ATOM 3235 C CA . PRO A 1 428 ? 11.254 -13.594 -11.234 1.00 90.19 428 PRO A CA 1
ATOM 3236 C C . PRO A 1 428 ? 11.215 -15.124 -11.126 1.00 90.19 428 PRO A C 1
ATOM 3238 O O . PRO A 1 428 ? 10.338 -15.740 -11.737 1.00 90.19 428 PRO A O 1
ATOM 3241 N N . ALA A 1 429 ? 12.090 -15.739 -10.323 1.00 92.12 429 ALA A N 1
ATOM 3242 C CA . ALA A 1 429 ? 12.174 -17.194 -10.153 1.00 92.12 429 ALA A CA 1
ATOM 3243 C C . ALA A 1 429 ? 10.903 -17.810 -9.532 1.00 92.12 429 ALA A C 1
ATOM 3245 O O . ALA A 1 429 ? 10.613 -19.004 -9.700 1.00 92.12 429 ALA A O 1
ATOM 3246 N N . HIS A 1 430 ? 10.109 -16.984 -8.849 1.00 94.00 430 HIS A N 1
ATOM 3247 C CA . HIS A 1 430 ? 8.895 -17.384 -8.145 1.00 94.00 430 HIS A CA 1
ATOM 3248 C C . HIS A 1 430 ? 7.604 -16.958 -8.869 1.00 94.00 430 HIS A C 1
ATOM 3250 O O . HIS A 1 430 ? 6.504 -17.302 -8.427 1.00 94.00 430 HIS A O 1
ATOM 3256 N N . ARG A 1 431 ? 7.699 -16.251 -10.007 1.00 92.38 431 ARG A N 1
ATOM 3257 C CA . ARG A 1 431 ? 6.537 -15.821 -10.808 1.00 92.38 431 ARG A CA 1
ATOM 3258 C C . ARG A 1 431 ? 5.782 -16.999 -11.427 1.00 92.38 431 ARG A C 1
ATOM 3260 O O . ARG A 1 431 ? 6.313 -18.091 -11.603 1.00 92.38 431 ARG A O 1
ATOM 3267 N N . ARG A 1 432 ? 4.517 -16.746 -11.793 1.00 91.38 432 ARG A N 1
ATOM 3268 C CA . ARG A 1 432 ? 3.588 -17.710 -12.426 1.00 91.38 432 ARG A CA 1
ATOM 3269 C C . ARG A 1 432 ? 3.229 -18.935 -11.570 1.00 91.38 432 ARG A C 1
ATOM 3271 O O . ARG A 1 432 ? 2.691 -19.900 -12.092 1.00 91.38 432 ARG A O 1
ATOM 3278 N N . ARG A 1 433 ? 3.466 -18.876 -10.256 1.00 94.62 433 ARG A N 1
ATOM 3279 C CA . ARG A 1 433 ? 3.086 -19.922 -9.283 1.00 94.62 433 ARG A CA 1
ATOM 3280 C C . ARG A 1 433 ? 1.845 -19.569 -8.451 1.00 94.62 433 ARG A C 1
ATOM 3282 O O . ARG A 1 433 ? 1.588 -20.186 -7.430 1.00 94.62 433 ARG A O 1
ATOM 3289 N N . GLY A 1 434 ? 1.121 -18.512 -8.823 1.00 96.62 434 GLY A N 1
ATOM 3290 C CA . GLY A 1 434 ? -0.029 -18.004 -8.061 1.00 96.62 434 GLY A CA 1
ATOM 3291 C C . GLY A 1 434 ? 0.320 -17.179 -6.813 1.00 96.62 434 GLY A C 1
ATOM 3292 O O . GLY A 1 434 ? -0.550 -16.480 -6.305 1.00 96.62 434 GLY A O 1
ATOM 3293 N N . TYR A 1 435 ? 1.583 -17.163 -6.366 1.00 97.62 435 TYR A N 1
ATOM 3294 C CA . TYR A 1 435 ? 2.001 -16.488 -5.126 1.00 97.62 435 TYR A CA 1
ATOM 3295 C C . TYR A 1 435 ? 1.656 -15.000 -5.064 1.00 97.62 435 TYR A C 1
ATOM 3297 O O . TYR A 1 435 ? 1.224 -14.520 -4.023 1.00 97.62 435 TYR A O 1
ATOM 3305 N N . ALA A 1 436 ? 1.813 -14.267 -6.168 1.00 97.69 436 ALA A N 1
ATOM 3306 C CA . ALA A 1 436 ? 1.501 -12.841 -6.197 1.00 97.69 436 ALA A CA 1
ATOM 3307 C C . ALA A 1 436 ? -0.003 -12.572 -6.003 1.00 97.69 436 ALA A C 1
ATOM 3309 O O . ALA A 1 436 ? -0.379 -11.693 -5.231 1.00 97.69 436 ALA A O 1
ATOM 3310 N N . ALA A 1 437 ? -0.854 -13.364 -6.663 1.00 97.81 437 ALA A N 1
ATOM 3311 C CA . ALA A 1 437 ? -2.301 -13.263 -6.512 1.00 97.81 437 ALA A CA 1
ATOM 3312 C C . ALA A 1 437 ? -2.720 -13.606 -5.080 1.00 97.81 437 ALA A C 1
ATOM 3314 O O . ALA A 1 437 ? -3.444 -12.842 -4.453 1.00 97.81 437 ALA A O 1
ATOM 3315 N N . GLU A 1 438 ? -2.211 -14.713 -4.543 1.00 98.25 438 GLU A N 1
ATOM 3316 C CA . GLU A 1 438 ? -2.524 -15.153 -3.185 1.00 98.25 438 GLU A CA 1
ATOM 3317 C C . GLU A 1 438 ? -2.055 -14.156 -2.118 1.00 98.25 438 GLU A C 1
ATOM 3319 O O . GLU A 1 438 ? -2.806 -13.835 -1.202 1.00 98.25 438 GLU A O 1
ATOM 3324 N N . ALA A 1 439 ? -0.860 -13.582 -2.272 1.00 98.62 439 ALA A N 1
ATOM 3325 C CA . ALA A 1 439 ? -0.377 -12.517 -1.401 1.00 98.62 439 ALA A CA 1
ATOM 3326 C C . ALA A 1 439 ? -1.319 -11.301 -1.414 1.00 98.62 439 ALA A C 1
ATOM 3328 O O . ALA A 1 439 ? -1.675 -10.782 -0.358 1.00 98.62 439 ALA A O 1
ATOM 3329 N N . MET A 1 440 ? -1.775 -10.860 -2.591 1.00 98.50 440 MET A N 1
ATOM 3330 C CA . MET A 1 440 ? -2.741 -9.761 -2.662 1.00 98.50 440 MET A CA 1
ATOM 3331 C C . MET A 1 440 ? -4.075 -10.122 -2.004 1.00 98.50 440 MET A C 1
ATOM 3333 O O . MET A 1 440 ? -4.605 -9.292 -1.272 1.00 98.50 440 MET A O 1
ATOM 3337 N N . ARG A 1 441 ? -4.586 -11.352 -2.173 1.00 98.56 441 ARG A N 1
ATOM 3338 C CA . ARG A 1 441 ? -5.806 -11.803 -1.475 1.00 98.56 441 ARG A CA 1
ATOM 3339 C C . ARG A 1 441 ? -5.647 -11.751 0.040 1.00 98.56 441 ARG A C 1
ATOM 3341 O O . ARG A 1 441 ? -6.489 -11.157 0.701 1.00 98.56 441 ARG A O 1
ATOM 3348 N N . LEU A 1 442 ? -4.543 -12.283 0.570 1.00 98.62 442 LEU A N 1
ATOM 3349 C CA . LEU A 1 442 ? -4.233 -12.227 2.002 1.00 98.62 442 LEU A CA 1
ATOM 3350 C C . LEU A 1 442 ? -4.188 -10.786 2.523 1.00 98.62 442 LEU A C 1
ATOM 3352 O O . LEU A 1 442 ? -4.745 -10.492 3.579 1.00 98.62 442 LEU A O 1
ATOM 3356 N N . ALA A 1 443 ? -3.544 -9.877 1.785 1.00 98.62 443 ALA A N 1
ATOM 3357 C CA . ALA A 1 443 ? -3.461 -8.472 2.169 1.00 98.62 443 ALA A CA 1
ATOM 3358 C C . ALA A 1 443 ? -4.833 -7.774 2.141 1.00 98.62 443 ALA A C 1
ATOM 3360 O O . ALA A 1 443 ? -5.139 -7.024 3.066 1.00 98.62 443 ALA A O 1
ATOM 3361 N N . ILE A 1 444 ? -5.656 -8.023 1.114 1.00 98.69 444 ILE A N 1
ATOM 3362 C CA . ILE A 1 444 ? -7.007 -7.451 0.986 1.00 98.69 444 ILE A CA 1
ATOM 3363 C C . ILE A 1 444 ? -7.924 -7.987 2.094 1.00 98.69 444 ILE A C 1
ATOM 3365 O O . ILE A 1 444 ? -8.596 -7.199 2.757 1.00 98.69 444 ILE A O 1
ATOM 3369 N N . ASP A 1 445 ? -7.903 -9.300 2.342 1.00 98.44 445 ASP A N 1
ATOM 3370 C CA . ASP A 1 445 ? -8.635 -9.932 3.444 1.00 98.44 445 ASP A CA 1
ATOM 3371 C C . ASP A 1 445 ? -8.275 -9.280 4.779 1.00 98.44 445 ASP A C 1
ATOM 3373 O O . ASP A 1 445 ? -9.150 -8.842 5.524 1.00 98.44 445 ASP A O 1
ATOM 3377 N N . TRP A 1 446 ? -6.974 -9.156 5.055 1.00 98.56 446 TRP A N 1
ATOM 3378 C CA . TRP A 1 446 ? -6.498 -8.547 6.288 1.00 98.56 446 TRP A CA 1
ATOM 3379 C C . TRP A 1 446 ? -6.861 -7.066 6.398 1.00 98.56 446 TRP A C 1
ATOM 3381 O O . TRP A 1 446 ? -7.225 -6.628 7.486 1.00 98.56 446 TRP A O 1
ATOM 3391 N N . ALA A 1 447 ? -6.817 -6.295 5.308 1.00 98.38 447 ALA A N 1
ATOM 3392 C CA . ALA A 1 447 ? -7.197 -4.881 5.322 1.00 98.38 447 ALA A CA 1
ATOM 3393 C C . ALA A 1 447 ? -8.619 -4.650 5.830 1.00 98.38 447 ALA A C 1
ATOM 3395 O O . ALA A 1 447 ? -8.844 -3.686 6.564 1.00 98.38 447 ALA A O 1
ATOM 3396 N N . PHE A 1 448 ? -9.555 -5.526 5.468 1.00 98.06 448 PHE A N 1
ATOM 3397 C CA . PHE A 1 448 ? -10.949 -5.429 5.897 1.00 98.06 448 PHE A CA 1
ATOM 3398 C C . PHE A 1 448 ? -11.224 -6.094 7.253 1.00 98.06 448 PHE A C 1
ATOM 3400 O O . PHE A 1 448 ? -12.324 -5.953 7.787 1.00 98.06 448 PHE A O 1
ATOM 3407 N N . THR A 1 449 ? -10.237 -6.762 7.859 1.00 97.25 449 THR A N 1
ATOM 3408 C CA . THR A 1 449 ? -10.366 -7.313 9.211 1.00 97.25 449 THR A CA 1
ATOM 3409 C C . THR A 1 449 ? -10.617 -6.187 10.230 1.00 97.25 449 THR A C 1
ATOM 3411 O O . THR A 1 449 ? -9.883 -5.192 10.236 1.00 97.25 449 THR A O 1
ATOM 3414 N N . PRO A 1 450 ? -11.615 -6.323 11.129 1.00 95.75 450 PRO A N 1
ATOM 3415 C CA . PRO A 1 450 ? -11.903 -5.323 12.156 1.00 95.75 450 PRO A CA 1
ATOM 3416 C C . PRO A 1 450 ? -10.723 -5.056 13.096 1.00 95.75 450 PRO A C 1
ATOM 3418 O O . PRO A 1 450 ? -9.956 -5.968 13.416 1.00 95.75 450 PRO A O 1
ATOM 3421 N N . VAL A 1 451 ? -10.644 -3.843 13.658 1.00 95.88 451 VAL A N 1
ATOM 3422 C CA . VAL A 1 451 ? -9.628 -3.499 14.679 1.00 95.88 451 VAL A CA 1
ATOM 3423 C C . VAL A 1 451 ? -9.725 -4.433 15.890 1.00 95.88 451 VAL A C 1
ATOM 3425 O O . VAL A 1 451 ? -8.706 -4.819 16.457 1.00 95.88 451 VAL A O 1
ATOM 3428 N N . ALA A 1 452 ? -10.938 -4.862 16.252 1.00 92.69 452 ALA A N 1
ATOM 3429 C CA . ALA A 1 452 ? -11.176 -5.830 17.328 1.00 92.69 452 ALA A CA 1
ATOM 3430 C C . ALA A 1 452 ? -10.533 -7.202 17.089 1.00 92.69 452 ALA A C 1
ATOM 3432 O O . ALA A 1 452 ? -10.193 -7.888 18.045 1.00 92.69 452 ALA A O 1
ATOM 3433 N N . ALA A 1 453 ? -10.342 -7.577 15.825 1.00 93.50 453 ALA A N 1
ATOM 3434 C CA . ALA A 1 453 ? -9.688 -8.813 15.413 1.00 93.50 453 ALA A CA 1
ATOM 3435 C C . ALA A 1 453 ? -8.215 -8.587 15.011 1.00 93.50 453 ALA A C 1
ATOM 3437 O O . ALA A 1 453 ? -7.601 -9.453 14.394 1.00 93.50 453 ALA A O 1
ATOM 3438 N N . GLY A 1 454 ? -7.640 -7.422 15.336 1.00 94.75 454 GLY A N 1
ATOM 3439 C CA . GLY A 1 454 ? -6.245 -7.091 15.035 1.00 94.75 454 GLY A CA 1
ATOM 3440 C C . GLY A 1 454 ? -5.990 -6.613 13.602 1.00 94.75 454 GLY A C 1
ATOM 3441 O O . GLY A 1 454 ? -4.836 -6.534 13.186 1.00 94.75 454 GLY A O 1
ATOM 3442 N N . GLY A 1 455 ? -7.037 -6.299 12.837 1.00 96.62 455 GLY A N 1
ATOM 3443 C CA . GLY A 1 455 ? -6.905 -5.780 11.479 1.00 96.62 455 GLY A CA 1
ATOM 3444 C C . GLY A 1 455 ? -6.824 -4.251 11.397 1.00 96.62 455 GLY A C 1
ATOM 3445 O O . GLY A 1 455 ? -7.055 -3.545 12.385 1.00 96.62 455 GLY A O 1
ATOM 3446 N N . PRO A 1 456 ? -6.505 -3.697 10.216 1.00 97.12 456 PRO A N 1
ATOM 3447 C CA . PRO A 1 456 ? -6.479 -2.259 9.991 1.00 97.12 456 PRO A CA 1
ATOM 3448 C C . PRO A 1 456 ? -7.872 -1.640 9.878 1.00 97.12 456 PRO A C 1
ATOM 3450 O O . PRO A 1 456 ? -7.984 -0.444 10.150 1.00 97.12 456 PRO A O 1
ATOM 3453 N N . GLN A 1 457 ? -8.879 -2.434 9.489 1.00 97.00 457 GLN A N 1
ATOM 3454 C CA . GLN A 1 457 ? -10.255 -2.026 9.205 1.00 97.00 457 GLN A CA 1
ATOM 3455 C C . GLN A 1 457 ? -10.319 -0.845 8.224 1.00 97.00 457 GLN A C 1
ATOM 3457 O O . GLN A 1 457 ? -10.765 0.253 8.558 1.00 97.00 457 GLN A O 1
ATOM 3462 N N . LEU A 1 458 ? -9.795 -1.062 7.017 1.00 97.75 458 LEU A N 1
ATOM 3463 C CA . LEU A 1 458 ? -9.859 -0.088 5.931 1.00 97.75 458 LEU A CA 1
ATOM 3464 C C . LEU A 1 458 ? -11.271 -0.024 5.343 1.00 97.75 458 LEU A C 1
ATOM 3466 O O . LEU A 1 458 ? -11.973 -1.028 5.274 1.00 97.75 458 LEU A O 1
ATOM 3470 N N . ASP A 1 459 ? -11.657 1.156 4.864 1.00 97.00 459 ASP A N 1
ATOM 3471 C CA . ASP A 1 459 ? -12.940 1.362 4.181 1.00 97.00 459 ASP A CA 1
ATOM 3472 C C . ASP A 1 459 ? -12.845 1.011 2.688 1.00 97.00 459 ASP A C 1
ATOM 3474 O O . ASP A 1 459 ? -13.844 0.724 2.028 1.00 97.00 459 ASP A O 1
ATOM 3478 N N . LEU A 1 460 ? -11.631 1.083 2.137 1.00 97.94 460 LEU A N 1
ATOM 3479 C CA . LEU A 1 460 ? -11.358 0.897 0.720 1.00 97.94 460 LEU A CA 1
ATOM 3480 C C . LEU A 1 460 ? -9.973 0.282 0.523 1.00 97.94 460 LEU A C 1
ATOM 3482 O O . LEU A 1 460 ? -9.001 0.680 1.169 1.00 97.94 460 LEU A O 1
ATOM 3486 N N . VAL A 1 461 ? -9.865 -0.634 -0.430 1.00 98.62 461 VAL A N 1
ATOM 3487 C CA . VAL A 1 461 ? -8.584 -1.058 -0.991 1.00 98.62 461 VAL A CA 1
ATOM 3488 C C . VAL A 1 461 ? -8.509 -0.610 -2.441 1.00 98.62 461 VAL A C 1
ATOM 3490 O O . VAL A 1 461 ? -9.475 -0.736 -3.192 1.00 98.62 461 VAL A O 1
ATOM 3493 N N . THR A 1 462 ? -7.365 -0.066 -2.833 1.00 98.44 462 THR A N 1
ATOM 3494 C CA . THR A 1 462 ? -7.082 0.316 -4.214 1.00 98.44 462 THR A CA 1
ATOM 3495 C C . THR A 1 462 ? -5.987 -0.564 -4.781 1.00 98.44 462 THR A C 1
ATOM 3497 O O . THR A 1 462 ? -5.080 -0.969 -4.058 1.00 98.44 462 THR A O 1
ATOM 3500 N N . VAL A 1 463 ? -6.064 -0.846 -6.077 1.00 98.19 463 VAL A N 1
ATOM 3501 C CA . VAL A 1 463 ? -4.956 -1.428 -6.841 1.00 98.19 463 VAL A CA 1
ATOM 3502 C C . VAL A 1 463 ? -4.586 -0.414 -7.910 1.00 98.19 463 VAL A C 1
ATOM 3504 O O . VAL A 1 463 ? -5.441 -0.031 -8.709 1.00 98.19 463 VAL A O 1
ATOM 3507 N N . THR A 1 464 ? -3.334 0.029 -7.927 1.00 96.12 464 THR A N 1
ATOM 3508 C CA . THR A 1 464 ? -2.837 0.986 -8.921 1.00 96.12 464 THR A CA 1
ATOM 3509 C C . THR A 1 464 ? -1.690 0.364 -9.706 1.00 96.12 464 THR A C 1
ATOM 3511 O O . THR A 1 464 ? -0.763 -0.200 -9.127 1.00 96.12 464 THR A O 1
ATOM 3514 N N . THR A 1 465 ? -1.731 0.456 -11.033 1.00 95.12 465 THR A N 1
ATOM 3515 C CA . THR A 1 465 ? -0.627 0.005 -11.888 1.00 95.12 465 THR A CA 1
ATOM 3516 C C . THR A 1 465 ? -0.574 0.791 -13.190 1.00 95.12 465 THR A C 1
ATOM 3518 O O . THR A 1 465 ? -1.596 1.315 -13.629 1.00 95.12 465 THR A O 1
ATOM 3521 N N . LEU A 1 466 ? 0.598 0.879 -13.822 1.00 93.62 466 LEU A N 1
ATOM 3522 C CA . LEU A 1 466 ? 0.704 1.450 -15.164 1.00 93.62 466 LEU A CA 1
ATOM 3523 C C . LEU A 1 466 ? -0.097 0.602 -16.156 1.00 93.62 466 LEU A C 1
ATOM 3525 O O . LEU A 1 466 ? -0.130 -0.625 -16.051 1.00 93.62 466 LEU A O 1
ATOM 3529 N N . ALA A 1 467 ? -0.747 1.249 -17.122 1.00 94.44 467 ALA A N 1
ATOM 3530 C CA . ALA A 1 467 ? -1.613 0.548 -18.070 1.00 94.44 467 ALA A CA 1
ATOM 3531 C C . ALA A 1 467 ? -0.857 -0.452 -18.969 1.00 94.44 467 ALA A C 1
ATOM 3533 O O . ALA A 1 467 ? -1.455 -1.405 -19.463 1.00 94.44 467 ALA A O 1
ATOM 3534 N N . ASP A 1 468 ? 0.449 -0.254 -19.158 1.00 93.06 468 ASP A N 1
ATOM 3535 C CA . ASP A 1 468 ? 1.353 -1.128 -19.910 1.00 93.06 468 ASP A CA 1
ATOM 3536 C C . ASP A 1 468 ? 2.080 -2.169 -19.036 1.00 93.06 468 ASP A C 1
ATOM 3538 O O . ASP A 1 468 ? 2.802 -3.020 -19.559 1.00 93.06 468 ASP A O 1
ATOM 3542 N N . ASN A 1 469 ? 1.843 -2.190 -17.719 1.00 92.12 469 ASN A N 1
ATOM 3543 C CA . ASN A 1 469 ? 2.319 -3.254 -16.834 1.00 92.12 469 ASN A CA 1
ATOM 3544 C C . ASN A 1 469 ? 1.436 -4.505 -16.983 1.00 92.12 469 ASN A C 1
ATOM 3546 O O . ASN A 1 469 ? 0.666 -4.871 -16.091 1.00 92.12 469 ASN A O 1
ATOM 3550 N N . GLU A 1 470 ? 1.541 -5.177 -18.133 1.00 93.56 470 GLU A N 1
ATOM 3551 C CA . GLU A 1 470 ? 0.693 -6.324 -18.472 1.00 93.56 470 GLU A CA 1
ATOM 3552 C C . GLU A 1 470 ? 0.652 -7.424 -17.394 1.00 93.56 470 GLU A C 1
ATOM 3554 O O . GLU A 1 470 ? -0.420 -8.004 -17.194 1.00 93.56 470 GLU A O 1
ATOM 3559 N N . PRO A 1 471 ? 1.760 -7.775 -16.698 1.00 93.06 471 PRO A N 1
ATOM 3560 C CA . PRO A 1 471 ? 1.703 -8.757 -15.619 1.00 93.06 471 PRO A CA 1
ATOM 3561 C C . PRO A 1 471 ? 0.768 -8.339 -14.480 1.00 93.06 471 PRO A C 1
ATOM 3563 O O . PRO A 1 471 ? -0.023 -9.162 -14.019 1.00 93.06 471 PRO A O 1
ATOM 3566 N N . MET A 1 472 ? 0.830 -7.079 -14.043 1.00 94.94 472 MET A N 1
ATOM 3567 C CA . MET A 1 472 ? -0.017 -6.578 -12.960 1.00 94.94 472 MET A CA 1
ATOM 3568 C C . MET A 1 472 ? -1.463 -6.365 -13.420 1.00 94.94 472 MET A C 1
ATOM 3570 O O . MET A 1 472 ? -2.387 -6.667 -12.667 1.00 94.94 472 MET A O 1
ATOM 3574 N N . VAL A 1 473 ? -1.674 -5.922 -14.664 1.00 96.38 473 VAL A N 1
ATOM 3575 C CA . VAL A 1 473 ? -3.018 -5.808 -15.252 1.00 96.38 473 VAL A CA 1
ATOM 3576 C C . VAL A 1 473 ? -3.693 -7.175 -15.324 1.00 96.38 473 VAL A C 1
ATOM 3578 O O . VAL A 1 473 ? -4.814 -7.315 -14.851 1.00 96.38 473 VAL A O 1
ATOM 3581 N N . ARG A 1 474 ? -3.000 -8.212 -15.817 1.00 96.38 474 ARG A N 1
ATOM 3582 C CA . ARG A 1 474 ? -3.525 -9.591 -15.811 1.00 96.38 474 ARG A CA 1
ATOM 3583 C C . ARG A 1 474 ? -3.771 -10.110 -14.399 1.00 96.38 474 ARG A C 1
ATOM 3585 O O . ARG A 1 474 ? -4.763 -10.789 -14.164 1.00 96.38 474 ARG A O 1
ATOM 3592 N N . LEU A 1 475 ? -2.898 -9.788 -13.446 1.00 96.50 475 LEU A N 1
ATOM 3593 C CA . LEU A 1 475 ? -3.114 -10.163 -12.051 1.00 96.50 475 LEU A CA 1
ATOM 3594 C C . LEU A 1 475 ? -4.411 -9.539 -11.510 1.00 96.50 475 LEU A C 1
ATOM 3596 O O . LEU A 1 475 ? -5.231 -10.259 -10.942 1.00 96.50 475 LEU A O 1
ATOM 3600 N N . ALA A 1 476 ? -4.620 -8.237 -11.711 1.00 97.44 476 ALA A N 1
ATOM 3601 C CA . ALA A 1 476 ? -5.828 -7.546 -11.269 1.00 97.44 476 ALA A CA 1
ATOM 3602 C C . ALA A 1 476 ? -7.086 -8.072 -11.982 1.00 97.44 476 ALA A C 1
ATOM 3604 O O . ALA A 1 476 ? -8.053 -8.464 -11.328 1.00 97.44 476 ALA A O 1
ATOM 3605 N N . ASP A 1 477 ? -7.059 -8.136 -13.312 1.00 97.31 477 ASP A N 1
ATOM 3606 C CA . ASP A 1 477 ? -8.210 -8.531 -14.119 1.00 97.31 477 ASP A CA 1
ATOM 3607 C C . ASP A 1 477 ? -8.601 -9.995 -13.899 1.00 97.31 477 ASP A C 1
ATOM 3609 O O . ASP A 1 477 ? -9.767 -10.286 -13.630 1.00 97.31 477 ASP A O 1
ATOM 3613 N N . ASP A 1 478 ? -7.637 -10.909 -14.025 1.00 96.38 478 ASP A N 1
ATOM 3614 C CA . ASP A 1 478 ? -7.902 -12.348 -14.079 1.00 96.38 478 ASP A CA 1
ATOM 3615 C C . ASP A 1 478 ? -7.819 -13.002 -12.707 1.00 96.38 478 ASP A C 1
ATOM 3617 O O . ASP A 1 478 ? -8.695 -13.776 -12.331 1.00 96.38 478 ASP A O 1
ATOM 3621 N N . ALA A 1 479 ? -6.770 -12.706 -11.938 1.00 95.75 479 ALA A N 1
ATOM 3622 C CA . ALA A 1 479 ? -6.544 -13.406 -10.679 1.00 95.75 479 ALA A CA 1
ATOM 3623 C C . ALA A 1 479 ? -7.352 -12.809 -9.517 1.00 95.75 479 ALA A C 1
ATOM 3625 O O . ALA A 1 479 ? -7.761 -13.551 -8.621 1.00 95.75 479 ALA A O 1
ATOM 3626 N N . LEU A 1 480 ? -7.596 -11.495 -9.520 1.00 96.38 480 LEU A N 1
ATOM 3627 C CA . LEU A 1 480 ? -8.454 -10.825 -8.533 1.00 96.38 480 LEU A CA 1
ATOM 3628 C C . LEU A 1 480 ? -9.892 -10.610 -9.029 1.00 96.38 480 LEU A C 1
ATOM 3630 O O . LEU A 1 480 ? -10.734 -10.171 -8.249 1.00 96.38 480 LEU A O 1
ATOM 3634 N N . GLY A 1 481 ? -10.183 -10.932 -10.294 1.00 96.69 481 GLY A N 1
ATOM 3635 C CA . GLY A 1 481 ? -11.527 -10.828 -10.864 1.00 96.69 481 GLY A CA 1
ATOM 3636 C C . GLY A 1 481 ? -11.995 -9.389 -11.100 1.00 96.69 481 GLY A C 1
ATOM 3637 O O . GLY A 1 481 ? -13.196 -9.133 -11.123 1.00 96.69 481 GLY A O 1
ATOM 3638 N N . LEU A 1 482 ? -11.071 -8.435 -11.261 1.00 97.00 482 LEU A N 1
ATOM 3639 C CA . LEU A 1 482 ? -11.381 -7.001 -11.386 1.00 97.00 482 LEU A CA 1
ATOM 3640 C C . LEU A 1 482 ? -11.582 -6.541 -12.832 1.00 97.00 482 LEU A C 1
ATOM 3642 O O . LEU A 1 482 ? -11.698 -5.337 -13.092 1.00 97.00 482 LEU A O 1
ATOM 3646 N N . ARG A 1 483 ? -11.646 -7.488 -13.770 1.00 96.69 483 ARG A N 1
ATOM 3647 C CA . ARG A 1 483 ? -11.774 -7.216 -15.198 1.00 96.69 483 ARG A CA 1
ATOM 3648 C C . ARG A 1 483 ? -12.920 -6.249 -15.491 1.00 96.69 483 ARG A C 1
ATOM 3650 O O . ARG A 1 483 ? -14.069 -6.481 -15.126 1.00 96.69 483 ARG A O 1
ATOM 3657 N N . GLY A 1 484 ? -12.593 -5.166 -16.195 1.00 95.88 484 GLY A N 1
ATOM 3658 C CA . GLY A 1 484 ? -13.557 -4.148 -16.624 1.00 95.88 484 GLY A CA 1
ATOM 3659 C C . GLY A 1 484 ? -14.013 -3.174 -15.530 1.00 95.88 484 GLY A C 1
ATOM 3660 O O . GLY A 1 484 ? -14.823 -2.298 -15.818 1.00 95.88 484 GLY A O 1
ATOM 3661 N N . THR A 1 485 ? -13.498 -3.291 -14.301 1.00 96.56 485 THR A N 1
ATOM 3662 C CA . THR A 1 485 ? -13.787 -2.346 -13.202 1.00 96.56 485 THR A CA 1
ATOM 3663 C C . THR A 1 485 ? -12.734 -1.244 -13.061 1.00 96.56 485 THR A C 1
ATOM 3665 O O . THR A 1 485 ? -12.995 -0.218 -12.434 1.00 96.56 485 THR A O 1
ATOM 3668 N N . GLY A 1 486 ? -11.551 -1.445 -13.650 1.00 96.44 486 GLY A N 1
ATOM 3669 C CA . GLY A 1 486 ? -10.453 -0.486 -13.625 1.00 96.44 486 GLY A CA 1
ATOM 3670 C C . GLY A 1 486 ? -10.764 0.788 -14.406 1.00 96.44 486 GLY A C 1
ATOM 3671 O O . GLY A 1 486 ? -11.304 0.748 -15.512 1.00 96.44 486 GLY A O 1
ATOM 3672 N N . VAL A 1 487 ? -10.377 1.930 -13.842 1.00 97.50 487 VAL A N 1
ATOM 3673 C CA . VAL A 1 487 ? -10.478 3.245 -14.481 1.00 97.50 487 VAL A CA 1
ATOM 3674 C C . VAL A 1 487 ? -9.091 3.687 -14.925 1.00 97.50 487 VAL A C 1
ATOM 3676 O O . VAL A 1 487 ? -8.178 3.792 -14.106 1.00 97.50 487 VAL A O 1
ATOM 3679 N N . LEU A 1 488 ? -8.936 3.978 -16.218 1.00 97.06 488 LEU A N 1
ATOM 3680 C CA . LEU A 1 488 ? -7.719 4.591 -16.742 1.00 97.06 488 LEU A CA 1
ATOM 3681 C C . LEU A 1 488 ? -7.672 6.072 -16.348 1.00 97.06 488 LEU A C 1
ATOM 3683 O O . LEU A 1 488 ? -8.602 6.831 -16.629 1.00 97.06 488 LEU A O 1
ATOM 3687 N N . ARG A 1 489 ? -6.572 6.495 -15.727 1.00 95.00 489 ARG A N 1
ATOM 3688 C CA . ARG A 1 489 ? -6.313 7.883 -15.328 1.00 95.00 489 ARG A CA 1
ATOM 3689 C C . ARG A 1 489 ? -4.899 8.319 -15.730 1.00 95.00 489 ARG A C 1
ATOM 3691 O O . ARG A 1 489 ? -4.055 7.467 -15.996 1.00 95.00 489 ARG A O 1
ATOM 3698 N N . PRO A 1 490 ? -4.599 9.630 -15.761 1.00 94.69 490 PRO A N 1
ATOM 3699 C CA . PRO A 1 490 ? -3.220 10.093 -15.886 1.00 94.69 490 PRO A CA 1
ATOM 3700 C C . PRO A 1 490 ? -2.352 9.527 -14.756 1.00 94.69 490 PRO A C 1
ATOM 3702 O O . PRO A 1 490 ? -2.785 9.536 -13.602 1.00 94.69 490 PRO A O 1
ATOM 3705 N N . ALA A 1 491 ? -1.149 9.058 -15.088 1.00 88.62 491 ALA A N 1
ATOM 3706 C CA . ALA A 1 491 ? -0.219 8.518 -14.102 1.00 88.62 491 ALA A CA 1
ATOM 3707 C C . ALA A 1 491 ? 0.288 9.607 -13.143 1.00 88.62 491 ALA A C 1
ATOM 3709 O O . ALA A 1 491 ? 0.459 10.765 -13.545 1.00 88.62 491 ALA A O 1
ATOM 3710 N N . GLU A 1 492 ? 0.549 9.249 -11.882 1.00 80.56 492 GLU A N 1
ATOM 3711 C CA . GLU A 1 492 ? 1.009 10.192 -10.853 1.00 80.56 492 GLU A CA 1
ATOM 3712 C C . GLU A 1 492 ? 2.381 10.792 -11.204 1.00 80.56 492 GLU A C 1
ATOM 3714 O O . GLU A 1 492 ? 2.667 11.946 -10.863 1.00 80.56 492 GLU A O 1
ATOM 3719 N N . HIS A 1 493 ? 3.210 10.045 -11.935 1.00 77.50 493 HIS A N 1
ATOM 3720 C CA . HIS A 1 493 ? 4.556 10.450 -12.338 1.00 77.50 493 HIS A CA 1
ATOM 3721 C C . HIS A 1 493 ? 4.663 10.837 -13.823 1.00 77.50 493 HIS A C 1
ATOM 3723 O O . HIS A 1 493 ? 5.744 11.181 -14.304 1.00 77.50 493 HIS A O 1
ATOM 3729 N N . GLY A 1 494 ? 3.524 10.948 -14.515 1.00 80.94 494 GLY A N 1
ATOM 3730 C CA . GLY A 1 494 ? 3.444 11.487 -15.873 1.00 80.94 494 GLY A CA 1
ATOM 3731 C C . GLY A 1 494 ? 3.796 10.492 -16.978 1.00 80.94 494 GLY A C 1
ATOM 3732 O O . GLY A 1 494 ? 4.042 10.914 -18.108 1.00 80.94 494 GLY A O 1
ATOM 3733 N N . GLU A 1 495 ? 3.807 9.195 -16.678 1.00 85.75 495 GLU A N 1
ATOM 3734 C CA . GLU A 1 495 ? 3.974 8.129 -17.657 1.00 85.75 495 GLU A CA 1
ATOM 3735 C C . GLU A 1 495 ? 2.877 8.203 -18.733 1.00 85.75 495 GLU A C 1
ATOM 3737 O O . GLU A 1 495 ? 1.688 8.335 -18.416 1.00 85.75 495 GLU A O 1
ATOM 3742 N N . PRO A 1 496 ? 3.246 8.097 -20.022 1.00 87.62 496 PRO A N 1
ATOM 3743 C CA . PRO A 1 496 ? 2.316 8.306 -21.129 1.00 87.62 496 PRO A CA 1
ATOM 3744 C C . PRO A 1 496 ? 1.233 7.227 -21.215 1.00 87.62 496 PRO A C 1
ATOM 3746 O O . PRO A 1 496 ? 0.147 7.506 -21.718 1.00 87.62 496 PRO A O 1
ATOM 3749 N N . ALA A 1 497 ? 1.509 6.017 -20.718 1.00 88.62 497 ALA A N 1
ATOM 3750 C CA . ALA A 1 497 ? 0.545 4.922 -20.685 1.00 88.62 497 ALA A CA 1
ATOM 3751 C C . ALA A 1 497 ? -0.641 5.204 -19.743 1.00 88.62 497 ALA A C 1
ATOM 3753 O O . ALA A 1 497 ? -1.714 4.628 -19.915 1.00 88.62 497 ALA A O 1
ATOM 3754 N N . GLY A 1 498 ? -0.477 6.114 -18.776 1.00 93.19 498 GLY A N 1
ATOM 3755 C CA . GLY A 1 498 ? -1.437 6.310 -17.697 1.00 93.19 498 GLY A CA 1
ATOM 3756 C C . GLY A 1 498 ? -1.412 5.172 -16.673 1.00 93.19 498 GLY A C 1
ATOM 3757 O O . GLY A 1 498 ? -0.634 4.223 -16.764 1.00 93.19 498 GLY A O 1
ATOM 3758 N N . GLU A 1 499 ? -2.284 5.280 -15.680 1.00 94.50 499 GLU A N 1
ATOM 3759 C CA . GLU A 1 499 ? -2.474 4.286 -14.627 1.00 94.50 499 GLU A CA 1
ATOM 3760 C C . GLU A 1 499 ? -3.873 3.688 -14.713 1.00 94.50 499 GLU A C 1
ATOM 3762 O O . GLU A 1 499 ? -4.867 4.413 -14.799 1.00 94.50 499 GLU A O 1
ATOM 3767 N N . LEU A 1 500 ? -3.958 2.366 -14.626 1.00 97.19 500 LEU A N 1
ATOM 3768 C CA . LEU A 1 500 ? -5.188 1.676 -14.281 1.00 97.19 500 LEU A CA 1
ATOM 3769 C C . LEU A 1 500 ? -5.357 1.689 -12.764 1.00 97.19 500 LEU A C 1
ATOM 3771 O O . LEU A 1 500 ? -4.451 1.338 -12.006 1.00 97.19 500 LEU A O 1
ATOM 3775 N N . TYR A 1 501 ? -6.543 2.107 -12.341 1.00 97.56 501 TYR A N 1
ATOM 3776 C CA . TYR A 1 501 ? -6.905 2.271 -10.946 1.00 97.56 501 TYR A CA 1
ATOM 3777 C C . TYR A 1 501 ? -8.187 1.494 -10.642 1.00 97.56 501 TYR A C 1
ATOM 3779 O O . TYR A 1 501 ? -9.238 1.764 -11.225 1.00 97.56 501 TYR A O 1
ATOM 3787 N N . TYR A 1 502 ? -8.088 0.531 -9.729 1.00 98.31 502 TYR A N 1
ATOM 3788 C CA . TYR A 1 502 ? -9.189 -0.324 -9.287 1.00 98.31 502 TYR A CA 1
ATOM 3789 C C . TYR A 1 502 ? -9.556 0.013 -7.843 1.00 98.31 502 TYR A C 1
ATOM 3791 O O . TYR A 1 502 ? -8.680 0.313 -7.030 1.00 98.31 502 TYR A O 1
ATOM 3799 N N . GLU A 1 503 ? -10.841 -0.079 -7.513 1.00 97.62 503 GLU A N 1
ATOM 3800 C CA . GLU A 1 503 ? -11.363 0.163 -6.168 1.00 97.62 503 GLU A CA 1
ATOM 3801 C C . GLU A 1 503 ? -12.152 -1.045 -5.663 1.00 97.62 503 GLU A C 1
ATOM 3803 O O . GLU A 1 503 ? -12.985 -1.604 -6.375 1.00 97.62 503 GLU A O 1
ATOM 3808 N N . LEU A 1 504 ? -11.917 -1.414 -4.406 1.00 98.06 504 LEU A N 1
ATOM 3809 C CA . LEU A 1 504 ? -12.573 -2.519 -3.722 1.00 98.06 504 LEU A CA 1
ATOM 3810 C C . LEU A 1 504 ? -13.091 -2.058 -2.363 1.00 98.06 504 LEU A C 1
ATOM 3812 O O . LEU A 1 504 ? -12.314 -1.628 -1.512 1.00 98.06 504 LEU A O 1
ATOM 3816 N N . THR A 1 505 ? -14.401 -2.176 -2.151 1.00 97.44 505 THR A N 1
ATOM 3817 C CA . THR A 1 505 ? -15.021 -2.069 -0.819 1.00 97.44 505 THR A CA 1
ATOM 3818 C C . THR A 1 505 ? -15.090 -3.453 -0.158 1.00 97.44 505 THR A C 1
ATOM 3820 O O . THR A 1 505 ? -15.021 -4.462 -0.875 1.00 97.44 505 THR A O 1
ATOM 3823 N N . PRO A 1 506 ? -15.288 -3.543 1.172 1.00 96.75 506 PRO A N 1
ATOM 3824 C CA . PRO A 1 506 ? -15.473 -4.824 1.860 1.00 96.75 506 PRO A CA 1
ATOM 3825 C C . PRO A 1 506 ? -16.581 -5.697 1.241 1.00 96.75 506 PRO A C 1
ATOM 3827 O O . PRO A 1 506 ? -16.429 -6.910 1.072 1.00 96.75 506 PRO A O 1
ATOM 3830 N N . GLU A 1 507 ? -17.696 -5.083 0.839 1.00 96.75 507 GLU A N 1
ATOM 3831 C CA . GLU A 1 507 ? -18.843 -5.783 0.252 1.00 96.75 507 GLU A CA 1
ATOM 3832 C C . GLU A 1 507 ? -18.543 -6.260 -1.168 1.00 96.75 507 GLU A C 1
ATOM 3834 O O . GLU A 1 507 ? -18.946 -7.359 -1.551 1.00 96.75 507 GLU A O 1
ATOM 3839 N N . ALA A 1 508 ? -17.847 -5.442 -1.966 1.00 97.00 508 ALA A N 1
ATOM 3840 C CA . ALA A 1 508 ? -17.416 -5.835 -3.304 1.00 97.00 508 ALA A CA 1
ATOM 3841 C C . ALA A 1 508 ? -16.447 -7.019 -3.238 1.00 97.00 508 ALA A C 1
ATOM 3843 O O . ALA A 1 508 ? -16.604 -7.977 -3.992 1.00 97.00 508 ALA A O 1
ATOM 3844 N N . TRP A 1 509 ? -15.510 -6.988 -2.291 1.00 97.12 509 TRP A N 1
ATOM 3845 C CA . TRP A 1 509 ? -14.556 -8.068 -2.087 1.00 97.12 509 TRP A CA 1
ATOM 3846 C C . TRP A 1 509 ? -15.224 -9.373 -1.647 1.00 97.12 509 TRP A C 1
ATOM 3848 O O . TRP A 1 509 ? -14.931 -10.436 -2.190 1.00 97.12 509 TRP A O 1
ATOM 3858 N N . THR A 1 510 ? -16.200 -9.289 -0.740 1.00 96.00 510 THR A N 1
ATOM 3859 C CA . THR A 1 510 ? -16.982 -10.455 -0.309 1.00 96.00 510 THR A CA 1
ATOM 3860 C C . THR A 1 510 ? -17.751 -11.077 -1.478 1.00 96.00 510 THR A C 1
ATOM 3862 O O . THR A 1 510 ? -17.768 -12.296 -1.612 1.00 96.00 510 THR A O 1
ATOM 3865 N N . ARG A 1 511 ? -18.341 -10.263 -2.367 1.00 96.06 511 ARG A N 1
ATOM 3866 C CA . ARG A 1 511 ? -19.038 -10.757 -3.569 1.00 96.06 511 ARG A CA 1
ATOM 3867 C C . ARG A 1 511 ? -18.112 -11.419 -4.587 1.00 96.06 511 ARG A C 1
ATOM 3869 O O . ARG A 1 511 ? -18.550 -12.343 -5.249 1.00 96.06 511 ARG A O 1
ATOM 3876 N N . LEU A 1 512 ? -16.874 -10.946 -4.731 1.00 93.56 512 LEU A N 1
ATOM 3877 C CA . LEU A 1 512 ? -15.892 -11.557 -5.639 1.00 93.56 512 LEU A CA 1
ATOM 3878 C C . LEU A 1 512 ? -15.385 -12.915 -5.137 1.00 93.56 512 LEU A C 1
ATOM 3880 O O . LEU A 1 512 ? -14.879 -13.711 -5.922 1.00 93.56 512 LEU A O 1
ATOM 3884 N N . ARG A 1 513 ? -15.486 -13.154 -3.826 1.00 88.44 513 ARG A N 1
ATOM 3885 C CA . ARG A 1 513 ? -15.050 -14.385 -3.164 1.00 88.44 513 ARG A CA 1
ATOM 3886 C C . ARG A 1 513 ? -16.149 -15.436 -2.986 1.00 88.44 513 ARG A C 1
ATOM 3888 O O . ARG A 1 513 ? -15.811 -16.573 -2.658 1.00 88.44 513 ARG A O 1
ATOM 3895 N N . ALA A 1 514 ? -17.412 -15.027 -3.086 1.00 78.00 514 ALA A N 1
ATOM 3896 C CA . ALA A 1 514 ? -18.578 -15.904 -3.017 1.00 78.00 514 ALA A CA 1
ATOM 3897 C C . ALA A 1 514 ? -18.757 -16.637 -4.347 1.00 78.00 514 ALA A C 1
ATOM 3899 O O . ALA A 1 514 ? -19.066 -17.848 -4.293 1.00 78.00 514 ALA A O 1
#

Sequence (514 aa):
MARAKRPPAPAKPVTRVPDLGPFHAPSQRDNIPHRVTSTAHAIQSPSTPSFAAAGSASGSDMDESADESSDECADDMPCRRSRRIATRIVQRPQPPPPPPPPSSKQRAPTVYKGPVKGKKNWINPKIKHVVPGIADGAASVAPGREQIRVCDILDTKFVAGETYYFVESTDGNRGWQRLGNLKMDDGGEMVQRFHQRYRGYEAGIQVMGTRRTGSGALELQVHFQRRGVNLKWRNEWVGRNRVNPRVFKAQTRLKRSRADKPAMTPEEDNGSTAPLRASHLDTRLVSPTLPIALRTIRPGDAAAMSALLSSPSAANDGGGDPNARPLDRDRCAANIARQRADAAVPSVLARDPAASPGGRVLSGPSRVNMALVLLLQPPSRQGVSEGEGERVEEEETMIGLGGFGAIKDWVRNGTALRAGDVGVMLDPAHRRRGYAAEAMRLAIDWAFTPVAAGGPQLDLVTVTTLADNEPMVRLADDALGLRGTGVLRPAEHGEPAGELYYELTPEAWTRLRA

pLDDT: mean 71.49, std 24.57, range [26.75, 98.69]

Organism: NCBI:txid1247861